Protein AF-0000000080635280 (afdb_homodimer)

Sequence (650 aa):
MNLLARYAECIFWMARYMERAENLARILDVHETFARDTRGMTNWFSIVQLNADEKDFFSRHDRPTAEAVVHYYMFDTQNTNSLVSMLRMARENARVLRPWISTEMWTQINVFHNKLVEMNGKDVALPNLSKVCTWIKEECQTHTGITEGTFYRDQGWYFYQLGKYIERADQTTRLLDIKYHTLLPSPVAVGSTLDMSQWTTVLRSAAGYHAFRRVYPRGMSPTTVAGFMMFNEGFPRSVVMCVRQIDGLLTRLKSRYTLRNGSDAMEKVDELLGALLARPIEEVIQLGLHEYLDGVQAQLCGITTEIGRAFFGQDTVPMTQSQSQMNLLARYAECIFWMARYMERAENLARILDVHETFARDTRGMTNWFSIVQLNADEKDFFSRHDRPTAEAVVHYYMFDTQNTNSLVSMLRMARENARVLRPWISTEMWTQINVFHNKLVEMNGKDVALPNLSKVCTWIKEECQTHTGITEGTFYRDQGWYFYQLGKYIERADQTTRLLDIKYHTLLPSPVAVGSTLDMSQWTTVLRSAAGYHAFRRVYPRGMSPTTVAGFMMFNEGFPRSVVMCVRQIDGLLTRLKSRYTLRNGSDAMEKVDELLGALLARPIEEVIQLGLHEYLDGVQAQLCGITTEIGRAFFGQDTVPMTQSQSQ

Secondary structure (DSSP, 8-state):
-PPPHHHHHHHHHHHHHHHHHHHHHHHHHHHHHHHHHTTT---THHHHHHTT-HHHHHTT-SS--HHHHHHHHHT-TT-TTSHHHHHHHHHHHHHHTTTTS-HHHHHHHHHHHHHHHHS-GGG--HHHHHHHHHHHHHHHHHHHHHHHHHS--SHHHHHHHHHHHHHHHHHHHHHHHHHHHHHSS-TTTTTSHHHHHHHHHHHHHTT-HHHHHHH-TT---HHHHHHHHHH-SS-TTSHHHHHHHHHHHHHHHHHHHT-SS-HHHHHHHHHHHHHHHHS-HHHHHHH-HHHHHHHHHHHHHHHHHHHIIIII---SS---S----/-PPPHHHHHHHHHHHHHHHHHHHHHHHHHHHHHHHHHTTT---THHHHHHTT-HHHHHTT-SS--HHHHHHHHHT-TT-TTSHHHHHHHHHHHHHHTTTTS-HHHHHHHHHHHHHHHHS-GGG--HHHHHHHHHHHHHHHHHHHHHHHHHS--SHHHHHHHHHHHHHHHHHHHHHHHHHHHHHSS-TTTTTSHHHHHHHHHHHHHTT-HHHHHHH-TT---HHHHHHHHHH-SS-TTSHHHHHHHHHHHHHHHHHHHT-SS-HHHHHHHHHHHHHHHHS-HHHHHHH-HHHHHHHHHHHHHHHHHHHIIIII---SS---S----

Solvent-accessible surface area (backbone atoms only — not comparable to full-atom values): 33596 Å² total; per-residue (Å²): 131,82,74,52,29,67,56,42,46,31,39,19,47,28,28,25,30,46,50,48,41,28,44,51,27,36,40,53,30,47,48,52,57,47,23,63,71,59,76,66,71,54,64,52,49,48,59,38,55,48,57,68,35,53,69,68,48,54,73,78,37,94,59,61,41,66,67,51,46,49,43,43,40,45,64,30,70,85,34,71,79,5,39,50,29,26,41,49,52,25,38,53,31,41,61,76,33,55,90,71,48,37,68,66,52,46,51,50,45,48,52,52,40,52,54,56,67,66,50,49,78,81,69,55,40,77,89,39,37,51,61,53,23,49,51,49,32,44,51,39,18,21,50,45,17,42,44,68,55,38,40,49,53,52,72,58,42,47,33,25,49,42,21,30,31,52,42,42,25,47,49,42,45,33,54,54,46,48,48,44,69,70,52,61,64,52,76,82,51,60,83,34,72,67,44,51,51,52,53,48,49,48,28,50,35,58,56,33,43,64,62,45,42,70,76,37,74,92,58,87,48,73,64,56,51,50,33,41,46,42,57,28,76,30,39,55,49,6,32,46,34,19,50,52,48,44,49,52,44,53,51,50,50,29,66,75,64,65,47,87,54,41,61,68,23,51,50,47,45,51,51,51,51,50,60,64,71,67,56,58,52,71,58,44,51,74,75,32,49,61,62,51,42,51,49,52,46,49,48,53,50,49,30,52,50,32,46,33,44,48,51,38,68,45,58,91,62,77,75,66,73,81,65,80,114,132,82,75,51,29,66,57,40,44,32,39,19,47,28,28,25,30,45,48,49,42,29,43,51,25,36,40,53,31,47,49,52,57,47,21,64,73,58,77,63,72,54,64,50,48,49,59,38,55,47,58,69,34,54,71,68,48,55,71,79,37,94,61,61,41,66,68,51,46,48,43,44,42,44,64,31,70,86,34,71,79,4,41,52,28,26,40,49,52,26,40,52,30,43,61,75,33,54,92,70,47,34,67,64,52,47,50,49,45,48,52,51,40,52,53,56,66,66,50,48,79,80,68,55,40,79,89,38,36,51,61,53,23,49,51,48,30,43,52,38,17,21,49,44,18,42,44,68,55,38,38,49,53,52,72,59,42,47,32,26,51,43,21,29,33,52,42,42,24,48,49,43,45,33,54,56,46,48,47,45,69,69,50,62,65,52,74,81,49,60,84,34,72,68,45,53,50,52,54,48,48,49,27,50,34,57,56,35,43,64,60,47,42,71,77,38,74,93,58,86,47,73,63,57,51,51,32,44,46,41,57,27,75,32,38,55,50,7,32,46,35,18,51,52,49,44,48,52,43,52,52,50,49,30,66,76,61,64,46,86,53,41,61,67,24,51,48,47,45,52,51,51,53,50,59,64,70,68,55,58,53,71,56,43,50,74,76,33,48,61,62,50,41,50,50,52,44,49,48,52,51,49,30,53,52,33,45,33,45,48,52,37,68,44,56,92,61,79,74,69,70,83,62,78,115

Foldseek 3Di:
DAPALQLLVLLLLLLLLLLLLLLLLQLLLLLLVLCVVVVRPRPLVLSCVLLVNVVVLVVVDVDSDNLSSLCLQDPPCVRCNHNLNSLVSSLVSCVVCVVQFDPVLNVLSVVLNVVSNVCDSVNCDSVCSNVVSVVSNVSSVVSVVSCVPGGDPDLSNLSSLLSNLLSLLLSLLSLLLSVCVVPVPPPVCFPPPVNQSSLCSSCSSSVRNVVLCVVPVPDDGNLSSLQCQAPNCPRCSRNLVSLVSNLVSLVCSCVVVVQPACVQLNVLSVVLNCVSPPDGSVVCVVVPSNVVSVVSNVSSVVSVVRCCVRRNVPDPPDPPPPPSD/DADALQLLVLLLLLLQLLLLLLLLLQLLLLLLVLCVVVVRPRPLVLSCVLLVNVVVLVVVDVDSDNLSSLCLQDPPCVDCNHNLNSLVSSLVSCVVCVVQFDPVLNVLSVVLNVVSNVCDSVNCDSVCSNVVSVVSNVSSVVSVVSCVPGGDPDLSNLSSLLSNLLSLLLSLLSLLLSVCVVPVPPPVCFPPPVNQSSLCSSCSSSVRNVVLCVVPVPDDGNLSSLQCQAPNCPRCSRNLVSLVSNLVSLVCSCVVVVQPACVQLNVLSVVLNCVSVPDGSVVCVVVPSNVVSVVSNVSSVVSVVRCCVRRNVPDPPDPPPPPSD

Organism: NCBI:txid1064539

pLDDT: mean 87.77, std 15.54, range [29.45, 98.81]

Structure (mmCIF, N/CA/C/O backbone):
data_AF-0000000080635280-model_v1
#
loop_
_entity.id
_entity.type
_entity.pdbx_description
1 polymer 'DUF403 domain-containing protein'
#
loop_
_atom_site.group_PDB
_atom_site.id
_atom_site.type_symbol
_atom_site.label_atom_id
_atom_site.label_alt_id
_atom_site.label_comp_id
_atom_site.label_asym_id
_atom_site.label_entity_id
_atom_site.label_seq_id
_atom_site.pdbx_PDB_ins_code
_atom_site.Cartn_x
_atom_site.Cartn_y
_atom_site.Cartn_z
_atom_site.occupancy
_atom_site.B_iso_or_equiv
_atom_site.auth_seq_id
_atom_site.auth_comp_id
_atom_site.auth_asym_id
_atom_site.auth_atom_id
_atom_site.pdbx_PDB_model_num
ATOM 1 N N . MET A 1 1 ? -16.406 -0.937 18.969 1 50.84 1 MET A N 1
ATOM 2 C CA . MET A 1 1 ? -17.578 -1.563 18.359 1 50.84 1 MET A CA 1
ATOM 3 C C . MET A 1 1 ? -17.172 -2.699 17.438 1 50.84 1 MET A C 1
ATOM 5 O O . MET A 1 1 ? -16.172 -2.59 16.719 1 50.84 1 MET A O 1
ATOM 9 N N . ASN A 1 2 ? -17.75 -3.844 17.703 1 63.34 2 ASN A N 1
ATOM 10 C CA . ASN A 1 2 ? -17.422 -5.055 16.953 1 63.34 2 ASN A CA 1
ATOM 11 C C . ASN A 1 2 ? -17.953 -4.98 15.523 1 63.34 2 ASN A C 1
ATOM 13 O O . ASN A 1 2 ? -19.047 -4.473 15.281 1 63.34 2 ASN A O 1
ATOM 17 N N . LEU A 1 3 ? -17.031 -5.098 14.602 1 72.75 3 LEU A N 1
ATOM 18 C CA . LEU A 1 3 ? -17.422 -5.125 13.195 1 72.75 3 LEU A CA 1
ATOM 19 C C . LEU A 1 3 ? -18.438 -6.219 12.93 1 72.75 3 LEU A C 1
ATOM 21 O O . LEU A 1 3 ? -18.25 -7.371 13.328 1 72.75 3 LEU A O 1
ATOM 25 N N . LEU A 1 4 ? -19.562 -5.77 12.406 1 76.12 4 LEU A N 1
ATOM 26 C CA . LEU A 1 4 ? -20.578 -6.75 12.023 1 76.12 4 LEU A CA 1
ATOM 27 C C . LEU A 1 4 ? -19.984 -7.809 11.102 1 76.12 4 LEU A C 1
ATOM 29 O O . LEU A 1 4 ? -19.141 -7.496 10.25 1 76.12 4 LEU A O 1
ATOM 33 N N . ALA A 1 5 ? -20.453 -8.953 11.266 1 87.81 5 ALA A N 1
ATOM 34 C CA . ALA A 1 5 ? -19.969 -10.117 10.531 1 87.81 5 ALA A CA 1
ATOM 35 C C . ALA A 1 5 ? -20.047 -9.891 9.031 1 87.81 5 ALA A C 1
ATOM 37 O O . ALA A 1 5 ? -19.109 -10.195 8.297 1 87.81 5 ALA A O 1
ATOM 38 N N . ARG A 1 6 ? -21.125 -9.297 8.641 1 91.56 6 ARG A N 1
ATOM 39 C CA . ARG A 1 6 ? -21.344 -9.07 7.215 1 91.56 6 ARG A CA 1
ATOM 40 C C . ARG A 1 6 ? -20.297 -8.109 6.656 1 91.56 6 ARG A C 1
ATOM 42 O O . ARG A 1 6 ? -19.812 -8.297 5.539 1 91.56 6 ARG A O 1
ATOM 49 N N . TYR A 1 7 ? -19.938 -7.07 7.387 1 94.5 7 TYR A N 1
ATOM 50 C CA . TYR A 1 7 ? -18.938 -6.105 6.938 1 94.5 7 TYR A CA 1
ATOM 51 C C . TYR A 1 7 ? -17.547 -6.742 6.883 1 94.5 7 TYR A C 1
ATOM 53 O O . TYR A 1 7 ? -16.781 -6.496 5.949 1 94.5 7 TYR A O 1
ATOM 61 N N . ALA A 1 8 ? -17.281 -7.57 7.887 1 95.19 8 ALA A N 1
ATOM 62 C CA . ALA A 1 8 ? -16 -8.281 7.898 1 95.19 8 ALA A CA 1
ATOM 63 C C . ALA A 1 8 ? -15.859 -9.164 6.656 1 95.19 8 ALA A C 1
ATOM 65 O O . ALA A 1 8 ? -14.805 -9.172 6.02 1 95.19 8 ALA A O 1
ATOM 66 N N . GLU A 1 9 ? -16.906 -9.852 6.309 1 96.75 9 GLU A N 1
ATOM 67 C CA . GLU A 1 9 ? -16.906 -10.719 5.141 1 96.75 9 GLU A CA 1
ATOM 68 C C . GLU A 1 9 ? -16.734 -9.922 3.854 1 96.75 9 GLU A C 1
ATOM 70 O O . GLU A 1 9 ? -15.969 -10.305 2.969 1 96.75 9 GLU A O 1
ATOM 75 N N . CYS A 1 10 ? -17.453 -8.805 3.766 1 97.94 10 CYS A N 1
ATOM 76 C CA . CYS A 1 10 ? -17.375 -7.949 2.588 1 97.94 10 CYS A CA 1
ATOM 77 C C . CYS A 1 10 ? -15.953 -7.398 2.42 1 97.94 10 CYS A C 1
ATOM 79 O O . CYS A 1 10 ? -15.43 -7.359 1.306 1 97.94 10 CYS A O 1
ATOM 81 N N . ILE A 1 11 ? -15.336 -6.988 3.523 1 98.44 11 ILE A N 1
ATOM 82 C CA . ILE A 1 11 ? -13.984 -6.445 3.479 1 98.44 11 ILE A CA 1
ATOM 83 C C . ILE A 1 11 ? -13.008 -7.527 3.035 1 98.44 11 ILE A C 1
ATOM 85 O O . ILE A 1 11 ? -12.164 -7.297 2.164 1 98.44 11 ILE A O 1
ATOM 89 N N . PHE A 1 12 ? -13.172 -8.719 3.588 1 98.31 12 PHE A N 1
ATOM 90 C CA . PHE A 1 12 ? -12.32 -9.867 3.303 1 98.31 12 PHE A CA 1
ATOM 91 C C . PHE A 1 12 ? -12.359 -10.211 1.818 1 98.31 12 PHE A C 1
ATOM 93 O O . PHE A 1 12 ? -11.312 -10.344 1.178 1 98.31 12 PHE A O 1
ATOM 100 N N . TRP A 1 13 ? -13.492 -10.203 1.24 1 98.31 13 TRP A N 1
ATOM 101 C CA . TRP A 1 13 ? -13.656 -10.617 -0.149 1 98.31 13 TRP A CA 1
ATOM 102 C C . TRP A 1 13 ? -13.305 -9.477 -1.101 1 98.31 13 TRP A C 1
ATOM 104 O O . TRP A 1 13 ? -12.789 -9.719 -2.197 1 98.31 13 TRP A O 1
ATOM 114 N N . MET A 1 14 ? -13.547 -8.289 -0.706 1 98.62 14 MET A N 1
ATOM 115 C CA . MET A 1 14 ? -13.094 -7.16 -1.518 1 98.62 14 MET A CA 1
ATOM 116 C C . MET A 1 14 ? -11.586 -7.211 -1.727 1 98.62 14 MET A C 1
ATOM 118 O O . MET A 1 14 ? -11.102 -7.043 -2.85 1 98.62 14 MET A O 1
ATOM 122 N N . ALA A 1 15 ? -10.898 -7.5 -0.62 1 98.75 15 ALA A N 1
ATOM 123 C CA . ALA A 1 15 ? -9.445 -7.605 -0.696 1 98.75 15 ALA A CA 1
ATOM 124 C C . ALA A 1 15 ? -9.031 -8.766 -1.598 1 98.75 15 ALA A C 1
ATOM 126 O O . ALA A 1 15 ? -8.109 -8.625 -2.408 1 98.75 15 ALA A O 1
ATOM 127 N N . ARG A 1 16 ? -9.711 -9.875 -1.518 1 98.44 16 ARG A N 1
ATOM 128 C CA . ARG A 1 16 ? -9.391 -11.047 -2.326 1 98.44 16 ARG A CA 1
ATOM 129 C C . ARG A 1 16 ? -9.625 -10.773 -3.809 1 98.44 16 ARG A C 1
ATOM 131 O O . ARG A 1 16 ? -8.797 -11.125 -4.648 1 98.44 16 ARG A O 1
ATOM 138 N N . TYR A 1 17 ? -10.719 -10.133 -4.098 1 98.5 17 TYR A N 1
ATOM 139 C CA . TYR A 1 17 ? -11.039 -9.844 -5.492 1 98.5 17 TYR A CA 1
ATOM 140 C C . TYR A 1 17 ? -10.016 -8.891 -6.102 1 98.5 17 TYR A C 1
ATOM 142 O O . TYR A 1 17 ? -9.578 -9.086 -7.238 1 98.5 17 TYR A O 1
ATOM 150 N N . MET A 1 18 ? -9.625 -7.895 -5.375 1 98.69 18 MET A N 1
ATOM 151 C CA . MET A 1 18 ? -8.656 -6.926 -5.883 1 98.69 18 MET A CA 1
ATOM 152 C C . MET A 1 18 ? -7.297 -7.582 -6.098 1 98.69 18 MET A C 1
ATOM 154 O O . MET A 1 18 ? -6.629 -7.324 -7.098 1 98.69 18 MET A O 1
ATOM 158 N N . GLU A 1 19 ? -6.891 -8.422 -5.148 1 98.38 19 GLU A N 1
ATOM 159 C CA . GLU A 1 19 ? -5.633 -9.148 -5.281 1 98.38 19 GLU A CA 1
ATOM 160 C C . GLU A 1 19 ? -5.668 -10.094 -6.48 1 98.38 19 GLU A C 1
ATOM 162 O O . GLU A 1 19 ? -4.699 -10.18 -7.242 1 98.38 19 GLU A O 1
ATOM 167 N N . ARG A 1 20 ? -6.77 -10.773 -6.648 1 97.25 20 ARG A N 1
ATOM 168 C CA . ARG A 1 20 ? -6.949 -11.711 -7.758 1 97.25 20 ARG A CA 1
ATOM 169 C C . ARG A 1 20 ? -6.934 -10.977 -9.094 1 97.25 20 ARG A C 1
ATOM 171 O O . ARG A 1 20 ? -6.359 -11.469 -10.07 1 97.25 20 ARG A O 1
ATOM 178 N N . ALA A 1 21 ? -7.57 -9.867 -9.148 1 98.12 21 ALA A N 1
ATOM 179 C CA . ALA A 1 21 ? -7.621 -9.078 -10.375 1 98.12 21 ALA A CA 1
ATOM 180 C C . ALA A 1 21 ? -6.223 -8.648 -10.812 1 98.12 21 ALA A C 1
ATOM 182 O O . ALA A 1 21 ? -5.875 -8.758 -11.992 1 98.12 21 ALA A O 1
ATOM 183 N N . GLU A 1 22 ? -5.445 -8.141 -9.875 1 98.06 22 GLU A N 1
ATOM 184 C CA . GLU A 1 22 ? -4.082 -7.73 -10.195 1 98.06 22 GLU A CA 1
ATOM 185 C C . GLU A 1 22 ? -3.27 -8.898 -10.742 1 98.06 22 GLU A C 1
ATOM 187 O O . GLU A 1 22 ? -2.564 -8.758 -11.742 1 98.06 22 GLU A O 1
ATOM 192 N N . ASN A 1 23 ? -3.396 -10.016 -10.086 1 96.31 23 ASN A N 1
ATOM 193 C CA . ASN A 1 23 ? -2.633 -11.195 -10.469 1 96.31 23 ASN A CA 1
ATOM 194 C C . ASN A 1 23 ? -3.047 -11.703 -11.852 1 96.31 23 ASN A C 1
ATOM 196 O O . ASN A 1 23 ? -2.197 -12.07 -12.664 1 96.31 23 ASN A O 1
ATOM 200 N N . LEU A 1 24 ? -4.336 -11.727 -12.078 1 95.81 24 LEU A N 1
ATOM 201 C CA . LEU A 1 24 ? -4.828 -12.188 -13.367 1 95.81 24 LEU A CA 1
ATOM 202 C C . LEU A 1 24 ? -4.348 -11.281 -14.492 1 95.81 24 LEU A C 1
ATOM 204 O O . LEU A 1 24 ? -3.926 -11.766 -15.547 1 95.81 24 LEU A O 1
ATOM 208 N N . ALA A 1 25 ? -4.414 -9.984 -14.273 1 96.56 25 ALA A N 1
ATOM 209 C CA . ALA A 1 25 ? -3.916 -9.039 -15.273 1 96.56 25 ALA A CA 1
ATOM 210 C C . ALA A 1 25 ? -2.434 -9.273 -15.547 1 96.56 25 ALA A C 1
ATOM 212 O O . ALA A 1 25 ? -1.996 -9.219 -16.703 1 96.56 25 ALA A O 1
ATOM 213 N N . ARG A 1 26 ? -1.69 -9.508 -14.531 1 95.44 26 ARG A N 1
ATOM 214 C CA . ARG A 1 26 ? -0.261 -9.766 -14.68 1 95.44 26 ARG A CA 1
ATOM 215 C C . ARG A 1 26 ? -0.013 -11.031 -15.5 1 95.44 26 ARG A C 1
ATOM 217 O O . ARG A 1 26 ? 0.848 -11.039 -16.375 1 95.44 26 ARG A O 1
ATOM 224 N N . ILE A 1 27 ? -0.716 -12.078 -15.188 1 92.38 27 ILE A N 1
ATOM 225 C CA . ILE A 1 27 ? -0.556 -13.359 -15.867 1 92.38 27 ILE A CA 1
ATOM 226 C C . ILE A 1 27 ? -0.881 -13.195 -17.359 1 92.38 27 ILE A C 1
ATOM 228 O O . ILE A 1 27 ? -0.134 -13.664 -18.219 1 92.38 27 ILE A O 1
ATOM 232 N N . LEU A 1 28 ? -1.946 -12.508 -17.688 1 93 28 LEU A N 1
ATOM 233 C CA . LEU A 1 28 ? -2.338 -12.273 -19.062 1 93 28 LEU A CA 1
ATOM 234 C C . LEU A 1 28 ? -1.279 -11.453 -19.797 1 93 28 LEU A C 1
ATOM 236 O O . LEU A 1 28 ? -0.932 -11.758 -20.938 1 93 28 LEU A O 1
ATOM 240 N N . ASP A 1 29 ? -0.772 -10.461 -19.141 1 92.31 29 ASP A N 1
ATOM 241 C CA . ASP A 1 29 ? 0.239 -9.586 -19.719 1 92.31 29 ASP A CA 1
ATOM 242 C C . ASP A 1 29 ? 1.515 -10.359 -20.047 1 92.31 29 ASP A C 1
ATOM 244 O O . ASP A 1 29 ? 2.031 -10.266 -21.172 1 92.31 29 ASP A O 1
ATOM 248 N N . VAL A 1 30 ? 2.004 -11.086 -19.094 1 88.44 30 VAL A N 1
ATOM 249 C CA . VAL A 1 30 ? 3.246 -11.836 -19.25 1 88.44 30 VAL A CA 1
ATOM 250 C C . VAL A 1 30 ? 3.072 -12.906 -20.328 1 88.44 30 VAL A C 1
ATOM 252 O O . VAL A 1 30 ? 3.971 -13.125 -21.141 1 88.44 30 VAL A O 1
ATOM 255 N N . HIS A 1 31 ? 1.922 -13.539 -20.328 1 84.06 31 HIS A N 1
ATOM 256 C CA . HIS A 1 31 ? 1.658 -14.578 -21.312 1 84.06 31 HIS A CA 1
ATOM 257 C C . HIS A 1 31 ? 1.635 -14 -22.719 1 84.06 31 HIS A C 1
ATOM 259 O O . HIS A 1 31 ? 2.145 -14.609 -23.656 1 84.06 31 HIS A O 1
ATOM 265 N N . GLU A 1 32 ? 1.067 -12.875 -22.875 1 83.19 32 GLU A N 1
ATOM 266 C CA . GLU A 1 32 ? 1.027 -12.211 -24.172 1 83.19 32 GLU A CA 1
ATOM 267 C C . GLU A 1 32 ? 2.43 -11.828 -24.641 1 83.19 32 GLU A C 1
ATOM 269 O O . GLU A 1 32 ? 2.764 -11.992 -25.812 1 83.19 32 GLU A O 1
ATOM 274 N N . THR A 1 33 ? 3.168 -11.336 -23.766 1 78.5 33 THR A N 1
ATOM 275 C CA . THR A 1 33 ? 4.523 -10.898 -24.094 1 78.5 33 THR A CA 1
ATOM 276 C C . THR A 1 33 ? 5.387 -12.094 -24.5 1 78.5 33 THR A C 1
ATOM 278 O O . THR A 1 33 ? 6.137 -12.016 -25.469 1 78.5 33 THR A O 1
ATOM 281 N N . PHE A 1 34 ? 5.191 -13.188 -23.828 1 75.38 34 PHE A N 1
ATOM 282 C CA . PHE A 1 34 ? 5.965 -14.391 -24.109 1 75.38 34 PHE A CA 1
ATOM 283 C C . PHE A 1 34 ? 5.477 -15.055 -25.391 1 75.38 34 PHE A C 1
ATOM 285 O O . PHE A 1 34 ? 6.273 -15.602 -26.172 1 75.38 34 PHE A O 1
ATOM 292 N N . ALA A 1 35 ? 4.254 -15.125 -25.609 1 68.06 35 ALA A N 1
ATOM 293 C CA . ALA A 1 35 ? 3.691 -15.711 -26.828 1 68.06 35 ALA A CA 1
ATOM 294 C C . ALA A 1 35 ? 4.219 -14.992 -28.062 1 68.06 35 ALA A C 1
ATOM 296 O O . ALA A 1 35 ? 4.48 -15.625 -29.094 1 68.06 35 ALA A O 1
ATOM 297 N N . ARG A 1 36 ? 4.414 -13.828 -27.969 1 67 36 ARG A N 1
ATOM 298 C CA . ARG A 1 36 ? 4.941 -13.039 -29.078 1 67 36 ARG A CA 1
ATOM 299 C C . ARG A 1 36 ? 6.41 -13.359 -29.328 1 67 36 ARG A C 1
ATOM 301 O O . ARG A 1 36 ? 6.852 -13.406 -30.484 1 67 36 ARG A O 1
ATOM 308 N N . ASP A 1 37 ? 7.027 -13.57 -28.281 1 62.28 37 ASP A N 1
ATOM 309 C CA . ASP A 1 37 ? 8.469 -13.805 -28.375 1 62.28 37 ASP A CA 1
ATOM 310 C C . ASP A 1 37 ? 8.766 -15.203 -28.906 1 62.28 37 ASP A C 1
ATOM 312 O O . ASP A 1 37 ? 9.766 -15.414 -29.578 1 62.28 37 ASP A O 1
ATOM 316 N N . THR A 1 38 ? 7.895 -16.25 -28.484 1 57.72 38 THR A N 1
ATOM 317 C CA . THR A 1 38 ? 8.172 -17.641 -28.859 1 57.72 38 THR A CA 1
ATOM 318 C C . THR A 1 38 ? 7.359 -18.031 -30.094 1 57.72 38 THR A C 1
ATOM 320 O O . THR A 1 38 ? 7.246 -19.219 -30.406 1 57.72 38 THR A O 1
ATOM 323 N N . ARG A 1 39 ? 7.039 -17.188 -31.031 1 52.34 39 ARG A N 1
ATOM 324 C CA . ARG A 1 39 ? 6.359 -17.344 -32.312 1 52.34 39 ARG A CA 1
ATOM 325 C C . ARG A 1 39 ? 5.164 -18.281 -32.188 1 52.34 39 ARG A C 1
ATOM 327 O O . ARG A 1 39 ? 4.953 -19.141 -33.062 1 52.34 39 ARG A O 1
ATOM 334 N N . GLY A 1 40 ? 4.352 -18.078 -31.172 1 51.38 40 GLY A N 1
ATOM 335 C CA . GLY A 1 40 ? 3.043 -18.703 -31.266 1 51.38 40 GLY A CA 1
ATOM 336 C C . GLY A 1 40 ? 2.928 -19.969 -30.438 1 51.38 40 GLY A C 1
ATOM 337 O O . GLY A 1 40 ? 1.864 -20.594 -30.391 1 51.38 40 GLY A O 1
ATOM 338 N N . MET A 1 41 ? 4.004 -20.406 -29.719 1 53.16 41 MET A N 1
ATOM 339 C CA . MET A 1 41 ? 3.967 -21.688 -29.031 1 53.16 41 MET A CA 1
ATOM 340 C C . MET A 1 41 ? 3.459 -21.531 -27.594 1 53.16 41 MET A C 1
ATOM 342 O O . MET A 1 41 ? 3.43 -22.484 -26.828 1 53.16 41 MET A O 1
ATOM 346 N N . THR A 1 42 ? 2.902 -20.297 -27.328 1 61.69 42 THR A N 1
ATOM 347 C CA . THR A 1 42 ? 2.498 -20.109 -25.938 1 61.69 42 THR A CA 1
ATOM 348 C C . THR A 1 42 ? 1.149 -20.781 -25.672 1 61.69 42 THR A C 1
ATOM 350 O O . THR A 1 42 ? 0.229 -20.672 -26.484 1 61.69 42 THR A O 1
ATOM 353 N N . ASN A 1 43 ? 1.071 -21.609 -24.703 1 76 43 ASN A N 1
ATOM 354 C CA . ASN A 1 43 ? -0.095 -22.375 -24.281 1 76 43 ASN A CA 1
ATOM 355 C C . ASN A 1 43 ? -1.047 -21.531 -23.438 1 76 43 ASN A C 1
ATOM 357 O O . ASN A 1 43 ? -0.956 -21.531 -22.203 1 76 43 ASN A O 1
ATOM 361 N N . TRP A 1 44 ? -1.957 -20.781 -24.141 1 85.06 44 TRP A N 1
ATOM 362 C CA . TRP A 1 44 ? -2.973 -19.969 -23.469 1 85.06 44 TRP A CA 1
ATOM 363 C C . TRP A 1 44 ? -3.881 -20.844 -22.609 1 85.06 44 TRP A C 1
ATOM 365 O O . TRP A 1 44 ? -4.477 -20.375 -21.641 1 85.06 44 TRP A O 1
ATOM 375 N N . PHE A 1 45 ? -3.891 -22.109 -22.938 1 84.31 45 PHE A N 1
ATOM 376 C CA . PHE A 1 45 ? -4.715 -23.047 -22.188 1 84.31 45 PHE A CA 1
ATOM 377 C C . PHE A 1 45 ? -4.219 -23.188 -20.766 1 84.31 45 PHE A C 1
ATOM 379 O O . PHE A 1 45 ? -5.004 -23.453 -19.844 1 84.31 45 PHE A O 1
ATOM 386 N N . SER A 1 46 ? -2.984 -22.906 -20.469 1 82 46 SER A N 1
ATOM 387 C CA . SER A 1 46 ? -2.398 -23.016 -19.141 1 82 46 SER A CA 1
ATOM 388 C C . SER A 1 46 ? -3.045 -22.031 -18.172 1 82 46 SER A C 1
ATOM 390 O O . SER A 1 46 ? -3.133 -22.297 -16.969 1 82 46 SER A O 1
ATOM 392 N N . ILE A 1 47 ? -3.539 -20.906 -18.703 1 86 47 ILE A N 1
ATOM 393 C CA . ILE A 1 47 ? -4.191 -19.906 -17.859 1 86 47 ILE A CA 1
ATOM 394 C C . ILE A 1 47 ? -5.543 -20.438 -17.391 1 86 47 ILE A C 1
ATOM 396 O O . ILE A 1 47 ? -5.93 -20.25 -16.234 1 86 47 ILE A O 1
ATOM 400 N N . VAL A 1 48 ? -6.184 -21.156 -18.281 1 88 48 VAL A N 1
ATOM 401 C CA . VAL A 1 48 ? -7.461 -21.781 -17.938 1 88 48 VAL A CA 1
ATOM 402 C C . VAL A 1 48 ? -7.246 -22.844 -16.875 1 88 48 VAL A C 1
ATOM 404 O O . VAL A 1 48 ? -8.023 -22.938 -15.922 1 88 48 VAL A O 1
ATOM 407 N N . GLN A 1 49 ? -6.23 -23.562 -17.047 1 80.56 49 GLN A N 1
ATOM 408 C CA . GLN A 1 49 ? -5.883 -24.625 -16.094 1 80.56 49 GLN A CA 1
ATOM 409 C C . GLN A 1 49 ? -5.508 -24.031 -14.742 1 80.56 49 GLN A C 1
ATOM 411 O O . GLN A 1 49 ? -5.879 -24.578 -13.703 1 80.56 49 GLN A O 1
ATOM 416 N N . LEU A 1 50 ? -4.777 -22.922 -14.742 1 77.69 50 LEU A N 1
ATOM 417 C CA . LEU A 1 50 ? -4.348 -22.219 -13.539 1 77.69 50 LEU A CA 1
ATOM 418 C C . LEU A 1 50 ? -5.543 -21.875 -12.656 1 77.69 50 LEU A C 1
ATOM 420 O O . LEU A 1 50 ? -5.453 -21.938 -11.43 1 77.69 50 LEU A O 1
ATOM 424 N N . ASN A 1 51 ? -6.602 -21.594 -13.32 1 81.44 51 ASN A N 1
ATOM 425 C CA . ASN A 1 51 ? -7.781 -21.125 -12.602 1 81.44 51 ASN A CA 1
ATOM 426 C C . ASN A 1 51 ? -8.812 -22.234 -12.43 1 81.44 51 ASN A C 1
ATOM 428 O O . ASN A 1 51 ? -9.906 -22 -11.922 1 81.44 51 ASN A O 1
ATOM 432 N N . ALA A 1 52 ? -8.484 -23.453 -12.859 1 81.5 52 ALA A N 1
ATOM 433 C CA . ALA A 1 52 ? -9.375 -24.609 -12.789 1 81.5 52 ALA A CA 1
ATOM 434 C C . ALA A 1 52 ? -10.719 -24.312 -13.445 1 81.5 52 ALA A C 1
ATOM 436 O O . ALA A 1 52 ? -11.766 -24.656 -12.898 1 81.5 52 ALA A O 1
ATOM 437 N N . ASP A 1 53 ? -10.641 -23.688 -14.594 1 89.5 53 ASP A N 1
ATOM 438 C CA . ASP A 1 53 ? -11.859 -23.234 -15.258 1 89.5 53 ASP A CA 1
ATOM 439 C C . ASP A 1 53 ? -12.133 -24.062 -16.516 1 89.5 53 ASP A C 1
ATOM 441 O O . ASP A 1 53 ? -12.898 -23.641 -17.391 1 89.5 53 ASP A O 1
ATOM 445 N N . GLU A 1 54 ? -11.531 -25.203 -16.656 1 90.12 54 GLU A N 1
ATOM 446 C CA . GLU A 1 54 ? -11.602 -25.969 -17.906 1 90.12 54 GLU A CA 1
ATOM 447 C C . GLU A 1 54 ? -13.047 -26.297 -18.281 1 90.12 54 GLU A C 1
ATOM 449 O O . GLU A 1 54 ? -13.477 -26.031 -19.406 1 90.12 54 GLU A O 1
ATOM 454 N N . LYS A 1 55 ? -13.742 -26.781 -17.312 1 92.81 55 LYS A N 1
ATOM 455 C CA . LYS A 1 55 ? -15.109 -27.188 -17.594 1 92.81 55 LYS A CA 1
ATOM 456 C C . LYS A 1 55 ? -15.969 -26 -18.031 1 92.81 55 LYS A C 1
ATOM 458 O O . LYS A 1 55 ? -16.656 -26.078 -19.047 1 92.81 55 LYS A O 1
ATOM 463 N N . ASP A 1 56 ? -15.867 -24.969 -17.281 1 94.25 56 ASP A N 1
ATOM 464 C CA . ASP A 1 56 ? -16.672 -23.781 -17.609 1 94.25 56 ASP A CA 1
ATOM 465 C C . ASP A 1 56 ? -16.203 -23.141 -18.906 1 94.25 56 ASP A C 1
ATOM 467 O O . ASP A 1 56 ? -17.031 -22.75 -19.75 1 94.25 56 ASP A O 1
ATOM 471 N N . PHE A 1 57 ? -14.984 -23.078 -19.172 1 95.06 57 PHE A N 1
ATOM 472 C CA . PHE A 1 57 ? -14.422 -22.484 -20.375 1 95.06 57 PHE A CA 1
ATOM 473 C C . PHE A 1 57 ? -14.883 -23.234 -21.625 1 95.06 57 PHE A C 1
ATOM 475 O O . PHE A 1 57 ? -15.359 -22.625 -22.578 1 95.06 57 PHE A O 1
ATOM 482 N N . PHE A 1 58 ? -14.82 -24.547 -21.594 1 94.81 58 PHE A N 1
ATOM 483 C CA . PHE A 1 58 ? -15.102 -25.359 -22.766 1 94.81 58 PHE A CA 1
ATOM 484 C C . PHE A 1 58 ? -16.609 -25.516 -22.969 1 94.81 58 PHE A C 1
ATOM 486 O O . PHE A 1 58 ? -17.047 -26 -24.016 1 94.81 58 PHE A O 1
ATOM 493 N N . SER A 1 59 ? -17.344 -25.156 -22 1 95 59 SER A N 1
ATOM 494 C CA . SER A 1 59 ? -18.781 -25.109 -22.203 1 95 59 SER A CA 1
ATOM 495 C C . SER A 1 59 ? -19.188 -23.969 -23.141 1 95 59 SER A C 1
ATOM 497 O O . SER A 1 59 ? -20.266 -24 -23.719 1 95 59 SER A O 1
ATOM 499 N N . ARG A 1 60 ? -18.297 -23.047 -23.359 1 92.56 60 ARG A N 1
ATOM 500 C CA . ARG A 1 60 ? -18.641 -21.859 -24.156 1 92.56 60 ARG A CA 1
ATOM 501 C C . ARG A 1 60 ? -17.656 -21.672 -25.312 1 92.56 60 ARG A C 1
ATOM 503 O O . ARG A 1 60 ? -17.953 -20.938 -26.266 1 92.56 60 ARG A O 1
ATOM 510 N N . HIS A 1 61 ? -16.453 -22.297 -25.156 1 93 61 HIS A N 1
ATOM 511 C CA . HIS A 1 61 ? -15.422 -22.141 -26.172 1 93 61 HIS A CA 1
ATOM 512 C C . HIS A 1 61 ? -14.891 -23.5 -26.625 1 93 61 HIS A C 1
ATOM 514 O O . HIS A 1 61 ? -14.664 -24.391 -25.812 1 93 61 HIS A O 1
ATOM 520 N N . ASP A 1 62 ? -14.648 -23.594 -27.938 1 91.69 62 ASP A N 1
ATOM 521 C CA . ASP A 1 62 ? -14.18 -24.859 -28.484 1 91.69 62 ASP A CA 1
ATOM 522 C C . ASP A 1 62 ? -12.672 -25.016 -28.312 1 91.69 62 ASP A C 1
ATOM 524 O O . ASP A 1 62 ? -12.188 -26.125 -28.047 1 91.69 62 ASP A O 1
ATOM 528 N N . ARG A 1 63 ? -11.945 -23.906 -28.547 1 92.06 63 ARG A N 1
ATOM 529 C CA . ARG A 1 63 ? -10.492 -23.938 -28.469 1 92.06 63 ARG A CA 1
ATOM 530 C C . ARG A 1 63 ? -9.961 -22.781 -27.625 1 92.06 63 ARG A C 1
ATOM 532 O O . ARG A 1 63 ? -10.516 -21.672 -27.641 1 92.06 63 ARG A O 1
ATOM 539 N N . PRO A 1 64 ? -8.93 -23.047 -26.859 1 91.31 64 PRO A N 1
ATOM 540 C CA . PRO A 1 64 ? -8.344 -22 -26.031 1 91.31 64 PRO A CA 1
ATOM 541 C C . PRO A 1 64 ? -7.398 -21.094 -26.812 1 91.31 64 PRO A C 1
ATOM 543 O O . PRO A 1 64 ? -6.211 -21 -26.484 1 91.31 64 PRO A O 1
ATOM 546 N N . THR A 1 65 ? -7.953 -20.391 -27.812 1 89.38 65 THR A N 1
ATOM 547 C CA . THR A 1 65 ? -7.176 -19.391 -28.547 1 89.38 65 THR A CA 1
ATOM 548 C C . THR A 1 65 ? -6.867 -18.188 -27.656 1 89.38 65 THR A C 1
ATOM 550 O O . THR A 1 65 ? -7.508 -18 -26.609 1 89.38 65 THR A O 1
ATOM 553 N N . ALA A 1 66 ? -5.898 -17.484 -28.047 1 88.19 66 ALA A N 1
ATOM 554 C CA . ALA A 1 66 ? -5.551 -16.281 -27.312 1 88.19 66 ALA A CA 1
ATOM 555 C C . ALA A 1 66 ? -6.766 -15.367 -27.141 1 88.19 66 ALA A C 1
ATOM 557 O O . ALA A 1 66 ? -7.043 -14.883 -26.047 1 88.19 66 ALA A O 1
ATOM 558 N N . GLU A 1 67 ? -7.465 -15.172 -28.172 1 89.19 67 GLU A N 1
ATOM 559 C CA . GLU A 1 67 ? -8.625 -14.289 -28.172 1 89.19 67 GLU A CA 1
ATOM 560 C C . GLU A 1 67 ? -9.711 -14.82 -27.234 1 89.19 67 GLU A C 1
ATOM 562 O O . GLU A 1 67 ? -10.32 -14.055 -26.484 1 89.19 67 GLU A O 1
ATOM 567 N N . ALA A 1 68 ? -9.945 -16.109 -27.328 1 91.88 68 ALA A N 1
ATOM 568 C CA . ALA A 1 68 ? -10.984 -16.719 -26.5 1 91.88 68 ALA A CA 1
ATOM 569 C C . ALA A 1 68 ? -10.641 -16.625 -25.016 1 91.88 68 ALA A C 1
ATOM 571 O O . ALA A 1 68 ? -11.492 -16.297 -24.188 1 91.88 68 ALA A O 1
ATOM 572 N N . VAL A 1 69 ? -9.43 -16.906 -24.688 1 93 69 VAL A N 1
ATOM 573 C CA . VAL A 1 69 ? -8.977 -16.906 -23.297 1 93 69 VAL A CA 1
ATOM 574 C C . VAL A 1 69 ? -9 -15.477 -22.75 1 93 69 VAL A C 1
ATOM 576 O O . VAL A 1 69 ? -9.469 -15.242 -21.625 1 93 69 VAL A O 1
ATOM 579 N N . VAL A 1 70 ? -8.516 -14.555 -23.547 1 92.12 70 VAL A N 1
ATOM 580 C CA . VAL A 1 70 ? -8.492 -13.156 -23.125 1 92.12 70 VAL A CA 1
ATOM 581 C C . VAL A 1 70 ? -9.922 -12.656 -22.891 1 92.12 70 VAL A C 1
ATOM 583 O O . VAL A 1 70 ? -10.211 -12.031 -21.875 1 92.12 70 VAL A O 1
ATOM 586 N N . HIS A 1 71 ? -10.742 -12.922 -23.812 1 91.88 71 HIS A N 1
ATOM 587 C CA . HIS A 1 71 ? -12.133 -12.508 -23.672 1 91.88 71 HIS A CA 1
ATOM 588 C C . HIS A 1 71 ? -12.773 -13.148 -22.438 1 91.88 71 HIS A C 1
ATOM 590 O O . HIS A 1 71 ? -13.484 -12.484 -21.688 1 91.88 71 HIS A O 1
ATOM 596 N N . TYR A 1 72 ? -12.547 -14.406 -22.234 1 94.5 72 TYR A N 1
ATOM 597 C CA . TYR A 1 72 ? -13.094 -15.188 -21.141 1 94.5 72 TYR A CA 1
ATOM 598 C C . TYR A 1 72 ? -12.68 -14.602 -19.797 1 94.5 72 TYR A C 1
ATOM 600 O O . TYR A 1 72 ? -13.5 -14.5 -18.875 1 94.5 72 TYR A O 1
ATOM 608 N N . TYR A 1 73 ? -11.484 -14.133 -19.672 1 95.12 73 TYR A N 1
ATOM 609 C CA . TYR A 1 73 ? -10.961 -13.719 -18.375 1 95.12 73 TYR A CA 1
ATOM 610 C C . TYR A 1 73 ? -11.078 -12.211 -18.203 1 95.12 73 TYR A C 1
ATOM 612 O O . TYR A 1 73 ? -10.977 -11.695 -17.094 1 95.12 73 TYR A O 1
ATOM 620 N N . MET A 1 74 ? -11.328 -11.484 -19.25 1 94 74 MET A N 1
ATOM 621 C CA . MET A 1 74 ? -11.406 -10.031 -19.125 1 94 74 MET A CA 1
ATOM 622 C C . MET A 1 74 ? -12.852 -9.562 -19.094 1 94 74 MET A C 1
ATOM 624 O O . MET A 1 74 ? -13.219 -8.727 -18.266 1 94 74 MET A O 1
ATOM 628 N N . PHE A 1 75 ? -13.695 -10.172 -19.953 1 92.88 75 PHE A N 1
ATOM 629 C CA . PHE A 1 75 ? -14.938 -9.461 -20.219 1 92.88 75 PHE A CA 1
ATOM 630 C C . PHE A 1 75 ? -16.141 -10.383 -20.031 1 92.88 75 PHE A C 1
ATOM 632 O O . PHE A 1 75 ? -17.281 -9.93 -20.047 1 92.88 75 PHE A O 1
ATOM 639 N N . ASP A 1 76 ? -15.953 -11.688 -19.906 1 93.75 76 ASP A N 1
ATOM 640 C CA . ASP A 1 76 ? -17.078 -12.609 -19.781 1 93.75 76 ASP A CA 1
ATOM 641 C C . ASP A 1 76 ? -17.766 -12.453 -18.422 1 93.75 76 ASP A C 1
ATOM 643 O O . ASP A 1 76 ? -17.25 -12.93 -17.406 1 93.75 76 ASP A O 1
ATOM 647 N N . THR A 1 77 ? -18.906 -11.93 -18.359 1 93.31 77 THR A N 1
ATOM 648 C CA . THR A 1 77 ? -19.625 -11.633 -17.125 1 93.31 77 THR A CA 1
ATOM 649 C C . THR A 1 77 ? -20.188 -12.906 -16.516 1 93.31 77 THR A C 1
ATOM 651 O O . THR A 1 77 ? -20.594 -12.906 -15.352 1 93.31 77 THR A O 1
ATOM 654 N N . GLN A 1 78 ? -20.234 -13.969 -17.234 1 94.19 78 GLN A N 1
ATOM 655 C CA . GLN A 1 78 ? -20.719 -15.234 -16.719 1 94.19 78 GLN A CA 1
ATOM 656 C C . GLN A 1 78 ? -19.625 -15.977 -15.953 1 94.19 78 GLN A C 1
ATOM 658 O O . GLN A 1 78 ? -19.906 -16.906 -15.195 1 94.19 78 GLN A O 1
ATOM 663 N N . ASN A 1 79 ? -18.391 -15.648 -16.344 1 94.75 79 ASN A N 1
ATOM 664 C CA . ASN A 1 79 ? -17.25 -16.188 -15.594 1 94.75 79 ASN A CA 1
ATOM 665 C C . ASN A 1 79 ? -16.984 -15.367 -14.328 1 94.75 79 ASN A C 1
ATOM 667 O O . ASN A 1 79 ? -16.531 -14.234 -14.406 1 94.75 79 ASN A O 1
ATOM 671 N N . THR A 1 80 ? -17.125 -15.938 -13.156 1 93.81 80 THR A N 1
ATOM 672 C CA . THR A 1 80 ? -16.969 -15.234 -11.891 1 93.81 80 THR A CA 1
ATOM 673 C C . THR A 1 80 ? -15.5 -14.867 -11.656 1 93.81 80 THR A C 1
ATOM 675 O O . THR A 1 80 ? -15.203 -14.016 -10.812 1 93.81 80 THR A O 1
ATOM 678 N N . ASN A 1 81 ? -14.68 -15.492 -12.445 1 94.25 81 ASN A N 1
ATOM 679 C CA . ASN A 1 81 ? -13.25 -15.234 -12.289 1 94.25 81 ASN A CA 1
ATOM 680 C C . ASN A 1 81 ? -12.742 -14.25 -13.344 1 94.25 81 ASN A C 1
ATOM 682 O O . ASN A 1 81 ? -11.531 -14.039 -13.461 1 94.25 81 ASN A O 1
ATOM 686 N N . SER A 1 82 ? -13.656 -13.758 -14.18 1 95.88 82 SER A N 1
ATOM 687 C CA . SER A 1 82 ? -13.234 -12.719 -15.117 1 95.88 82 SER A CA 1
ATOM 688 C C . SER A 1 82 ? -12.961 -11.406 -14.391 1 95.88 82 SER A C 1
ATOM 690 O O . SER A 1 82 ? -13.484 -11.172 -13.297 1 95.88 82 SER A O 1
ATOM 692 N N . LEU A 1 83 ? -12.188 -10.562 -14.984 1 97.19 83 LEU A N 1
ATOM 693 C CA . LEU A 1 83 ? -11.836 -9.273 -14.398 1 97.19 83 LEU A CA 1
ATOM 694 C C . LEU A 1 83 ? -13.07 -8.406 -14.211 1 97.19 83 LEU A C 1
ATOM 696 O O . LEU A 1 83 ? -13.234 -7.762 -13.172 1 97.19 83 LEU A O 1
ATOM 700 N N . VAL A 1 84 ? -13.938 -8.367 -15.156 1 96.25 84 VAL A N 1
ATOM 701 C CA . VAL A 1 84 ? -15.141 -7.551 -15.055 1 96.25 84 VAL A CA 1
ATOM 702 C C . VAL A 1 84 ? -16 -8.055 -13.898 1 96.25 84 VAL A C 1
ATOM 704 O O . VAL A 1 84 ? -16.562 -7.258 -13.141 1 96.25 84 VAL A O 1
ATOM 707 N N . SER A 1 85 ? -16.109 -9.344 -13.727 1 97.06 85 SER A N 1
ATOM 708 C CA . SER A 1 85 ? -16.922 -9.922 -12.656 1 97.06 85 SER A CA 1
ATOM 709 C C . SER A 1 85 ? -16.281 -9.68 -11.289 1 97.06 85 SER A C 1
ATOM 711 O O . SER A 1 85 ? -16.969 -9.312 -10.336 1 97.06 85 SER A O 1
ATOM 713 N N . MET A 1 86 ? -14.992 -9.875 -11.211 1 97.44 86 MET A N 1
ATOM 714 C CA . MET A 1 86 ? -14.281 -9.656 -9.953 1 97.44 86 MET A CA 1
ATOM 715 C C . MET A 1 86 ? -14.406 -8.203 -9.5 1 97.44 86 MET A C 1
ATOM 717 O O . MET A 1 86 ? -14.656 -7.938 -8.32 1 97.44 86 MET A O 1
ATOM 721 N N . LEU A 1 87 ? -14.25 -7.293 -10.453 1 98.06 87 LEU A N 1
ATOM 722 C CA . LEU A 1 87 ? -14.328 -5.879 -10.102 1 98.06 87 LEU A CA 1
ATOM 723 C C . LEU A 1 87 ? -15.758 -5.484 -9.75 1 98.06 87 LEU A C 1
ATOM 725 O O . LEU A 1 87 ? -15.977 -4.613 -8.906 1 98.06 87 LEU A O 1
ATOM 729 N N . ARG A 1 88 ? -16.672 -6.105 -10.414 1 97.88 88 ARG A N 1
ATOM 730 C CA . ARG A 1 88 ? -18.062 -5.883 -10.055 1 97.88 88 ARG A CA 1
ATOM 731 C C . ARG A 1 88 ? -18.328 -6.32 -8.617 1 97.88 88 ARG A C 1
ATOM 733 O O . ARG A 1 88 ? -18.969 -5.59 -7.852 1 97.88 88 ARG A O 1
ATOM 740 N N . MET A 1 89 ? -17.891 -7.461 -8.273 1 98.5 89 MET A N 1
ATOM 741 C CA . MET A 1 89 ? -18.094 -7.98 -6.926 1 98.5 89 MET A CA 1
ATOM 742 C C . MET A 1 89 ? -17.359 -7.129 -5.895 1 98.5 89 MET A C 1
ATOM 744 O O . MET A 1 89 ? -17.891 -6.859 -4.816 1 98.5 89 MET A O 1
ATOM 748 N N . ALA A 1 90 ? -16.141 -6.723 -6.223 1 98.62 90 ALA A N 1
ATOM 749 C CA . ALA A 1 90 ? -15.406 -5.824 -5.34 1 98.62 90 ALA A CA 1
ATOM 750 C C . ALA A 1 90 ? -16.172 -4.52 -5.121 1 98.62 90 ALA A C 1
ATOM 752 O O . ALA A 1 90 ? -16.25 -4.027 -3.996 1 98.62 90 ALA A O 1
ATOM 753 N N . ARG A 1 91 ? -16.688 -3.98 -6.188 1 98.56 91 ARG A N 1
ATOM 754 C CA . ARG A 1 91 ? -17.453 -2.742 -6.113 1 98.56 91 ARG A CA 1
ATOM 755 C C . ARG A 1 91 ? -18.703 -2.922 -5.262 1 98.56 91 ARG A C 1
ATOM 757 O O . ARG A 1 91 ? -19.062 -2.039 -4.477 1 98.56 91 ARG A O 1
ATOM 764 N N . GLU A 1 92 ? -19.391 -4.039 -5.41 1 98.38 92 GLU A N 1
ATOM 765 C CA . GLU A 1 92 ? -20.578 -4.309 -4.609 1 98.38 92 GLU A CA 1
ATOM 766 C C . GLU A 1 92 ? -20.25 -4.41 -3.125 1 98.38 92 GLU A C 1
ATOM 768 O O . GLU A 1 92 ? -20.984 -3.896 -2.279 1 98.38 92 GLU A O 1
ATOM 773 N N . ASN A 1 93 ? -19.203 -5.07 -2.83 1 98.31 93 ASN A N 1
ATOM 774 C CA . ASN A 1 93 ? -18.734 -5.105 -1.448 1 98.31 93 ASN A CA 1
ATOM 775 C C . ASN A 1 93 ? -18.406 -3.707 -0.934 1 98.31 93 ASN A C 1
ATOM 777 O O . ASN A 1 93 ? -18.781 -3.346 0.183 1 98.31 93 ASN A O 1
ATOM 781 N N . ALA A 1 94 ? -17.688 -2.908 -1.784 1 98.44 94 ALA A N 1
ATOM 782 C CA . ALA A 1 94 ? -17.328 -1.544 -1.4 1 98.44 94 ALA A CA 1
ATOM 783 C C . ALA A 1 94 ? -18.578 -0.704 -1.143 1 98.44 94 ALA A C 1
ATOM 785 O O . ALA A 1 94 ? -18.594 0.136 -0.241 1 98.44 94 ALA A O 1
ATOM 786 N N . ARG A 1 95 ? -19.578 -0.918 -1.933 1 97.75 95 ARG A N 1
ATOM 787 C CA . ARG A 1 95 ? -20.828 -0.192 -1.761 1 97.75 95 ARG A CA 1
ATOM 788 C C . ARG A 1 95 ? -21.453 -0.475 -0.393 1 97.75 95 ARG A C 1
ATOM 790 O O . ARG A 1 95 ? -21.891 0.446 0.299 1 97.75 95 ARG A O 1
ATOM 797 N N . VAL A 1 96 ? -21.469 -1.71 -0.036 1 97.12 96 VAL A N 1
ATOM 798 C CA . VAL A 1 96 ? -21.984 -2.121 1.267 1 97.12 96 VAL A CA 1
ATOM 799 C C . VAL A 1 96 ? -21.109 -1.518 2.375 1 97.12 96 VAL A C 1
ATOM 801 O O . VAL A 1 96 ? -21.625 -1.159 3.439 1 97.12 96 VAL A O 1
ATOM 804 N N . LEU A 1 97 ? -19.844 -1.267 2.117 1 97.31 97 LEU A N 1
ATOM 805 C CA . LEU A 1 97 ? -18.859 -0.871 3.113 1 97.31 97 LEU A CA 1
ATOM 806 C C . LEU A 1 97 ? -18.688 0.646 3.146 1 97.31 97 LEU A C 1
ATOM 808 O O . LEU A 1 97 ? -17.812 1.165 3.828 1 97.31 97 LEU A O 1
ATOM 812 N N . ARG A 1 98 ? -19.484 1.42 2.5 1 95.38 98 ARG A N 1
ATOM 813 C CA . ARG A 1 98 ? -19.375 2.871 2.389 1 95.38 98 ARG A CA 1
ATOM 814 C C . ARG A 1 98 ? -19.203 3.512 3.762 1 95.38 98 ARG A C 1
ATOM 816 O O . ARG A 1 98 ? -18.391 4.426 3.928 1 95.38 98 ARG A O 1
ATOM 823 N N . PRO A 1 99 ? -19.812 3.051 4.781 1 92 99 PRO A N 1
ATOM 824 C CA . PRO A 1 99 ? -19.625 3.67 6.094 1 92 99 PRO A CA 1
ATOM 825 C C . PRO A 1 99 ? -18.266 3.326 6.723 1 92 99 PRO A C 1
ATOM 827 O O . PRO A 1 99 ? -17.828 4 7.66 1 92 99 PRO A O 1
ATOM 830 N N . TRP A 1 100 ? -17.578 2.312 6.168 1 92.56 100 TRP A N 1
ATOM 831 C CA . TRP A 1 100 ? -16.422 1.777 6.867 1 92.56 100 TRP A CA 1
ATOM 832 C C . TRP A 1 100 ? -15.133 2.084 6.098 1 92.56 100 TRP A C 1
ATOM 834 O O . TRP A 1 100 ? -14.055 2.145 6.688 1 92.56 100 TRP A O 1
ATOM 844 N N . ILE A 1 101 ? -15.242 2.213 4.793 1 95.81 101 ILE A N 1
ATOM 845 C CA . ILE A 1 101 ? -14.047 2.465 4 1 95.81 101 ILE A CA 1
ATOM 846 C C . ILE A 1 101 ? -13.945 3.951 3.67 1 95.81 101 ILE A C 1
ATOM 848 O O . ILE A 1 101 ? -14.938 4.68 3.762 1 95.81 101 ILE A O 1
ATOM 852 N N . SER A 1 102 ? -12.773 4.449 3.369 1 96.19 102 SER A N 1
ATOM 853 C CA . SER A 1 102 ? -12.586 5.859 3.045 1 96.19 102 SER A CA 1
ATOM 854 C C . SER A 1 102 ? -13.305 6.227 1.749 1 96.19 102 SER A C 1
ATOM 856 O O . SER A 1 102 ? -13.555 5.363 0.908 1 96.19 102 SER A O 1
ATOM 858 N N . THR A 1 103 ? -13.555 7.461 1.586 1 94.94 103 THR A N 1
ATOM 859 C CA . THR A 1 103 ? -14.172 7.973 0.368 1 94.94 103 THR A CA 1
ATOM 860 C C . THR A 1 103 ? -13.289 7.699 -0.844 1 94.94 103 THR A C 1
ATOM 862 O O . THR A 1 103 ? -13.781 7.395 -1.929 1 94.94 103 THR A O 1
ATOM 865 N N . GLU A 1 104 ? -12.016 7.82 -0.666 1 96.44 104 GLU A N 1
ATOM 866 C CA . GLU A 1 104 ? -11.086 7.594 -1.767 1 96.44 104 GLU A CA 1
ATOM 867 C C . GLU A 1 104 ? -11.109 6.137 -2.219 1 96.44 104 GLU A C 1
ATOM 869 O O . GLU A 1 104 ? -11.016 5.848 -3.414 1 96.44 104 GLU A O 1
ATOM 874 N N . MET A 1 105 ? -11.211 5.188 -1.301 1 97.88 105 MET A N 1
ATOM 875 C CA . MET A 1 105 ? -11.297 3.771 -1.65 1 97.88 105 MET A CA 1
ATOM 876 C C . MET A 1 105 ? -12.531 3.5 -2.504 1 97.88 105 MET A C 1
ATOM 878 O O . MET A 1 105 ? -12.438 2.869 -3.559 1 97.88 105 MET A O 1
ATOM 882 N N . TRP A 1 106 ? -13.648 4.043 -2.064 1 97.75 106 TRP A N 1
ATOM 883 C CA . TRP A 1 106 ? -14.898 3.855 -2.793 1 97.75 106 TRP A CA 1
ATOM 884 C C . TRP A 1 106 ? -14.82 4.48 -4.184 1 97.75 106 TRP A C 1
ATOM 886 O O . TRP A 1 106 ? -15.125 3.826 -5.18 1 97.75 106 TRP A O 1
ATOM 896 N N . THR A 1 107 ? -14.367 5.715 -4.215 1 97.25 107 THR A N 1
ATOM 897 C CA . THR A 1 107 ? -14.312 6.457 -5.473 1 97.25 107 THR A CA 1
ATOM 898 C C . THR A 1 107 ? -13.414 5.75 -6.48 1 97.25 107 THR A C 1
ATOM 900 O O . THR A 1 107 ? -13.781 5.59 -7.645 1 97.25 107 THR A O 1
ATOM 903 N N . GLN A 1 108 ? -12.312 5.332 -6.039 1 98.19 108 GLN A N 1
ATOM 904 C CA . GLN A 1 108 ? -11.344 4.707 -6.938 1 98.19 108 GLN A CA 1
ATOM 905 C C . GLN A 1 108 ? -11.883 3.396 -7.504 1 98.19 108 GLN A C 1
ATOM 907 O O . GLN A 1 108 ? -11.789 3.146 -8.711 1 98.19 108 GLN A O 1
ATOM 912 N N . ILE A 1 109 ? -12.477 2.516 -6.68 1 98.38 109 ILE A N 1
ATOM 913 C CA . ILE A 1 109 ? -13.023 1.244 -7.145 1 98.38 109 ILE A CA 1
ATOM 914 C C . ILE A 1 109 ? -14.164 1.497 -8.125 1 98.38 109 ILE A C 1
ATOM 916 O O . ILE A 1 109 ? -14.281 0.808 -9.141 1 98.38 109 ILE A O 1
ATOM 920 N N . ASN A 1 110 ? -14.953 2.506 -7.785 1 97.75 110 ASN A N 1
ATOM 921 C CA . ASN A 1 110 ? -16.094 2.842 -8.633 1 97.75 110 ASN A CA 1
ATOM 922 C C . ASN A 1 110 ? -15.633 3.312 -10.016 1 97.75 110 ASN A C 1
ATOM 924 O O . ASN A 1 110 ? -16.156 2.857 -11.031 1 97.75 110 ASN A O 1
ATOM 928 N N . VAL A 1 111 ? -14.695 4.191 -10.047 1 97.56 111 VAL A N 1
ATOM 929 C CA . VAL A 1 111 ? -14.164 4.715 -11.305 1 97.56 111 VAL A CA 1
ATOM 930 C C . VAL A 1 111 ? -13.477 3.594 -12.078 1 97.56 111 VAL A C 1
ATOM 932 O O . VAL A 1 111 ? -13.641 3.475 -13.297 1 97.56 111 VAL A O 1
ATOM 935 N N . PHE A 1 112 ? -12.703 2.742 -11.383 1 97.81 112 PHE A N 1
ATOM 936 C CA . PHE A 1 112 ? -11.992 1.612 -11.969 1 97.81 112 PHE A CA 1
ATOM 937 C C . PHE A 1 112 ? -12.961 0.662 -12.656 1 97.81 112 PHE A C 1
ATOM 939 O O . PHE A 1 112 ? -12.789 0.337 -13.836 1 97.81 112 PHE A O 1
ATOM 946 N N . HIS A 1 113 ? -13.992 0.281 -11.953 1 97.38 113 HIS A N 1
ATOM 947 C CA . HIS A 1 113 ? -15.008 -0.615 -12.484 1 97.38 113 HIS A CA 1
ATOM 948 C C . HIS A 1 113 ? -15.672 -0.018 -13.727 1 97.38 113 HIS A C 1
ATOM 950 O O . HIS A 1 113 ? -15.789 -0.686 -14.75 1 97.38 113 HIS A O 1
ATOM 956 N N . ASN A 1 114 ? -16.078 1.248 -13.656 1 96.56 114 ASN A N 1
ATOM 957 C CA . ASN A 1 114 ? -16.781 1.902 -14.75 1 96.56 114 ASN A CA 1
ATOM 958 C C . ASN A 1 114 ? -15.922 1.98 -16 1 96.56 114 ASN A C 1
ATOM 960 O O . ASN A 1 114 ? -16.406 1.742 -17.109 1 96.56 114 ASN A O 1
ATOM 964 N N . LYS A 1 115 ? -14.688 2.297 -15.812 1 95.69 115 LYS A N 1
ATOM 965 C CA . LYS A 1 115 ? -13.781 2.379 -16.953 1 95.69 115 LYS A CA 1
ATOM 966 C C . LYS A 1 115 ? -13.594 1.014 -17.609 1 95.69 115 LYS A C 1
ATOM 968 O O . LYS A 1 115 ? -13.531 0.914 -18.844 1 95.69 115 LYS A O 1
ATOM 973 N N . LEU A 1 116 ? -13.484 -0.033 -16.812 1 94.56 116 LEU A N 1
ATOM 974 C CA . LEU A 1 116 ? -13.32 -1.372 -17.359 1 94.56 116 LEU A CA 1
ATOM 975 C C . LEU A 1 116 ? -14.555 -1.781 -18.172 1 94.56 116 LEU A C 1
ATOM 977 O O . LEU A 1 116 ? -14.43 -2.33 -19.266 1 94.56 116 LEU A O 1
ATOM 981 N N . VAL A 1 117 ? -15.711 -1.468 -17.641 1 92.94 117 VAL A N 1
ATOM 982 C CA . VAL A 1 117 ? -16.969 -1.826 -18.297 1 92.94 117 VAL A CA 1
ATOM 983 C C . VAL A 1 117 ? -17.094 -1.053 -19.609 1 92.94 117 VAL A C 1
ATOM 985 O O . VAL A 1 117 ? -17.641 -1.573 -20.594 1 92.94 117 VAL A O 1
ATOM 988 N N . GLU A 1 118 ? -16.625 0.149 -19.578 1 91.88 118 GLU A N 1
ATOM 989 C CA . GLU A 1 118 ? -16.688 0.979 -20.781 1 91.88 118 GLU A CA 1
ATOM 990 C C . GLU A 1 118 ? -15.766 0.456 -21.875 1 91.88 118 GLU A C 1
ATOM 992 O O . GLU A 1 118 ? -15.977 0.73 -23.047 1 91.88 118 GLU A O 1
ATOM 997 N N . MET A 1 119 ? -14.789 -0.2 -21.344 1 84.31 119 MET A N 1
ATOM 998 C CA . MET A 1 119 ? -13.867 -0.764 -22.328 1 84.31 119 MET A CA 1
ATOM 999 C C . MET A 1 119 ? -14.523 -1.909 -23.094 1 84.31 119 MET A C 1
ATOM 1001 O O . MET A 1 119 ? -15.281 -2.689 -22.516 1 84.31 119 MET A O 1
ATOM 1005 N N . ASN A 1 120 ? -14.875 -1.747 -24.297 1 66.75 120 ASN A N 1
ATOM 1006 C CA . ASN A 1 120 ? -15.5 -2.775 -25.125 1 66.75 120 ASN A CA 1
ATOM 1007 C C . ASN A 1 120 ? -14.469 -3.785 -25.625 1 66.75 120 ASN A C 1
ATOM 1009 O O . ASN A 1 120 ? -13.273 -3.49 -25.672 1 66.75 120 ASN A O 1
ATOM 1013 N N . GLY A 1 121 ? -14.977 -5.105 -25.672 1 62.22 121 GLY A N 1
ATOM 1014 C CA . GLY A 1 121 ? -14.156 -6.188 -26.203 1 62.22 121 GLY A CA 1
ATOM 1015 C C . GLY A 1 121 ? -13.367 -5.797 -27.438 1 62.22 121 GLY A C 1
ATOM 1016 O O . GLY A 1 121 ? -12.242 -6.266 -27.641 1 62.22 121 GLY A O 1
ATOM 1017 N N . LYS A 1 122 ? -13.891 -4.871 -28.172 1 60.88 122 LYS A N 1
ATOM 1018 C CA . LYS A 1 122 ? -13.227 -4.492 -29.422 1 60.88 122 LYS A CA 1
ATOM 1019 C C . LYS A 1 122 ? -11.953 -3.699 -29.141 1 60.88 122 LYS A C 1
ATOM 1021 O O . LYS A 1 122 ? -11.023 -3.709 -29.953 1 60.88 122 LYS A O 1
ATOM 1026 N N . ASP A 1 123 ? -11.812 -3.141 -28.016 1 59.53 123 ASP A N 1
ATOM 1027 C CA . ASP A 1 123 ? -10.703 -2.285 -27.625 1 59.53 123 ASP A CA 1
ATOM 1028 C C . ASP A 1 123 ? -9.5 -3.115 -27.188 1 59.53 123 ASP A C 1
ATOM 1030 O O . ASP A 1 123 ? -8.383 -2.605 -27.094 1 59.53 123 ASP A O 1
ATOM 1034 N N . VAL A 1 124 ? -9.797 -4.363 -26.875 1 64.31 124 VAL A N 1
ATOM 1035 C CA . VAL A 1 124 ? -8.719 -5.176 -26.328 1 64.31 124 VAL A CA 1
ATOM 1036 C C . VAL A 1 124 ? -8.266 -6.203 -27.359 1 64.31 124 VAL A C 1
ATOM 1038 O O . VAL A 1 124 ? -8.398 -7.41 -27.156 1 64.31 124 VAL A O 1
ATOM 1041 N N . ALA A 1 125 ? -7.949 -5.578 -28.484 1 70.25 125 ALA A N 1
ATOM 1042 C CA . ALA A 1 125 ? -7.223 -6.414 -29.438 1 70.25 125 ALA A CA 1
ATOM 1043 C C . ALA A 1 125 ? -5.859 -6.824 -28.875 1 70.25 125 ALA A C 1
ATOM 1045 O O . ALA A 1 125 ? -5.277 -6.109 -28.062 1 70.25 125 ALA A O 1
ATOM 1046 N N . LEU A 1 126 ? -5.445 -8.016 -29.172 1 73.19 126 LEU A N 1
ATOM 1047 C CA . LEU A 1 126 ? -4.23 -8.641 -28.656 1 73.19 126 LEU A CA 1
ATOM 1048 C C . LEU A 1 126 ? -3.064 -7.656 -28.672 1 73.19 126 LEU A C 1
ATOM 1050 O O . LEU A 1 126 ? -2.289 -7.586 -27.719 1 73.19 126 LEU A O 1
ATOM 1054 N N . PRO A 1 127 ? -3.15 -6.742 -29.672 1 72.69 127 PRO A N 1
ATOM 1055 C CA . PRO A 1 127 ? -2.016 -5.816 -29.672 1 72.69 127 PRO A CA 1
ATOM 1056 C C . PRO A 1 127 ? -2.072 -4.809 -28.531 1 72.69 127 PRO A C 1
ATOM 1058 O O . PRO A 1 127 ? -1.045 -4.242 -28.141 1 72.69 127 PRO A O 1
ATOM 1061 N N . ASN A 1 128 ? -3.221 -4.66 -27.969 1 87 128 ASN A N 1
ATOM 1062 C CA . ASN A 1 128 ? -3.361 -3.672 -26.891 1 87 128 ASN A CA 1
ATOM 1063 C C . ASN A 1 128 ? -3.506 -4.332 -25.531 1 87 128 ASN A C 1
ATOM 1065 O O . ASN A 1 128 ? -3.705 -3.652 -24.531 1 87 128 ASN A O 1
ATOM 1069 N N . LEU A 1 129 ? -3.416 -5.598 -25.469 1 91.19 129 LEU A N 1
ATOM 1070 C CA . LEU A 1 129 ? -3.666 -6.352 -24.25 1 91.19 129 LEU A CA 1
ATOM 1071 C C . LEU A 1 129 ? -2.689 -5.945 -23.141 1 91.19 129 LEU A C 1
ATOM 1073 O O . LEU A 1 129 ? -3.092 -5.746 -22 1 91.19 129 LEU A O 1
ATOM 1077 N N . SER A 1 130 ? -1.479 -5.785 -23.547 1 91.94 130 SER A N 1
ATOM 1078 C CA . SER A 1 130 ? -0.455 -5.422 -22.578 1 91.94 130 SER A CA 1
ATOM 1079 C C . SER A 1 130 ? -0.753 -4.07 -21.938 1 91.94 130 SER A C 1
ATOM 1081 O O . SER A 1 130 ? -0.603 -3.9 -20.734 1 91.94 130 SER A O 1
ATOM 1083 N N . LYS A 1 131 ? -1.196 -3.164 -22.75 1 93 131 LYS A N 1
ATOM 1084 C CA . LYS A 1 131 ? -1.529 -1.832 -22.25 1 93 131 LYS A CA 1
ATOM 1085 C C . LYS A 1 131 ? -2.705 -1.884 -21.281 1 93 131 LYS A C 1
ATOM 1087 O O . LYS A 1 131 ? -2.682 -1.235 -20.234 1 93 131 LYS A O 1
ATOM 1092 N N . VAL A 1 132 ? -3.672 -2.625 -21.609 1 94.44 132 VAL A N 1
ATOM 1093 C CA . VAL A 1 132 ? -4.863 -2.754 -20.766 1 94.44 132 VAL A CA 1
ATOM 1094 C C . VAL A 1 132 ? -4.512 -3.473 -19.469 1 94.44 132 VAL A C 1
ATOM 1096 O O . VAL A 1 132 ? -4.941 -3.062 -18.391 1 94.44 132 VAL A O 1
ATOM 1099 N N . CYS A 1 133 ? -3.746 -4.5 -19.578 1 95.88 133 CYS A N 1
ATOM 1100 C CA . CYS A 1 133 ? -3.334 -5.238 -18.391 1 95.88 133 CYS A CA 1
ATOM 1101 C C . CYS A 1 133 ? -2.498 -4.363 -17.469 1 95.88 133 CYS A C 1
ATOM 1103 O O . CYS A 1 133 ? -2.646 -4.426 -16.25 1 95.88 133 CYS A O 1
ATOM 1105 N N . THR A 1 134 ? -1.657 -3.561 -18.031 1 95.12 134 THR A N 1
ATOM 1106 C CA . THR A 1 134 ? -0.86 -2.625 -17.234 1 95.12 134 THR A CA 1
ATOM 1107 C C . THR A 1 134 ? -1.757 -1.634 -16.5 1 95.12 134 THR A C 1
ATOM 1109 O O . THR A 1 134 ? -1.557 -1.37 -15.312 1 95.12 134 THR A O 1
ATOM 1112 N N . TRP A 1 135 ? -2.689 -1.149 -17.203 1 96.06 135 TRP A N 1
ATOM 1113 C CA . TRP A 1 135 ? -3.637 -0.224 -16.594 1 96.06 135 TRP A CA 1
ATOM 1114 C C . TRP A 1 135 ? -4.383 -0.889 -15.445 1 96.06 135 TRP A C 1
ATOM 1116 O O . TRP A 1 135 ? -4.527 -0.303 -14.375 1 96.06 135 TRP A O 1
ATOM 1126 N N . ILE A 1 136 ? -4.844 -2.09 -15.602 1 97.56 136 ILE A N 1
ATOM 1127 C CA . ILE A 1 136 ? -5.574 -2.807 -14.562 1 97.56 136 ILE A CA 1
ATOM 1128 C C . ILE A 1 136 ? -4.668 -3.033 -13.352 1 97.56 136 ILE A C 1
ATOM 1130 O O . ILE A 1 136 ? -5.078 -2.805 -12.211 1 97.56 136 ILE A O 1
ATOM 1134 N N . LYS A 1 137 ? -3.449 -3.479 -13.594 1 97.62 137 LYS A N 1
ATOM 1135 C CA . LYS A 1 137 ? -2.488 -3.68 -12.516 1 97.62 137 LYS A CA 1
ATOM 1136 C C . LYS A 1 137 ? -2.27 -2.393 -11.727 1 97.62 137 LYS A C 1
ATOM 1138 O O . LYS A 1 137 ? -2.299 -2.402 -10.492 1 97.62 137 LYS A O 1
ATOM 1143 N N . GLU A 1 138 ? -2.107 -1.328 -12.414 1 97.62 138 GLU A N 1
ATOM 1144 C CA . GLU A 1 138 ? -1.844 -0.044 -11.766 1 97.62 138 GLU A CA 1
ATOM 1145 C C . GLU A 1 138 ? -3.055 0.433 -10.977 1 97.62 138 GLU A C 1
ATOM 1147 O O . GLU A 1 138 ? -2.906 1.032 -9.906 1 97.62 138 GLU A O 1
ATOM 1152 N N . GLU A 1 139 ? -4.246 0.198 -11.516 1 98.44 139 GLU A N 1
ATOM 1153 C CA . GLU A 1 139 ? -5.445 0.54 -10.758 1 98.44 139 GLU A CA 1
ATOM 1154 C C . GLU A 1 139 ? -5.543 -0.274 -9.477 1 98.44 139 GLU A C 1
ATOM 1156 O O . GLU A 1 139 ? -5.938 0.249 -8.43 1 98.44 139 GLU A O 1
ATOM 1161 N N . CYS A 1 140 ? -5.211 -1.535 -9.578 1 98.75 140 CYS A N 1
ATOM 1162 C CA . CYS A 1 140 ? -5.199 -2.363 -8.375 1 98.75 140 CYS A CA 1
ATOM 1163 C C . CYS A 1 140 ? -4.152 -1.874 -7.383 1 98.75 140 CYS A C 1
ATOM 1165 O O . CYS A 1 140 ? -4.402 -1.841 -6.176 1 98.75 140 CYS A O 1
ATOM 1167 N N . GLN A 1 141 ? -3.012 -1.505 -7.906 1 98.69 141 GLN A N 1
ATOM 1168 C CA . GLN A 1 141 ? -1.937 -0.986 -7.066 1 98.69 141 GLN A CA 1
ATOM 1169 C C . GLN A 1 141 ? -2.316 0.36 -6.457 1 98.69 141 GLN A C 1
ATOM 1171 O O . GLN A 1 141 ? -1.985 0.639 -5.301 1 98.69 141 GLN A O 1
ATOM 1176 N N . THR A 1 142 ? -2.982 1.192 -7.207 1 98.75 142 THR A N 1
ATOM 1177 C CA . THR A 1 142 ? -3.531 2.434 -6.672 1 98.75 142 THR A CA 1
ATOM 1178 C C . THR A 1 142 ? -4.469 2.15 -5.5 1 98.75 142 THR A C 1
ATOM 1180 O O . THR A 1 142 ? -4.375 2.797 -4.457 1 98.75 142 THR A O 1
ATOM 1183 N N . HIS A 1 143 ? -5.34 1.184 -5.664 1 98.81 143 HIS A N 1
ATOM 1184 C CA . HIS A 1 143 ? -6.234 0.785 -4.582 1 98.81 143 HIS A CA 1
ATOM 1185 C C . HIS A 1 143 ? -5.445 0.394 -3.336 1 98.81 143 HIS A C 1
ATOM 1187 O O . HIS A 1 143 ? -5.805 0.783 -2.223 1 98.81 143 HIS A O 1
ATOM 1193 N N . THR A 1 144 ? -4.434 -0.346 -3.57 1 98.62 144 THR A N 1
ATOM 1194 C CA . THR A 1 144 ? -3.588 -0.763 -2.457 1 98.62 144 THR A CA 1
ATOM 1195 C C . THR A 1 144 ? -2.979 0.449 -1.759 1 98.62 144 THR A C 1
ATOM 1197 O O . THR A 1 144 ? -2.967 0.522 -0.529 1 98.62 144 THR A O 1
ATOM 1200 N N . GLY A 1 145 ? -2.484 1.387 -2.529 1 98.38 145 GLY A N 1
ATOM 1201 C CA . GLY A 1 145 ? -1.911 2.596 -1.962 1 98.38 145 GLY A CA 1
ATOM 1202 C C . GLY A 1 145 ? -2.918 3.432 -1.194 1 98.38 145 GLY A C 1
ATOM 1203 O O . GLY A 1 145 ? -2.617 3.932 -0.108 1 98.38 145 GLY A O 1
ATOM 1204 N N . ILE A 1 146 ? -4.121 3.576 -1.734 1 98.5 146 ILE A N 1
ATOM 1205 C CA . ILE A 1 146 ? -5.191 4.305 -1.061 1 98.5 146 ILE A CA 1
ATOM 1206 C C . ILE A 1 146 ? -5.531 3.617 0.259 1 98.5 146 ILE A C 1
ATOM 1208 O O . ILE A 1 146 ? -5.656 4.273 1.295 1 98.5 146 ILE A O 1
ATOM 1212 N N . THR A 1 147 ? -5.672 2.305 0.162 1 98.5 147 THR A N 1
ATOM 1213 C CA . THR A 1 147 ? -6.016 1.522 1.344 1 98.5 147 THR A CA 1
ATOM 1214 C C . THR A 1 147 ? -4.965 1.706 2.438 1 98.5 147 THR A C 1
ATOM 1216 O O . THR A 1 147 ? -5.309 1.959 3.596 1 98.5 147 THR A O 1
ATOM 1219 N N . GLU A 1 148 ? -3.736 1.654 2.057 1 97.5 148 GLU A N 1
ATOM 1220 C CA . GLU A 1 148 ? -2.637 1.796 3.006 1 97.5 148 GLU A CA 1
ATOM 1221 C C . GLU A 1 148 ? -2.643 3.176 3.656 1 97.5 148 GLU A C 1
ATOM 1223 O O . GLU A 1 148 ? -2.348 3.309 4.848 1 97.5 148 GLU A O 1
ATOM 1228 N N . GLY A 1 149 ? -3.084 4.152 2.988 1 96.69 149 GLY A N 1
ATOM 1229 C CA . GLY A 1 149 ? -2.92 5.516 3.467 1 96.69 149 GLY A CA 1
ATOM 1230 C C . GLY A 1 149 ? -4.18 6.086 4.094 1 96.69 149 GLY A C 1
ATOM 1231 O O . GLY A 1 149 ? -4.133 7.113 4.773 1 96.69 149 GLY A O 1
ATOM 1232 N N . THR A 1 150 ? -5.324 5.398 3.908 1 97.25 150 THR A N 1
ATOM 1233 C CA . THR A 1 150 ? -6.543 6.086 4.32 1 97.25 150 THR A CA 1
ATOM 1234 C C . THR A 1 150 ? -7.449 5.148 5.109 1 97.25 150 THR A C 1
ATOM 1236 O O . THR A 1 150 ? -8.367 5.598 5.805 1 97.25 150 THR A O 1
ATOM 1239 N N . PHE A 1 151 ? -7.305 3.838 4.973 1 97.62 151 PHE A N 1
ATOM 1240 C CA . PHE A 1 151 ? -8.211 2.883 5.605 1 97.62 151 PHE A CA 1
ATOM 1241 C C . PHE A 1 151 ? -7.973 2.826 7.109 1 97.62 151 PHE A C 1
ATOM 1243 O O . PHE A 1 151 ? -6.867 2.516 7.559 1 97.62 151 PHE A O 1
ATOM 1250 N N . TYR A 1 152 ? -8.945 3.137 7.891 1 97 152 TYR A N 1
ATOM 1251 C CA . TYR A 1 152 ? -8.875 3.201 9.352 1 97 152 TYR A CA 1
ATOM 1252 C C . TYR A 1 152 ? -8.453 1.858 9.93 1 97 152 TYR A C 1
ATOM 1254 O O . TYR A 1 152 ? -8.922 0.807 9.492 1 97 152 TYR A O 1
ATOM 1262 N N . ARG A 1 153 ? -7.57 1.857 10.922 1 96.44 153 ARG A N 1
ATOM 1263 C CA . ARG A 1 153 ? -6.945 0.646 11.445 1 96.44 153 ARG A CA 1
ATOM 1264 C C . ARG A 1 153 ? -7.77 0.051 12.586 1 96.44 153 ARG A C 1
ATOM 1266 O O . ARG A 1 153 ? -7.277 -0.085 13.703 1 96.44 153 ARG A O 1
ATOM 1273 N N . ASP A 1 154 ? -8.891 -0.405 12.297 1 94.81 154 ASP A N 1
ATOM 1274 C CA . ASP A 1 154 ? -9.711 -1.195 13.211 1 94.81 154 ASP A CA 1
ATOM 1275 C C . ASP A 1 154 ? -9.789 -2.65 12.758 1 94.81 154 ASP A C 1
ATOM 1277 O O . ASP A 1 154 ? -8.898 -3.141 12.062 1 94.81 154 ASP A O 1
ATOM 1281 N N . GLN A 1 155 ? -10.797 -3.443 13.164 1 94.5 155 GLN A N 1
ATOM 1282 C CA . GLN A 1 155 ? -10.93 -4.852 12.812 1 94.5 155 GLN A CA 1
ATOM 1283 C C . GLN A 1 155 ? -10.938 -5.039 11.297 1 94.5 155 GLN A C 1
ATOM 1285 O O . GLN A 1 155 ? -10.406 -6.027 10.781 1 94.5 155 GLN A O 1
ATOM 1290 N N . GLY A 1 156 ? -11.562 -4.07 10.641 1 96.19 156 GLY A N 1
ATOM 1291 C CA . GLY A 1 156 ? -11.656 -4.164 9.195 1 96.19 156 GLY A CA 1
ATOM 1292 C C . GLY A 1 156 ? -10.312 -4.27 8.508 1 96.19 156 GLY A C 1
ATOM 1293 O O . GLY A 1 156 ? -10.164 -4.992 7.52 1 96.19 156 GLY A O 1
ATOM 1294 N N . TRP A 1 157 ? -9.328 -3.58 9.031 1 97.06 157 TRP A N 1
ATOM 1295 C CA . TRP A 1 157 ? -7.977 -3.613 8.492 1 97.06 157 TRP A CA 1
ATOM 1296 C C . TRP A 1 157 ? -7.422 -5.035 8.492 1 97.06 157 TRP A C 1
ATOM 1298 O O . TRP A 1 157 ? -6.82 -5.473 7.508 1 97.06 157 TRP A O 1
ATOM 1308 N N . TYR A 1 158 ? -7.621 -5.754 9.547 1 97.12 158 TYR A N 1
ATOM 1309 C CA . TYR A 1 158 ? -7.105 -7.113 9.672 1 97.12 158 TYR A CA 1
ATOM 1310 C C . TYR A 1 158 ? -7.777 -8.047 8.672 1 97.12 158 TYR A C 1
ATOM 1312 O O . TYR A 1 158 ? -7.113 -8.852 8.023 1 97.12 158 TYR A O 1
ATOM 1320 N N . PHE A 1 159 ? -9.07 -7.902 8.523 1 97.5 159 PHE A N 1
ATOM 1321 C CA . PHE A 1 159 ? -9.789 -8.758 7.59 1 97.5 159 PHE A CA 1
ATOM 1322 C C . PHE A 1 159 ? -9.359 -8.461 6.156 1 97.5 159 PHE A C 1
ATOM 1324 O O . PHE A 1 159 ? -9.281 -9.375 5.328 1 97.5 159 PHE A O 1
ATOM 1331 N N . TYR A 1 160 ? -9.109 -7.211 5.863 1 98.62 160 TYR A N 1
ATOM 1332 C CA . TYR A 1 160 ? -8.609 -6.859 4.539 1 98.62 160 TYR A CA 1
ATOM 1333 C C . TYR A 1 160 ? -7.273 -7.543 4.262 1 98.62 160 TYR A C 1
ATOM 1335 O O . TYR A 1 160 ? -7.098 -8.172 3.217 1 98.62 160 TYR A O 1
ATOM 1343 N N . GLN A 1 161 ? -6.414 -7.414 5.199 1 98.69 161 GLN A N 1
ATOM 1344 C CA . GLN A 1 161 ? -5.078 -7.98 5.027 1 98.69 161 GLN A CA 1
ATOM 1345 C C . GLN A 1 161 ? -5.137 -9.5 4.941 1 98.69 161 GLN A C 1
ATOM 1347 O O . GLN A 1 161 ? -4.422 -10.109 4.141 1 98.69 161 GLN A O 1
ATOM 1352 N N . LEU A 1 162 ? -5.98 -10.102 5.75 1 98.56 162 LEU A N 1
ATOM 1353 C CA . LEU A 1 162 ? -6.145 -11.555 5.703 1 98.56 162 LEU A CA 1
ATOM 1354 C C . LEU A 1 162 ? -6.602 -12 4.32 1 98.56 162 LEU A C 1
ATOM 1356 O O . LEU A 1 162 ? -6.035 -12.945 3.752 1 98.56 162 LEU A O 1
ATOM 1360 N N . GLY A 1 163 ? -7.609 -11.32 3.787 1 98.62 163 GLY A N 1
ATOM 1361 C CA . GLY A 1 163 ? -8.062 -11.648 2.445 1 98.62 163 GLY A CA 1
ATOM 1362 C C . GLY A 1 163 ? -6.973 -11.531 1.4 1 98.62 163 GLY A C 1
ATOM 1363 O O . GLY A 1 163 ? -6.801 -12.43 0.573 1 98.62 163 GLY A O 1
ATOM 1364 N N . LYS A 1 164 ? -6.23 -10.484 1.479 1 98.69 164 LYS A N 1
ATOM 1365 C CA . LYS A 1 164 ? -5.16 -10.211 0.525 1 98.69 164 LYS A CA 1
ATOM 1366 C C . LYS A 1 164 ? -4.09 -11.297 0.569 1 98.69 164 LYS A C 1
ATOM 1368 O O . LYS A 1 164 ? -3.754 -11.891 -0.461 1 98.69 164 LYS A O 1
ATOM 1373 N N . TYR A 1 165 ? -3.607 -11.633 1.751 1 98.81 165 TYR A N 1
ATOM 1374 C CA . TYR A 1 165 ? -2.48 -12.555 1.864 1 98.81 165 TYR A CA 1
ATOM 1375 C C . TYR A 1 165 ? -2.91 -13.984 1.563 1 98.81 165 TYR A C 1
ATOM 1377 O O . TYR A 1 165 ? -2.133 -14.773 1.016 1 98.81 165 TYR A O 1
ATOM 1385 N N . ILE A 1 166 ? -4.117 -14.352 1.901 1 98.75 166 ILE A N 1
ATOM 1386 C CA . ILE A 1 166 ? -4.613 -15.68 1.572 1 98.75 166 ILE A CA 1
ATOM 1387 C C . ILE A 1 166 ? -4.711 -15.836 0.056 1 98.75 166 ILE A C 1
ATOM 1389 O O . ILE A 1 166 ? -4.266 -16.844 -0.501 1 98.75 166 ILE A O 1
ATOM 1393 N N . GLU A 1 167 ? -5.273 -14.797 -0.55 1 98.31 167 GLU A N 1
ATOM 1394 C CA . GLU A 1 167 ? -5.391 -14.828 -2.004 1 98.31 167 GLU A CA 1
ATOM 1395 C C . GLU A 1 167 ? -4.02 -14.883 -2.67 1 98.31 167 GLU A C 1
ATOM 1397 O O . GLU A 1 167 ? -3.811 -15.641 -3.617 1 98.31 167 GLU A O 1
ATOM 1402 N N . ARG A 1 168 ? -3.1 -14.141 -2.186 1 98.38 168 ARG A N 1
ATOM 1403 C CA . ARG A 1 168 ? -1.755 -14.07 -2.75 1 98.38 168 ARG A CA 1
ATOM 1404 C C . ARG A 1 168 ? -1.042 -15.414 -2.633 1 98.38 168 ARG A C 1
ATOM 1406 O O . ARG A 1 168 ? -0.427 -15.883 -3.594 1 98.38 168 ARG A O 1
ATOM 1413 N N . ALA A 1 169 ? -1.136 -16.047 -1.459 1 98.44 169 ALA A N 1
ATOM 1414 C CA . ALA A 1 169 ? -0.54 -17.359 -1.263 1 98.44 169 ALA A CA 1
ATOM 1415 C C . ALA A 1 169 ? -1.153 -18.391 -2.209 1 98.44 169 ALA A C 1
ATOM 1417 O O . ALA A 1 169 ? -0.436 -19.172 -2.84 1 98.44 169 ALA A O 1
ATOM 1418 N N . ASP A 1 170 ? -2.459 -18.375 -2.283 1 96.75 170 ASP A N 1
ATOM 1419 C CA . ASP A 1 170 ? -3.18 -19.312 -3.146 1 96.75 170 ASP A CA 1
ATOM 1420 C C . ASP A 1 170 ? -2.76 -19.141 -4.605 1 96.75 170 ASP A C 1
ATOM 1422 O O . ASP A 1 170 ? -2.484 -20.125 -5.293 1 96.75 170 ASP A O 1
ATOM 1426 N N . GLN A 1 171 ? -2.672 -17.938 -5.055 1 94.81 171 GLN A N 1
ATOM 1427 C CA . GLN A 1 171 ? -2.307 -17.656 -6.438 1 94.81 171 GLN A CA 1
ATOM 1428 C C . GLN A 1 171 ? -0.878 -18.109 -6.73 1 94.81 171 GLN A C 1
ATOM 1430 O O . GLN A 1 171 ? -0.591 -18.609 -7.816 1 94.81 171 GLN A O 1
ATOM 1435 N N . THR A 1 172 ? 0.005 -17.891 -5.809 1 96.06 172 THR A N 1
ATOM 1436 C CA . THR A 1 172 ? 1.389 -18.312 -5.992 1 96.06 172 THR A CA 1
ATOM 1437 C C . THR A 1 172 ? 1.477 -19.828 -6.148 1 96.06 172 THR A C 1
ATOM 1439 O O . THR A 1 172 ? 2.203 -20.328 -7.012 1 96.06 172 THR A O 1
ATOM 1442 N N . THR A 1 173 ? 0.693 -20.609 -5.348 1 95 173 THR A N 1
ATOM 1443 C CA . THR A 1 173 ? 0.69 -22.062 -5.453 1 95 173 THR A CA 1
ATOM 1444 C C . THR A 1 173 ? 0.159 -22.516 -6.812 1 95 173 THR A C 1
ATOM 1446 O O . THR A 1 173 ? 0.703 -23.422 -7.43 1 95 173 THR A O 1
ATOM 1449 N N . ARG A 1 174 ? -0.834 -21.844 -7.293 1 90.75 174 ARG A N 1
ATOM 1450 C CA . ARG A 1 174 ? -1.449 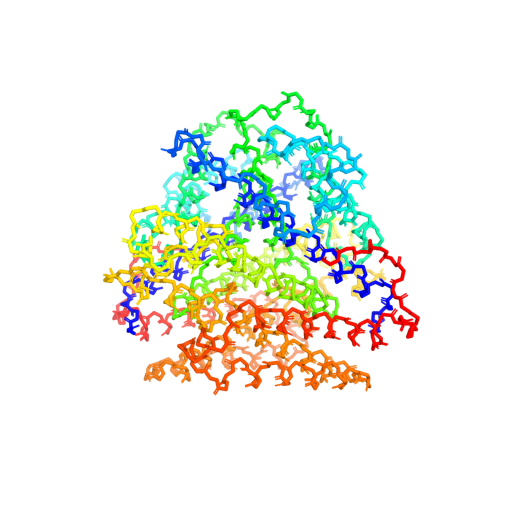-22.188 -8.562 1 90.75 174 ARG A CA 1
ATOM 1451 C C . ARG A 1 174 ? -0.523 -21.859 -9.734 1 90.75 174 ARG A C 1
ATOM 1453 O O . ARG A 1 174 ? -0.444 -22.625 -10.703 1 90.75 174 ARG A O 1
ATOM 1460 N N . LEU A 1 175 ? 0.131 -20.766 -9.625 1 89.75 175 LEU A N 1
ATOM 1461 C CA . LEU A 1 175 ? 1.077 -20.359 -10.664 1 89.75 175 LEU A CA 1
ATOM 1462 C C . LEU A 1 175 ? 2.217 -21.359 -10.773 1 89.75 175 LEU A C 1
ATOM 1464 O O . LEU A 1 175 ? 2.629 -21.719 -11.883 1 89.75 175 LEU A O 1
ATOM 1468 N N . LEU A 1 176 ? 2.701 -21.797 -9.688 1 89.12 176 LEU A N 1
ATOM 1469 C CA . LEU A 1 176 ? 3.795 -22.75 -9.656 1 89.12 176 LEU A CA 1
ATOM 1470 C C . LEU A 1 176 ? 3.338 -24.109 -10.18 1 89.12 176 LEU A C 1
ATOM 1472 O O . LEU A 1 176 ? 4.098 -24.812 -10.867 1 89.12 176 LEU A O 1
ATOM 1476 N N . ASP A 1 177 ? 2.154 -24.516 -9.914 1 83.81 177 ASP A N 1
ATOM 1477 C CA . ASP A 1 177 ? 1.603 -25.812 -10.266 1 83.81 177 ASP A CA 1
ATOM 1478 C C . ASP A 1 177 ? 1.425 -25.938 -11.781 1 83.81 177 ASP A C 1
ATOM 1480 O O . ASP A 1 177 ? 1.608 -27.016 -12.344 1 83.81 177 ASP A O 1
ATOM 1484 N N . ILE A 1 178 ? 1.018 -24.953 -12.484 1 73.19 178 ILE A N 1
ATOM 1485 C CA . ILE A 1 178 ? 0.756 -25.016 -13.922 1 73.19 178 ILE A CA 1
ATOM 1486 C C . ILE A 1 178 ? 2.031 -25.406 -14.664 1 73.19 178 ILE A C 1
ATOM 1488 O O . ILE A 1 178 ? 1.996 -26.219 -15.586 1 73.19 178 ILE A O 1
ATOM 1492 N N . LYS A 1 179 ? 3.092 -24.906 -14.32 1 67.31 179 LYS A N 1
ATOM 1493 C CA . LYS A 1 179 ? 4.305 -25.125 -15.102 1 67.31 179 LYS A CA 1
ATOM 1494 C C . LYS A 1 179 ? 4.969 -26.453 -14.734 1 67.31 179 LYS A C 1
ATOM 1496 O O . LYS A 1 179 ? 5.621 -27.078 -15.57 1 67.31 179 LYS A O 1
ATOM 1501 N N . TYR A 1 180 ? 4.762 -26.812 -13.586 1 61.16 180 TYR A N 1
ATOM 1502 C CA . TYR A 1 180 ? 5.355 -28.094 -13.211 1 61.16 180 TYR A CA 1
ATOM 1503 C C . TYR A 1 180 ? 4.781 -29.234 -14.055 1 61.16 180 TYR A C 1
ATOM 1505 O O . TYR A 1 180 ? 5.512 -30.125 -14.492 1 61.16 180 TYR A O 1
ATOM 1513 N N . HIS A 1 181 ? 3.627 -29.203 -14.242 1 57.22 181 HIS A N 1
ATOM 1514 C CA . HIS A 1 181 ? 2.979 -30.25 -15.023 1 57.22 181 HIS A CA 1
ATOM 1515 C C . HIS A 1 181 ? 3.346 -30.141 -16.5 1 57.22 181 HIS A C 1
ATOM 1517 O O . HIS A 1 181 ? 3.377 -31.156 -17.203 1 57.22 181 HIS A O 1
ATOM 1523 N N . THR A 1 182 ? 3.551 -28.906 -16.891 1 55.56 182 THR A N 1
ATOM 1524 C CA . THR A 1 182 ? 3.908 -28.75 -18.297 1 55.56 182 THR A CA 1
ATOM 1525 C C . THR A 1 182 ? 5.402 -28.984 -18.516 1 55.56 182 THR A C 1
ATOM 1527 O O . THR A 1 182 ? 5.816 -29.469 -19.562 1 55.56 182 THR A O 1
ATOM 1530 N N . LEU A 1 183 ? 6.176 -28.641 -17.562 1 52.19 183 LEU A N 1
ATOM 1531 C CA . LEU A 1 183 ? 7.617 -28.625 -17.781 1 52.19 183 LEU A CA 1
ATOM 1532 C C . LEU A 1 183 ? 8.273 -29.875 -17.203 1 52.19 183 LEU A C 1
ATOM 1534 O O . LEU A 1 183 ? 9.273 -30.359 -17.734 1 52.19 183 LEU A O 1
ATOM 1538 N N . LEU A 1 184 ? 7.941 -30.266 -16 1 51.19 184 LEU A N 1
ATOM 1539 C CA . LEU A 1 184 ? 8.75 -31.312 -15.375 1 51.19 184 LEU A CA 1
ATOM 1540 C C . LEU A 1 184 ? 8.477 -32.656 -16.016 1 51.19 184 LEU A C 1
ATOM 1542 O O . LEU A 1 184 ? 9.086 -33.656 -15.641 1 51.19 184 LEU A O 1
ATOM 1546 N N . PRO A 1 185 ? 7.449 -32.781 -16.828 1 46.44 185 PRO A N 1
ATOM 1547 C CA . PRO A 1 185 ? 7.355 -34.219 -17.188 1 46.44 185 PRO A CA 1
ATOM 1548 C C . PRO A 1 185 ? 8.625 -34.75 -17.844 1 46.44 185 PRO A C 1
ATOM 1550 O O . PRO A 1 185 ? 8.984 -35.906 -17.656 1 46.44 185 PRO A O 1
ATOM 1553 N N . SER A 1 186 ? 9.07 -34.281 -19.016 1 45.09 186 SER A N 1
ATOM 1554 C CA . SER A 1 186 ? 10.109 -35 -19.75 1 45.09 186 SER A CA 1
ATOM 1555 C C . SER A 1 186 ? 11.5 -34.594 -19.297 1 45.09 186 SER A C 1
ATOM 1557 O O . SER A 1 186 ? 11.859 -33.406 -19.375 1 45.09 186 SER A O 1
ATOM 1559 N N . PRO A 1 187 ? 12.18 -35.438 -18.5 1 45.91 187 PRO A N 1
ATOM 1560 C CA . PRO A 1 187 ? 13.57 -35.25 -18.078 1 45.91 187 PRO A CA 1
ATOM 1561 C C . PRO A 1 187 ? 14.43 -34.656 -19.203 1 45.91 187 PRO A C 1
ATOM 1563 O O . PRO A 1 187 ? 15.477 -34.062 -18.922 1 45.91 187 PRO A O 1
ATOM 1566 N N . VAL A 1 188 ? 14.109 -35 -20.359 1 47.47 188 VAL A N 1
ATOM 1567 C CA . VAL A 1 188 ? 14.992 -34.688 -21.484 1 47.47 188 VAL A CA 1
ATOM 1568 C C . VAL A 1 188 ? 14.992 -33.156 -21.703 1 47.47 188 VAL A C 1
ATOM 1570 O O . VAL A 1 188 ? 16.016 -32.594 -22.078 1 47.47 188 VAL A O 1
ATOM 1573 N N . ALA A 1 189 ? 13.914 -32.469 -21.406 1 51.28 189 ALA A N 1
ATOM 1574 C CA . ALA A 1 189 ? 13.789 -31.094 -21.828 1 51.28 189 ALA A CA 1
ATOM 1575 C C . ALA A 1 189 ? 14.133 -30.141 -20.688 1 51.28 189 ALA A C 1
ATOM 1577 O O . ALA A 1 189 ? 14.172 -28.922 -20.875 1 51.28 189 ALA A O 1
ATOM 1578 N N . VAL A 1 190 ? 14.477 -30.703 -19.594 1 52.94 190 VAL A N 1
ATOM 1579 C CA . VAL A 1 190 ? 14.938 -29.984 -18.406 1 52.94 190 VAL A CA 1
ATOM 1580 C C . VAL A 1 190 ? 16.312 -29.375 -18.672 1 52.94 190 VAL A C 1
ATOM 1582 O O . VAL A 1 190 ? 17.234 -30.062 -19.094 1 52.94 190 VAL A O 1
ATOM 1585 N N . GLY A 1 191 ? 16.328 -28.094 -18.578 1 54.22 191 GLY A N 1
ATOM 1586 C CA . GLY A 1 191 ? 17.578 -27.391 -18.844 1 54.22 191 GLY A CA 1
ATOM 1587 C C . GLY A 1 191 ? 17.609 -26.75 -20.219 1 54.22 191 GLY A C 1
ATOM 1588 O O . GLY A 1 191 ? 18.562 -26.031 -20.547 1 54.22 191 GLY A O 1
ATOM 1589 N N . SER A 1 192 ? 16.531 -27.078 -20.969 1 62 192 SER A N 1
ATOM 1590 C CA . SER A 1 192 ? 16.5 -26.469 -22.297 1 62 192 SER A CA 1
ATOM 1591 C C . SER A 1 192 ? 16.125 -25 -22.234 1 62 192 SER A C 1
ATOM 1593 O O . SER A 1 192 ? 15.68 -24.516 -21.188 1 62 192 SER A O 1
ATOM 1595 N N . THR A 1 193 ? 16.453 -24.266 -23.219 1 61.69 193 THR A N 1
ATOM 1596 C CA . THR A 1 193 ? 16.094 -22.859 -23.375 1 61.69 193 THR A CA 1
ATOM 1597 C C . THR A 1 193 ? 14.602 -22.656 -23.156 1 61.69 193 THR A C 1
ATOM 1599 O O . THR A 1 193 ? 14.18 -21.656 -22.578 1 61.69 193 THR A O 1
ATOM 1602 N N . LEU A 1 194 ? 13.891 -23.594 -23.625 1 59.91 194 LEU A N 1
ATOM 1603 C CA . LEU A 1 194 ? 12.438 -23.531 -23.484 1 59.91 194 LEU A CA 1
ATOM 1604 C C . LEU A 1 194 ? 12.023 -23.656 -22.016 1 59.91 194 LEU A C 1
ATOM 1606 O O . LEU A 1 194 ? 11.117 -22.953 -21.578 1 59.91 194 LEU A O 1
ATOM 1610 N N . ASP A 1 195 ? 12.758 -24.484 -21.328 1 67.06 195 ASP A N 1
ATOM 1611 C CA . ASP A 1 195 ? 12.477 -24.688 -19.922 1 67.06 195 ASP A CA 1
ATOM 1612 C C . ASP A 1 195 ? 12.766 -23.422 -19.109 1 67.06 195 ASP A C 1
ATOM 1614 O O . ASP A 1 195 ? 11.93 -22.984 -18.312 1 67.06 195 ASP A O 1
ATOM 1618 N N . MET A 1 196 ? 13.766 -22.719 -19.516 1 73.31 196 MET A N 1
ATOM 1619 C CA . MET A 1 196 ? 14.156 -21.5 -18.812 1 73.31 196 MET A CA 1
ATOM 1620 C C . MET A 1 196 ? 13.164 -20.375 -19.078 1 73.31 196 MET A C 1
ATOM 1622 O O . MET A 1 196 ? 12.852 -19.594 -18.188 1 73.31 196 MET A O 1
ATOM 1626 N N . SER A 1 197 ? 12.695 -20.422 -20.203 1 77.5 197 SER A N 1
ATOM 1627 C CA . SER A 1 197 ? 11.734 -19.375 -20.578 1 77.5 197 SER A CA 1
ATOM 1628 C C . SER A 1 197 ? 10.422 -19.531 -19.828 1 77.5 197 SER A C 1
ATOM 1630 O O . SER A 1 197 ? 9.805 -18.531 -19.438 1 77.5 197 SER A O 1
ATOM 1632 N N . GLN A 1 198 ? 10.055 -20.703 -19.578 1 79.12 198 GLN A N 1
ATOM 1633 C CA . GLN A 1 198 ? 8.797 -20.969 -18.875 1 79.12 198 GLN A CA 1
ATOM 1634 C C . GLN A 1 198 ? 8.891 -20.562 -17.406 1 79.12 198 GLN A C 1
ATOM 1636 O O . GLN A 1 198 ? 7.969 -19.953 -16.859 1 79.12 198 GLN A O 1
ATOM 1641 N N . TRP A 1 199 ? 10.023 -20.828 -16.812 1 85.19 199 TRP A N 1
ATOM 1642 C CA . TRP A 1 199 ? 10.203 -20.453 -15.414 1 85.19 199 TRP A CA 1
ATOM 1643 C C . TRP A 1 199 ? 10.352 -18.953 -15.258 1 85.19 199 TRP A C 1
ATOM 1645 O O . TRP A 1 199 ? 9.906 -18.375 -14.258 1 85.19 199 TRP A O 1
ATOM 1655 N N . THR A 1 200 ? 10.906 -18.359 -16.281 1 86.88 200 THR A N 1
ATOM 1656 C CA . THR A 1 200 ? 10.961 -16.891 -16.297 1 86.88 200 THR A CA 1
ATOM 1657 C C . THR A 1 200 ? 9.555 -16.297 -16.328 1 86.88 200 THR A C 1
ATOM 1659 O O . THR A 1 200 ? 9.266 -15.336 -15.609 1 86.88 200 THR A O 1
ATOM 1662 N N . THR A 1 201 ? 8.695 -16.922 -17.078 1 86.31 201 THR A N 1
ATOM 1663 C CA . THR A 1 201 ? 7.309 -16.484 -17.188 1 86.31 201 THR A CA 1
ATOM 1664 C C . THR A 1 201 ? 6.59 -16.625 -15.844 1 86.31 201 THR A C 1
ATOM 1666 O O . THR A 1 201 ? 5.824 -15.742 -15.445 1 86.31 201 THR A O 1
ATOM 1669 N N . VAL A 1 202 ? 6.875 -17.688 -15.125 1 89.62 202 VAL A N 1
ATOM 1670 C CA . VAL A 1 202 ? 6.273 -17.922 -13.82 1 89.62 202 VAL A CA 1
ATOM 1671 C C . VAL A 1 202 ? 6.723 -16.828 -12.844 1 89.62 202 VAL A C 1
ATOM 1673 O O . VAL A 1 202 ? 5.895 -16.219 -12.164 1 89.62 202 VAL A O 1
ATOM 1676 N N . LEU A 1 203 ? 7.973 -16.578 -12.852 1 93.19 203 LEU A N 1
ATOM 1677 C CA . LEU A 1 203 ? 8.531 -15.578 -11.945 1 93.19 203 LEU A CA 1
ATOM 1678 C C . LEU A 1 203 ? 8.023 -14.18 -12.289 1 93.19 203 LEU A C 1
ATOM 1680 O O . LEU A 1 203 ? 7.688 -13.398 -11.398 1 93.19 203 LEU A O 1
ATOM 1684 N N . ARG A 1 204 ? 7.918 -13.891 -13.547 1 92.06 204 ARG A N 1
ATOM 1685 C CA . ARG A 1 204 ? 7.426 -12.586 -13.977 1 92.06 204 ARG A CA 1
ATOM 1686 C C . ARG A 1 204 ? 5.945 -12.422 -13.648 1 92.06 204 ARG A C 1
ATOM 1688 O O . ARG A 1 204 ? 5.504 -11.336 -13.273 1 92.06 204 ARG A O 1
ATOM 1695 N N . SER A 1 205 ? 5.195 -13.5 -13.789 1 92.19 205 SER A N 1
ATOM 1696 C CA . SER A 1 205 ? 3.768 -13.469 -13.484 1 92.19 205 SER A CA 1
ATOM 1697 C C . SER A 1 205 ? 3.527 -13.211 -12 1 92.19 205 SER A C 1
ATOM 1699 O O . SER A 1 205 ? 2.465 -12.719 -11.617 1 92.19 205 SER A O 1
ATOM 1701 N N . ALA A 1 206 ? 4.516 -13.461 -11.18 1 93.88 206 ALA A N 1
ATOM 1702 C CA . ALA A 1 206 ? 4.406 -13.227 -9.742 1 93.88 206 ALA A CA 1
ATOM 1703 C C . ALA A 1 206 ? 5.18 -11.977 -9.336 1 93.88 206 ALA A C 1
ATOM 1705 O O . ALA A 1 206 ? 5.379 -11.727 -8.141 1 93.88 206 ALA A O 1
ATOM 1706 N N . ALA A 1 207 ? 5.688 -11.258 -10.273 1 93.94 207 ALA A N 1
ATOM 1707 C CA . ALA A 1 207 ? 6.52 -10.086 -10.008 1 93.94 207 ALA A CA 1
ATOM 1708 C C . ALA A 1 207 ? 7.758 -10.461 -9.203 1 93.94 207 ALA A C 1
ATOM 1710 O O . ALA A 1 207 ? 8.195 -9.703 -8.336 1 93.94 207 ALA A O 1
ATOM 1711 N N . GLY A 1 208 ? 8.328 -11.617 -9.461 1 96.06 208 GLY A N 1
ATOM 1712 C CA . GLY A 1 208 ? 9.383 -12.117 -8.594 1 96.06 208 GLY A CA 1
ATOM 1713 C C . GLY A 1 208 ? 10.703 -12.312 -9.32 1 96.06 208 GLY A C 1
ATOM 1714 O O . GLY A 1 208 ? 11.703 -12.695 -8.711 1 96.06 208 GLY A O 1
ATOM 1715 N N . TYR A 1 209 ? 10.719 -12.008 -10.656 1 94.25 209 TYR A N 1
ATOM 1716 C CA . TYR A 1 209 ? 11.898 -12.328 -11.453 1 94.25 209 TYR A CA 1
ATOM 1717 C C . TYR A 1 209 ? 13.125 -11.578 -10.938 1 94.25 209 TYR A C 1
ATOM 1719 O O . TYR A 1 209 ? 14.172 -12.18 -10.695 1 94.25 209 TYR A O 1
ATOM 1727 N N . HIS A 1 210 ? 12.977 -10.336 -10.758 1 94.81 210 HIS A N 1
ATOM 1728 C CA . HIS A 1 210 ? 14.102 -9.523 -10.32 1 94.81 210 HIS A CA 1
ATOM 1729 C C . HIS A 1 210 ? 14.602 -9.961 -8.945 1 94.81 210 HIS A C 1
ATOM 1731 O O . HIS A 1 210 ? 15.805 -10.109 -8.734 1 94.81 210 HIS A O 1
ATOM 1737 N N . ALA A 1 211 ? 13.75 -10.164 -8.031 1 95.88 211 ALA A N 1
ATOM 1738 C CA . ALA A 1 211 ? 14.117 -10.617 -6.691 1 95.88 211 ALA A CA 1
ATOM 1739 C C . ALA A 1 211 ? 14.781 -11.992 -6.746 1 95.88 211 ALA A C 1
ATOM 1741 O O . ALA A 1 211 ? 15.758 -12.242 -6.039 1 95.88 211 ALA A O 1
ATOM 1742 N N . PHE A 1 212 ? 14.258 -12.859 -7.574 1 96.69 212 PHE A N 1
ATOM 1743 C CA . PHE A 1 212 ? 14.836 -14.188 -7.734 1 96.69 212 PHE A CA 1
ATOM 1744 C C . PHE A 1 212 ? 16.281 -14.102 -8.203 1 96.69 212 PHE A C 1
ATOM 1746 O O . PHE A 1 212 ? 17.156 -14.773 -7.664 1 96.69 212 PHE A O 1
ATOM 1753 N N . ARG A 1 213 ? 16.453 -13.273 -9.172 1 94.81 213 ARG A N 1
ATOM 1754 C CA . ARG A 1 213 ? 17.797 -13.133 -9.75 1 94.81 213 ARG A CA 1
ATOM 1755 C C . ARG A 1 213 ? 18.766 -12.555 -8.742 1 94.81 213 ARG A C 1
ATOM 1757 O O . ARG A 1 213 ? 19.969 -12.867 -8.773 1 94.81 213 ARG A O 1
ATOM 1764 N N . ARG A 1 214 ? 18.312 -11.766 -7.879 1 92.25 214 ARG A N 1
ATOM 1765 C CA . ARG A 1 214 ? 19.156 -11.219 -6.824 1 92.25 214 ARG A CA 1
ATOM 1766 C C . ARG A 1 214 ? 19.594 -12.312 -5.852 1 92.25 214 ARG A C 1
ATOM 1768 O O . ARG A 1 214 ? 20.734 -12.32 -5.395 1 92.25 214 ARG A O 1
ATOM 1775 N N . VAL A 1 215 ? 18.672 -13.188 -5.559 1 94.25 215 VAL A N 1
ATOM 1776 C CA . VAL A 1 215 ? 18.922 -14.258 -4.598 1 94.25 215 VAL A CA 1
ATOM 1777 C C . VAL A 1 215 ? 19.734 -15.367 -5.266 1 94.25 215 VAL A C 1
ATOM 1779 O O . VAL A 1 215 ? 20.625 -15.961 -4.645 1 94.25 215 VAL A O 1
ATOM 1782 N N . TYR A 1 216 ? 19.422 -15.617 -6.555 1 93.81 216 TYR A N 1
ATOM 1783 C CA . TYR A 1 216 ? 20.094 -16.656 -7.328 1 93.81 216 TYR A CA 1
ATOM 1784 C C . TYR A 1 216 ? 20.703 -16.078 -8.602 1 93.81 216 TYR A C 1
ATOM 1786 O O . TYR A 1 216 ? 20.188 -16.281 -9.695 1 93.81 216 TYR A O 1
ATOM 1794 N N . PRO A 1 217 ? 21.906 -15.547 -8.477 1 90.19 217 PRO A N 1
ATOM 1795 C CA . PRO A 1 217 ? 22.516 -14.891 -9.641 1 90.19 217 PRO A CA 1
ATOM 1796 C C . PRO A 1 217 ? 23.078 -15.883 -10.656 1 90.19 217 PRO A C 1
ATOM 1798 O O . PRO A 1 217 ? 23.234 -15.547 -11.836 1 90.19 217 PRO A O 1
ATOM 1801 N N . ARG A 1 218 ? 23.516 -17.109 -10.328 1 86.31 218 ARG A N 1
ATOM 1802 C CA . ARG A 1 218 ? 24.281 -18.031 -11.172 1 86.31 218 ARG A CA 1
ATOM 1803 C C . ARG A 1 218 ? 23.359 -18.922 -11.992 1 86.31 218 ARG A C 1
ATOM 1805 O O . ARG A 1 218 ? 23.812 -19.656 -12.867 1 86.31 218 ARG A O 1
ATOM 1812 N N . GLY A 1 219 ? 22.047 -18.734 -11.852 1 83.88 219 GLY A N 1
ATOM 1813 C CA . GLY A 1 219 ? 21.219 -19.578 -12.695 1 83.88 219 GLY A CA 1
ATOM 1814 C C . GLY A 1 219 ? 19.828 -19.781 -12.148 1 83.88 219 GLY A C 1
ATOM 1815 O O . GLY A 1 219 ? 19.484 -19.25 -11.086 1 83.88 219 GLY A O 1
ATOM 1816 N N . MET A 1 220 ? 19.062 -20.484 -13.031 1 88.88 220 MET A N 1
ATOM 1817 C CA . MET A 1 220 ? 17.656 -20.781 -12.734 1 88.88 220 MET A CA 1
ATOM 1818 C C . MET A 1 220 ? 17.344 -22.25 -12.961 1 88.88 220 MET A C 1
ATOM 1820 O O . MET A 1 220 ? 17.75 -22.828 -13.977 1 88.88 220 MET A O 1
ATOM 1824 N N . SER A 1 221 ? 16.875 -22.922 -11.961 1 87.19 221 SER A N 1
ATOM 1825 C CA . SER A 1 221 ? 16.375 -24.297 -12.047 1 87.19 221 SER A CA 1
ATOM 1826 C C . SER A 1 221 ? 14.953 -24.406 -11.492 1 87.19 221 SER A C 1
ATOM 1828 O O . SER A 1 221 ? 14.523 -23.547 -10.711 1 87.19 221 SER A O 1
ATOM 1830 N N . PRO A 1 222 ? 14.25 -25.406 -11.883 1 85.75 222 PRO A N 1
ATOM 1831 C CA . PRO A 1 222 ? 12.922 -25.625 -11.305 1 85.75 222 PRO A CA 1
ATOM 1832 C C . PRO A 1 222 ? 12.945 -25.703 -9.781 1 85.75 222 PRO A C 1
ATOM 1834 O O . PRO A 1 222 ? 12.047 -25.172 -9.117 1 85.75 222 PRO A O 1
ATOM 1837 N N . THR A 1 223 ? 13.992 -26.297 -9.305 1 90.12 223 THR A N 1
ATOM 1838 C CA . THR A 1 223 ? 14.117 -26.469 -7.863 1 90.12 223 THR A CA 1
ATOM 1839 C C . THR A 1 223 ? 14.289 -25.125 -7.164 1 90.12 223 THR A C 1
ATOM 1841 O O . THR A 1 223 ? 13.617 -24.844 -6.168 1 90.12 223 THR A O 1
ATOM 1844 N N . THR A 1 224 ? 15.109 -24.297 -7.707 1 93.44 224 THR A N 1
ATOM 1845 C CA . THR A 1 224 ? 15.375 -23.016 -7.066 1 93.44 224 THR A CA 1
ATOM 1846 C C . THR A 1 224 ? 14.172 -22.094 -7.211 1 93.44 224 THR A C 1
ATOM 1848 O O . THR A 1 224 ? 13.867 -21.312 -6.301 1 93.44 224 THR A O 1
ATOM 1851 N N . VAL A 1 225 ? 13.453 -22.141 -8.328 1 93.81 225 VAL A N 1
ATOM 1852 C CA . VAL A 1 225 ? 12.273 -21.312 -8.539 1 93.81 225 VAL A CA 1
ATOM 1853 C C . VAL A 1 225 ? 11.172 -21.734 -7.559 1 93.81 225 VAL A C 1
ATOM 1855 O O . VAL A 1 225 ? 10.586 -20.891 -6.883 1 93.81 225 VAL A O 1
ATOM 1858 N N . ALA A 1 226 ? 10.977 -23.062 -7.5 1 93.88 226 ALA A N 1
ATOM 1859 C CA . ALA A 1 226 ? 9.961 -23.578 -6.586 1 93.88 226 ALA A CA 1
ATOM 1860 C C . ALA A 1 226 ? 10.281 -23.203 -5.141 1 93.88 226 ALA A C 1
ATOM 1862 O O . ALA A 1 226 ? 9.406 -22.75 -4.398 1 93.88 226 ALA A O 1
ATOM 1863 N N . GLY A 1 227 ? 11.5 -23.375 -4.754 1 95.75 227 GLY A N 1
ATOM 1864 C CA . GLY A 1 227 ? 11.922 -23.031 -3.41 1 95.75 227 GLY A CA 1
ATOM 1865 C C . GLY A 1 227 ? 11.766 -21.547 -3.107 1 95.75 227 GLY A C 1
ATOM 1866 O O . GLY A 1 227 ? 11.344 -21.172 -2.01 1 95.75 227 GLY A O 1
ATOM 1867 N N . PHE A 1 228 ? 12.133 -20.703 -4.09 1 97 228 PHE A N 1
ATOM 1868 C CA . PHE A 1 228 ? 12.023 -19.25 -3.938 1 97 228 PHE A CA 1
ATOM 1869 C C . PHE A 1 228 ? 10.57 -18.828 -3.74 1 97 228 PHE A C 1
ATOM 1871 O O . PHE A 1 228 ? 10.25 -18.078 -2.82 1 97 228 PHE A O 1
ATOM 1878 N N . MET A 1 229 ? 9.688 -19.375 -4.52 1 96.94 229 MET A N 1
ATOM 1879 C CA . MET A 1 229 ? 8.281 -18.984 -4.512 1 96.94 229 MET A CA 1
ATOM 1880 C C . MET A 1 229 ? 7.566 -19.562 -3.291 1 96.94 229 MET A C 1
ATOM 1882 O O . MET A 1 229 ? 6.641 -18.938 -2.766 1 96.94 229 MET A O 1
ATOM 1886 N N . MET A 1 230 ? 8.047 -20.672 -2.811 1 97.19 230 MET A N 1
ATOM 1887 C CA . MET A 1 230 ? 7.363 -21.328 -1.704 1 97.19 230 MET A CA 1
ATOM 1888 C C . MET A 1 230 ? 7.914 -20.859 -0.363 1 97.19 230 MET A C 1
ATOM 1890 O O . MET A 1 230 ? 7.148 -20.562 0.558 1 97.19 230 MET A O 1
ATOM 1894 N N . PHE A 1 231 ? 9.242 -20.703 -0.312 1 97.69 231 PHE A N 1
ATOM 1895 C CA . PHE A 1 231 ? 9.82 -20.719 1.025 1 97.69 231 PHE A CA 1
ATOM 1896 C C . PHE A 1 231 ? 10.633 -19.453 1.281 1 97.69 231 PHE A C 1
ATOM 1898 O O . PHE A 1 231 ? 11.07 -19.203 2.406 1 97.69 231 PHE A O 1
ATOM 1905 N N . ASN A 1 232 ? 10.891 -18.641 0.259 1 97.06 232 ASN A N 1
ATOM 1906 C CA . ASN A 1 232 ? 11.719 -17.469 0.473 1 97.06 232 ASN A CA 1
ATOM 1907 C C . ASN A 1 232 ? 11.078 -16.516 1.478 1 97.06 232 ASN A C 1
ATOM 1909 O O . ASN A 1 232 ? 9.883 -16.219 1.39 1 97.06 232 ASN A O 1
ATOM 1913 N N . GLU A 1 233 ? 11.781 -15.961 2.352 1 94.75 233 GLU A N 1
ATOM 1914 C CA . GLU A 1 233 ? 11.242 -15.156 3.447 1 94.75 233 GLU A CA 1
ATOM 1915 C C . GLU A 1 233 ? 11.297 -13.672 3.117 1 94.75 233 GLU A C 1
ATOM 1917 O O . GLU A 1 233 ? 10.82 -12.844 3.895 1 94.75 233 GLU A O 1
ATOM 1922 N N . GLY A 1 234 ? 11.836 -13.367 2.014 1 96.06 234 GLY A N 1
ATOM 1923 C CA . GLY A 1 234 ? 11.945 -11.969 1.63 1 96.06 234 GLY A CA 1
ATOM 1924 C C . GLY A 1 234 ? 11.062 -11.602 0.448 1 96.06 234 GLY A C 1
ATOM 1925 O O . GLY A 1 234 ? 10.789 -10.43 0.208 1 96.06 234 GLY A O 1
ATOM 1926 N N . PHE A 1 235 ? 10.695 -12.617 -0.29 1 97.94 235 PHE A N 1
ATOM 1927 C CA . PHE A 1 235 ? 9.836 -12.375 -1.446 1 97.94 235 PHE A CA 1
ATOM 1928 C C . PHE A 1 235 ? 8.391 -12.164 -1.017 1 97.94 235 PHE A C 1
ATOM 1930 O O . PHE A 1 235 ? 7.762 -13.07 -0.468 1 97.94 235 PHE A O 1
ATOM 1937 N N . PRO A 1 236 ? 7.812 -10.977 -1.315 1 97.5 236 PRO A N 1
ATOM 1938 C CA . PRO A 1 236 ? 6.516 -10.617 -0.741 1 97.5 236 PRO A CA 1
ATOM 1939 C C . PRO A 1 236 ? 5.402 -11.578 -1.152 1 97.5 236 PRO A C 1
ATOM 1941 O O . PRO A 1 236 ? 4.367 -11.648 -0.483 1 97.5 236 PRO A O 1
ATOM 1944 N N . ARG A 1 237 ? 5.57 -12.32 -2.199 1 97.94 237 ARG A N 1
ATOM 1945 C CA . ARG A 1 237 ? 4.492 -13.156 -2.719 1 97.94 237 ARG A CA 1
ATOM 1946 C C . ARG A 1 237 ? 4.797 -14.633 -2.498 1 97.94 237 ARG A C 1
ATOM 1948 O O . ARG A 1 237 ? 4.062 -15.5 -2.979 1 97.94 237 ARG A O 1
ATOM 1955 N N . SER A 1 238 ? 5.93 -14.969 -1.808 1 98.25 238 SER A N 1
ATOM 1956 C CA . SER A 1 238 ? 6.168 -16.359 -1.462 1 98.25 238 SER A CA 1
ATOM 1957 C C . SER A 1 238 ? 5.094 -16.891 -0.517 1 98.25 238 SER A C 1
ATOM 1959 O O . SER A 1 238 ? 4.52 -16.125 0.264 1 98.25 238 SER A O 1
ATOM 1961 N N . VAL A 1 239 ? 4.875 -18.141 -0.571 1 98.44 239 VAL A N 1
ATOM 1962 C CA . VAL A 1 239 ? 3.814 -18.734 0.229 1 98.44 239 VAL A CA 1
ATOM 1963 C C . VAL A 1 239 ? 4.137 -18.594 1.714 1 98.44 239 VAL A C 1
ATOM 1965 O O . VAL A 1 239 ? 3.279 -18.172 2.5 1 98.44 239 VAL A O 1
ATOM 1968 N N . VAL A 1 240 ? 5.344 -18.844 2.088 1 98.25 240 VAL A N 1
ATOM 1969 C CA . VAL A 1 240 ? 5.719 -18.766 3.496 1 98.25 240 VAL A CA 1
ATOM 1970 C C . VAL A 1 240 ? 5.562 -17.344 4.004 1 98.25 240 VAL A C 1
ATOM 1972 O O . VAL A 1 240 ? 5.082 -17.125 5.117 1 98.25 240 VAL A O 1
ATOM 1975 N N . MET A 1 241 ? 5.961 -16.344 3.225 1 97.75 241 MET A N 1
ATOM 1976 C CA . MET A 1 241 ? 5.812 -14.953 3.625 1 97.75 241 MET A CA 1
ATOM 1977 C C . MET A 1 241 ? 4.348 -14.609 3.871 1 97.75 241 MET A C 1
ATOM 1979 O O . MET A 1 241 ? 4.02 -13.945 4.859 1 97.75 241 MET A O 1
ATOM 1983 N N . CYS A 1 242 ? 3.498 -15.023 3 1 98.62 242 CYS A N 1
ATOM 1984 C CA . CYS A 1 242 ? 2.072 -14.742 3.121 1 98.62 242 CYS A CA 1
ATOM 1985 C C . CYS A 1 242 ? 1.48 -15.438 4.34 1 98.62 242 CYS A C 1
ATOM 1987 O O . CYS A 1 242 ? 0.723 -14.836 5.102 1 98.62 242 CYS A O 1
ATOM 1989 N N . VAL A 1 243 ? 1.875 -16.672 4.566 1 98.62 243 VAL A N 1
ATOM 1990 C CA . VAL A 1 243 ? 1.315 -17.453 5.672 1 98.62 243 VAL A CA 1
ATOM 1991 C C . VAL A 1 243 ? 1.792 -16.859 7 1 98.62 243 VAL A C 1
ATOM 1993 O O . VAL A 1 243 ? 1.036 -16.828 7.977 1 98.62 243 VAL A O 1
ATOM 1996 N N . ARG A 1 244 ? 2.963 -16.406 7.051 1 98 244 ARG A N 1
ATOM 1997 C CA . ARG A 1 244 ? 3.461 -15.742 8.25 1 98 244 ARG A CA 1
ATOM 1998 C C . ARG A 1 244 ? 2.674 -14.469 8.547 1 98 244 ARG A C 1
ATOM 2000 O O . ARG A 1 244 ? 2.393 -14.164 9.703 1 98 244 ARG A O 1
ATOM 2007 N N . GLN A 1 245 ? 2.41 -13.75 7.516 1 98.12 245 GLN A N 1
ATOM 2008 C CA . GLN A 1 245 ? 1.577 -12.562 7.699 1 98.12 245 GLN A CA 1
ATOM 2009 C C . GLN A 1 245 ? 0.198 -12.938 8.234 1 98.12 245 GLN A C 1
ATOM 2011 O O . GLN A 1 245 ? -0.321 -12.281 9.141 1 98.12 245 GLN A O 1
ATOM 2016 N N . ILE A 1 246 ? -0.384 -13.977 7.66 1 98.56 246 ILE A N 1
ATOM 2017 C CA . ILE A 1 246 ? -1.696 -14.445 8.094 1 98.56 246 ILE A CA 1
ATOM 2018 C C . ILE A 1 246 ? -1.655 -14.797 9.578 1 98.56 246 ILE A C 1
ATOM 2020 O O . ILE A 1 246 ? -2.537 -14.391 10.344 1 98.56 246 ILE A O 1
ATOM 2024 N N . ASP A 1 247 ? -0.626 -15.469 9.984 1 98.12 247 ASP A N 1
ATOM 2025 C CA . ASP A 1 247 ? -0.441 -15.852 11.383 1 98.12 247 ASP A CA 1
ATOM 2026 C C . ASP A 1 247 ? -0.391 -14.625 12.289 1 98.12 247 ASP A C 1
ATOM 2028 O O . ASP A 1 247 ? -1.097 -14.562 13.297 1 98.12 247 ASP A O 1
ATOM 2032 N N . GLY A 1 248 ? 0.427 -13.68 11.898 1 97.06 248 GLY A N 1
ATOM 2033 C CA . GLY A 1 248 ? 0.541 -12.461 12.688 1 97.06 248 GLY A CA 1
ATOM 2034 C C . GLY A 1 248 ? -0.753 -11.672 12.758 1 97.06 248 GLY A C 1
ATOM 2035 O O . GLY A 1 248 ? -1.101 -11.133 13.812 1 97.06 248 GLY A O 1
ATOM 2036 N N . LEU A 1 249 ? -1.437 -11.578 11.695 1 97.69 249 LEU A N 1
ATOM 2037 C CA . LEU A 1 249 ? -2.686 -10.836 11.617 1 97.69 249 LEU A CA 1
ATOM 2038 C C . LEU A 1 249 ? -3.754 -11.461 12.508 1 97.69 249 LEU A C 1
ATOM 2040 O O . LEU A 1 249 ? -4.453 -10.75 13.234 1 97.69 249 LEU A O 1
ATOM 2044 N N . LEU A 1 250 ? -3.91 -12.797 12.453 1 96.62 250 LEU A N 1
ATOM 2045 C CA . LEU A 1 250 ? -4.898 -13.484 13.273 1 96.62 250 LEU A CA 1
ATOM 2046 C C . LEU A 1 250 ? -4.578 -13.336 14.758 1 96.62 250 LEU A C 1
ATOM 2048 O O . LEU A 1 250 ? -5.477 -13.125 15.57 1 96.62 250 LEU A O 1
ATOM 2052 N N . THR A 1 251 ? -3.312 -13.398 15.086 1 95.56 251 THR A N 1
ATOM 2053 C CA . THR A 1 251 ? -2.875 -13.258 16.469 1 95.56 251 THR A CA 1
ATOM 2054 C C . THR A 1 251 ? -3.221 -11.875 17.016 1 95.56 251 THR A C 1
ATOM 2056 O O . THR A 1 251 ? -3.777 -11.75 18.109 1 95.56 251 THR A O 1
ATOM 2059 N N . ARG A 1 252 ? -2.922 -10.891 16.234 1 94.56 252 ARG A N 1
ATOM 2060 C CA . ARG A 1 252 ? -3.193 -9.516 16.656 1 94.56 252 ARG A CA 1
ATOM 2061 C C . ARG A 1 252 ? -4.691 -9.242 16.688 1 94.56 252 ARG A C 1
ATOM 2063 O O . ARG A 1 252 ? -5.18 -8.562 17.594 1 94.56 252 ARG A O 1
ATOM 2070 N N . LEU A 1 253 ? -5.41 -9.75 15.703 1 93.81 253 LEU A N 1
ATOM 2071 C CA . LEU A 1 253 ? -6.863 -9.594 15.664 1 93.81 253 LEU A CA 1
ATOM 2072 C C . LEU A 1 253 ? -7.508 -10.18 16.922 1 93.81 253 LEU A C 1
ATOM 2074 O O . LEU A 1 253 ? -8.344 -9.531 17.547 1 93.81 253 LEU A O 1
ATOM 2078 N N . LYS A 1 254 ? -7.133 -11.32 17.297 1 91.12 254 LYS A N 1
ATOM 2079 C CA . LYS A 1 254 ? -7.703 -11.992 18.469 1 91.12 254 LYS A CA 1
ATOM 2080 C C . LYS A 1 254 ? -7.309 -11.281 19.75 1 91.12 254 LYS A C 1
ATOM 2082 O O . LYS A 1 254 ? -8.148 -11.086 20.641 1 91.12 254 LYS A O 1
ATOM 2087 N N . SER A 1 255 ? -6.047 -10.953 19.891 1 89.94 255 SER A N 1
ATOM 2088 C CA . SER A 1 255 ? -5.551 -10.336 21.109 1 89.94 255 SER A CA 1
ATOM 2089 C C . SER A 1 255 ? -6.145 -8.945 21.312 1 89.94 255 SER A C 1
ATOM 2091 O O . SER A 1 255 ? -6.586 -8.609 22.422 1 89.94 255 SER A O 1
ATOM 2093 N N . ARG A 1 256 ? -6.199 -8.164 20.312 1 88.69 256 ARG A N 1
ATOM 2094 C CA . ARG A 1 256 ? -6.625 -6.777 20.406 1 88.69 256 ARG A CA 1
ATOM 2095 C C . ARG A 1 256 ? -8.133 -6.676 20.625 1 88.69 256 ARG A C 1
ATOM 2097 O O . ARG A 1 256 ? -8.609 -5.781 21.328 1 88.69 256 ARG A O 1
ATOM 2104 N N . TYR A 1 257 ? -8.828 -7.582 20.016 1 86.69 257 TYR A N 1
ATOM 2105 C CA . TYR A 1 257 ? -10.281 -7.426 20.062 1 86.69 257 TYR A CA 1
ATOM 2106 C C . TYR A 1 257 ? -10.922 -8.547 20.859 1 86.69 257 TYR A C 1
ATOM 2108 O O . TYR A 1 257 ? -12.148 -8.711 20.828 1 86.69 257 TYR A O 1
ATOM 2116 N N . THR A 1 258 ? -10.148 -9.328 21.547 1 78.06 258 THR A N 1
ATOM 2117 C CA . THR A 1 258 ? -10.562 -10.367 22.484 1 78.06 258 THR A CA 1
ATOM 2118 C C . THR A 1 258 ? -11.641 -11.258 21.859 1 78.06 258 THR A C 1
ATOM 2120 O O . THR A 1 258 ? -12.68 -11.5 22.469 1 78.06 258 THR A O 1
ATOM 2123 N N . LEU A 1 259 ? -11.273 -11.586 20.641 1 79.38 259 LEU A N 1
ATOM 2124 C CA . LEU A 1 259 ? -12.25 -12.43 19.969 1 79.38 259 LEU A CA 1
ATOM 2125 C C . LEU A 1 259 ? -12.195 -13.859 20.484 1 79.38 259 LEU A C 1
ATOM 2127 O O . LEU A 1 259 ? -11.109 -14.406 20.703 1 79.38 259 LEU A O 1
ATOM 2131 N N . ARG A 1 260 ? -13.336 -14.367 20.75 1 78 260 ARG A N 1
ATOM 2132 C CA . ARG A 1 260 ? -13.43 -15.695 21.344 1 78 260 ARG A CA 1
ATOM 2133 C C . ARG A 1 260 ? -13.211 -16.781 20.297 1 78 260 ARG A C 1
ATOM 2135 O O . ARG A 1 260 ? -12.703 -17.859 20.609 1 78 260 ARG A O 1
ATOM 2142 N N . ASN A 1 261 ? -13.617 -16.453 19.156 1 82.06 261 ASN A N 1
ATOM 2143 C CA . ASN A 1 261 ? -13.5 -17.422 18.078 1 82.06 261 ASN A CA 1
ATOM 2144 C C . ASN A 1 261 ? -12.211 -17.219 17.297 1 82.06 261 ASN A C 1
ATOM 2146 O O . ASN A 1 261 ? -11.398 -16.359 17.625 1 82.06 261 ASN A O 1
ATOM 2150 N N . GLY A 1 262 ? -11.844 -18.203 16.531 1 88.19 262 GLY A N 1
ATOM 2151 C CA . GLY A 1 262 ? -10.703 -18.062 15.633 1 88.19 262 GLY A CA 1
ATOM 2152 C C . GLY A 1 262 ? -9.57 -19 15.945 1 88.19 262 GLY A C 1
ATOM 2153 O O . GLY A 1 262 ? -8.602 -19.094 15.188 1 88.19 262 GLY A O 1
ATOM 2154 N N . SER A 1 263 ? -9.672 -19.656 17.047 1 92.38 263 SER A N 1
ATOM 2155 C CA . SER A 1 263 ? -8.617 -20.578 17.438 1 92.38 263 SER A CA 1
ATOM 2156 C C . SER A 1 263 ? -8.422 -21.672 16.391 1 92.38 263 SER A C 1
ATOM 2158 O O . SER A 1 263 ? -7.293 -22.094 16.125 1 92.38 263 SER A O 1
ATOM 2160 N N . ASP A 1 264 ? -9.5 -22.141 15.852 1 94.62 264 ASP A N 1
ATOM 2161 C CA . ASP A 1 264 ? -9.406 -23.172 14.82 1 94.62 264 ASP A CA 1
ATOM 2162 C C . ASP A 1 264 ? -8.648 -22.656 13.602 1 94.62 264 ASP A C 1
ATOM 2164 O O . ASP A 1 264 ? -7.832 -23.375 13.016 1 94.62 264 ASP A O 1
ATOM 2168 N N . ALA A 1 265 ? -8.969 -21.422 13.203 1 95.94 265 ALA A N 1
ATOM 2169 C CA . ALA A 1 265 ? -8.242 -20.812 12.094 1 95.94 265 ALA A CA 1
ATOM 2170 C C . ALA A 1 265 ? -6.754 -20.703 12.414 1 95.94 265 ALA A C 1
ATOM 2172 O O . ALA A 1 265 ? -5.906 -21.016 11.578 1 95.94 265 ALA A O 1
ATOM 2173 N N . MET A 1 266 ? -6.441 -20.312 13.625 1 97 266 MET A N 1
ATOM 2174 C CA . MET A 1 266 ? -5.055 -20.156 14.055 1 97 266 MET A CA 1
ATOM 2175 C C . MET A 1 266 ? -4.332 -21.5 14.062 1 97 266 MET A C 1
ATOM 2177 O O . MET A 1 266 ? -3.16 -21.594 13.695 1 97 266 MET A O 1
ATOM 2181 N N . GLU A 1 267 ? -5.008 -22.484 14.469 1 97.31 267 GLU A N 1
ATOM 2182 C CA . GLU A 1 267 ? -4.43 -23.828 14.484 1 97.31 267 GLU A CA 1
ATOM 2183 C C . GLU A 1 267 ? -4.113 -24.297 13.07 1 97.31 267 GLU A C 1
ATOM 2185 O O . GLU A 1 267 ? -3.059 -24.891 12.828 1 97.31 267 GLU A O 1
ATOM 2190 N N . LYS A 1 268 ? -5.008 -24.047 12.164 1 98 268 LYS A N 1
ATOM 2191 C CA . LYS A 1 268 ? -4.777 -24.422 10.773 1 98 268 LYS A CA 1
ATOM 2192 C C . LYS A 1 268 ? -3.588 -23.672 10.188 1 98 268 LYS A C 1
ATOM 2194 O O . LYS A 1 268 ? -2.844 -24.219 9.367 1 98 268 LYS A O 1
ATOM 2199 N N . VAL A 1 269 ? -3.477 -22.422 10.531 1 98.56 269 VAL A N 1
ATOM 2200 C CA . VAL A 1 269 ? -2.344 -21.625 10.055 1 98.56 269 VAL A CA 1
ATOM 2201 C C . VAL A 1 269 ? -1.045 -22.203 10.625 1 98.56 269 VAL A C 1
ATOM 2203 O O . VAL A 1 269 ? -0.046 -22.312 9.906 1 98.56 269 VAL A O 1
ATOM 2206 N N . ASP A 1 270 ? -1.068 -22.562 11.883 1 97.81 270 ASP A N 1
ATOM 2207 C CA . ASP A 1 270 ? 0.099 -23.156 12.523 1 97.81 270 ASP A CA 1
ATOM 2208 C C . ASP A 1 270 ? 0.496 -24.469 11.844 1 97.81 270 ASP A C 1
ATOM 2210 O O . ASP A 1 270 ? 1.683 -24.719 11.641 1 97.81 270 ASP A O 1
ATOM 2214 N N . GLU A 1 271 ? -0.488 -25.234 11.547 1 97.88 271 GLU A N 1
ATOM 2215 C CA . GLU A 1 271 ? -0.243 -26.484 10.852 1 97.88 271 GLU A CA 1
ATOM 2216 C C . GLU A 1 271 ? 0.377 -26.25 9.477 1 97.88 271 GLU A C 1
ATOM 2218 O O . GLU A 1 271 ? 1.326 -26.938 9.094 1 97.88 271 GLU A O 1
ATOM 2223 N N . LEU A 1 272 ? -0.179 -25.312 8.766 1 98.31 272 LEU A N 1
ATOM 2224 C CA . LEU A 1 272 ? 0.343 -25 7.441 1 98.31 272 LEU A CA 1
ATOM 2225 C C . LEU A 1 272 ? 1.771 -24.469 7.531 1 98.31 272 LEU A C 1
ATOM 2227 O O . LEU A 1 272 ? 2.635 -24.875 6.746 1 98.31 272 LEU A O 1
ATOM 2231 N N . LEU A 1 273 ? 2.025 -23.578 8.445 1 97.5 273 LEU A N 1
ATOM 2232 C CA . LEU A 1 273 ? 3.363 -23.031 8.625 1 97.5 273 LEU A CA 1
ATOM 2233 C C . LEU A 1 273 ? 4.355 -24.125 9 1 97.5 273 LEU A C 1
ATOM 2235 O O . LEU A 1 273 ? 5.48 -24.156 8.5 1 97.5 273 LEU A O 1
ATOM 2239 N N . GLY A 1 274 ? 3.943 -25 9.883 1 96.69 274 GLY A N 1
ATOM 2240 C CA . GLY A 1 274 ? 4.77 -26.141 10.227 1 96.69 274 GLY A CA 1
ATOM 2241 C C . GLY A 1 274 ? 5.129 -27 9.031 1 96.69 274 GLY A C 1
ATOM 2242 O O . GLY A 1 274 ? 6.277 -27.422 8.875 1 96.69 274 GLY A O 1
ATOM 2243 N N . ALA A 1 275 ? 4.16 -27.234 8.18 1 95.44 275 ALA A N 1
ATOM 2244 C CA . ALA A 1 275 ? 4.375 -28.031 6.973 1 95.44 275 ALA A CA 1
ATOM 2245 C C . ALA A 1 275 ? 5.344 -27.328 6.023 1 95.44 275 ALA A C 1
ATOM 2247 O O . ALA A 1 275 ? 6.207 -27.984 5.422 1 95.44 275 ALA A O 1
ATOM 2248 N N . LEU A 1 276 ? 5.238 -26.047 5.898 1 96.69 276 LEU A N 1
ATOM 2249 C CA . LEU A 1 276 ? 6.062 -25.266 4.984 1 96.69 276 LEU A CA 1
ATOM 2250 C C . LEU A 1 276 ? 7.512 -25.219 5.461 1 96.69 276 LEU A C 1
ATOM 2252 O O . LEU A 1 276 ? 8.438 -25.125 4.652 1 96.69 276 LEU A O 1
ATOM 2256 N N . LEU A 1 277 ? 7.711 -25.344 6.754 1 93.62 277 LEU A N 1
ATOM 2257 C CA . LEU A 1 277 ? 9.039 -25.219 7.332 1 93.62 277 LEU A CA 1
ATOM 2258 C C . LEU A 1 277 ? 9.656 -26.578 7.613 1 93.62 277 LEU A C 1
ATOM 2260 O O . LEU A 1 277 ? 10.812 -26.672 8.023 1 93.62 277 LEU A O 1
ATOM 2264 N N . ALA A 1 278 ? 9 -27.625 7.289 1 91.75 278 ALA A N 1
ATOM 2265 C CA . ALA A 1 278 ? 9.367 -28.969 7.73 1 91.75 278 ALA A CA 1
ATOM 2266 C C . ALA A 1 278 ? 10.414 -29.594 6.809 1 91.75 278 ALA A C 1
ATOM 2268 O O . ALA A 1 278 ? 11.211 -30.422 7.238 1 91.75 278 ALA A O 1
ATOM 2269 N N . ARG A 1 279 ? 10.32 -29.297 5.523 1 91.25 279 ARG A N 1
ATOM 2270 C CA . ARG A 1 279 ? 11.195 -29.969 4.566 1 91.25 279 ARG A CA 1
ATOM 2271 C C . ARG A 1 279 ? 11.766 -28.984 3.553 1 91.25 279 ARG A C 1
ATOM 2273 O O . ARG A 1 279 ? 11.109 -28.016 3.186 1 91.25 279 ARG A O 1
ATOM 2280 N N . PRO A 1 280 ? 12.969 -29.328 3.152 1 95 280 PRO A N 1
ATOM 2281 C CA . PRO A 1 280 ? 13.523 -28.516 2.074 1 95 280 PRO A CA 1
ATOM 2282 C C . PRO A 1 280 ? 12.859 -28.781 0.726 1 95 280 PRO A C 1
ATOM 2284 O O . PRO A 1 280 ? 12.195 -29.797 0.554 1 95 280 PRO A O 1
ATOM 2287 N N . ILE A 1 281 ? 13.031 -27.906 -0.175 1 94.44 281 ILE A N 1
ATOM 2288 C CA . ILE A 1 281 ? 12.32 -27.938 -1.452 1 94.44 281 ILE A CA 1
ATOM 2289 C C . ILE A 1 281 ? 12.703 -29.203 -2.219 1 94.44 281 ILE A C 1
ATOM 2291 O O . ILE A 1 281 ? 11.867 -29.781 -2.932 1 94.44 281 ILE A O 1
ATOM 2295 N N . GLU A 1 282 ? 13.961 -29.641 -2.125 1 93.19 282 GLU A N 1
ATOM 2296 C CA . GLU A 1 282 ? 14.414 -30.844 -2.814 1 93.19 282 GLU A CA 1
ATOM 2297 C C . GLU A 1 282 ? 13.586 -32.062 -2.412 1 93.19 282 GLU A C 1
ATOM 2299 O O . GLU A 1 282 ? 13.211 -32.875 -3.262 1 93.19 282 GLU A O 1
ATOM 2304 N N . GLU A 1 283 ? 13.273 -32.094 -1.206 1 95.06 283 GLU A N 1
ATOM 2305 C CA . GLU A 1 283 ? 12.469 -33.219 -0.698 1 95.06 283 GLU A CA 1
ATOM 2306 C C . GLU A 1 283 ? 11.016 -33.094 -1.161 1 95.06 283 GLU A C 1
ATOM 2308 O O . GLU A 1 283 ? 10.375 -34.094 -1.469 1 95.06 283 GLU A O 1
ATOM 2313 N N . VAL A 1 284 ? 10.492 -31.891 -1.196 1 93.56 284 VAL A N 1
ATOM 2314 C CA . VAL A 1 284 ? 9.133 -31.656 -1.661 1 93.56 284 VAL A CA 1
ATOM 2315 C C . VAL A 1 284 ? 8.984 -32.125 -3.109 1 93.56 284 VAL A C 1
ATOM 2317 O O . VAL A 1 284 ? 8.008 -32.781 -3.459 1 93.56 284 VAL A O 1
ATOM 2320 N N . ILE A 1 285 ? 9.984 -31.812 -3.881 1 88.69 285 ILE A N 1
ATOM 2321 C CA . ILE A 1 285 ? 9.953 -32.156 -5.297 1 88.69 285 ILE A CA 1
ATOM 2322 C C . ILE A 1 285 ? 10.039 -33.688 -5.453 1 88.69 285 ILE A C 1
ATOM 2324 O O . ILE A 1 285 ? 9.328 -34.281 -6.277 1 88.69 285 ILE A O 1
ATOM 2328 N N . GLN A 1 286 ? 10.883 -34.281 -4.684 1 88.94 286 GLN A N 1
ATOM 2329 C CA . GLN A 1 286 ? 11.055 -35.719 -4.738 1 88.94 286 GLN A CA 1
ATOM 2330 C C . GLN A 1 286 ? 9.75 -36.438 -4.402 1 88.94 286 GLN A C 1
ATOM 2332 O O . GLN A 1 286 ? 9.438 -37.469 -4.996 1 88.94 286 GLN A O 1
ATOM 2337 N N . LEU A 1 287 ? 8.992 -35.875 -3.51 1 88 287 LEU A N 1
ATOM 2338 C CA . LEU A 1 287 ? 7.75 -36.5 -3.059 1 88 287 LEU A CA 1
ATOM 2339 C C . LEU A 1 287 ? 6.594 -36.125 -3.98 1 88 287 LEU A C 1
ATOM 2341 O O . LEU A 1 287 ? 5.547 -36.781 -3.953 1 88 287 LEU A O 1
ATOM 2345 N N . GLY A 1 288 ? 6.77 -35.125 -4.82 1 88.5 288 GLY A N 1
ATOM 2346 C CA . GLY A 1 288 ? 5.742 -34.656 -5.742 1 88.5 288 GLY A CA 1
ATOM 2347 C C . GLY A 1 288 ? 5.281 -33.25 -5.461 1 88.5 288 GLY A C 1
ATOM 2348 O O . GLY A 1 288 ? 4.449 -33.031 -4.582 1 88.5 288 GLY A O 1
ATOM 2349 N N . LEU A 1 289 ? 5.754 -32.344 -6.211 1 89.12 289 LEU A N 1
ATOM 2350 C CA . LEU A 1 289 ? 5.453 -30.922 -6.02 1 89.12 289 LEU A CA 1
ATOM 2351 C C . LEU A 1 289 ? 3.967 -30.641 -6.219 1 89.12 289 LEU A C 1
ATOM 2353 O O . LEU A 1 289 ? 3.367 -29.875 -5.465 1 89.12 289 LEU A O 1
ATOM 2357 N N . HIS A 1 290 ? 3.369 -31.297 -7.184 1 87.38 290 HIS A N 1
ATOM 2358 C CA . HIS A 1 290 ? 1.951 -31.109 -7.469 1 87.38 290 HIS A CA 1
ATOM 2359 C C . HIS A 1 290 ? 1.092 -31.484 -6.266 1 87.38 290 HIS A C 1
ATOM 2361 O O . HIS A 1 290 ? 0.23 -30.703 -5.848 1 87.38 290 HIS A O 1
ATOM 2367 N N . GLU A 1 291 ? 1.35 -32.625 -5.719 1 90.88 291 GLU A N 1
ATOM 2368 C CA . GLU A 1 291 ? 0.59 -33.094 -4.562 1 90.88 291 GLU A CA 1
ATOM 2369 C C . GLU A 1 291 ? 0.798 -32.188 -3.355 1 90.88 291 GLU A C 1
ATOM 2371 O O . GLU A 1 291 ? -0.14 -31.922 -2.598 1 90.88 291 GLU A O 1
ATOM 2376 N N . TYR A 1 292 ? 2.02 -31.766 -3.271 1 93.81 292 TYR A N 1
ATOM 2377 C CA . TYR A 1 292 ? 2.342 -30.859 -2.176 1 93.81 292 TYR A CA 1
ATOM 2378 C C . TYR A 1 292 ? 1.568 -29.562 -2.305 1 93.81 292 TYR A C 1
ATOM 2380 O O . TYR A 1 292 ? 0.979 -29.078 -1.334 1 93.81 292 TYR A O 1
ATOM 2388 N N . LEU A 1 293 ? 1.538 -29 -3.496 1 93.81 293 LEU A N 1
ATOM 2389 C CA . LEU A 1 293 ? 0.84 -27.734 -3.756 1 93.81 293 LEU A CA 1
ATOM 2390 C C . LEU A 1 293 ? -0.664 -27.906 -3.557 1 93.81 293 LEU A C 1
ATOM 2392 O O . LEU A 1 293 ? -1.322 -27.016 -3.018 1 93.81 293 LEU A O 1
ATOM 2396 N N . ASP A 1 294 ? -1.181 -29 -3.92 1 91.62 294 ASP A N 1
ATOM 2397 C CA . ASP A 1 294 ? -2.59 -29.297 -3.684 1 91.62 294 ASP A CA 1
ATOM 2398 C C . ASP A 1 294 ? -2.91 -29.297 -2.191 1 91.62 294 ASP A C 1
ATOM 2400 O O . ASP A 1 294 ? -3.965 -28.812 -1.779 1 91.62 294 ASP A O 1
ATOM 2404 N N . GLY A 1 295 ? -2.041 -29.891 -1.49 1 95.31 295 GLY A N 1
ATOM 2405 C CA . GLY A 1 295 ? -2.209 -29.891 -0.046 1 95.31 295 GLY A CA 1
ATOM 2406 C C . GLY A 1 295 ? -2.188 -28.5 0.565 1 95.31 295 GLY A C 1
ATOM 2407 O O . GLY A 1 295 ? -3.004 -28.188 1.434 1 95.31 295 GLY A O 1
ATOM 2408 N N . VAL A 1 296 ? -1.236 -27.688 0.108 1 97.12 296 VAL A N 1
ATOM 2409 C CA . VAL A 1 296 ? -1.136 -26.312 0.601 1 97.12 296 VAL A CA 1
ATOM 2410 C C . VAL A 1 296 ? -2.406 -25.547 0.249 1 97.12 296 VAL A C 1
ATOM 2412 O O . VAL A 1 296 ? -2.945 -24.812 1.082 1 97.12 296 VAL A O 1
ATOM 2415 N N . GLN A 1 297 ? -2.893 -25.703 -0.943 1 95.06 297 GLN A N 1
ATOM 2416 C CA . GLN A 1 297 ? -4.121 -25.047 -1.373 1 95.06 297 GLN A CA 1
ATOM 2417 C C . GLN A 1 297 ? -5.305 -25.469 -0.508 1 95.06 297 GLN A C 1
ATOM 2419 O O . GLN A 1 297 ? -6.121 -24.641 -0.109 1 95.06 297 GLN A O 1
ATOM 2424 N N . ALA A 1 298 ? -5.355 -26.703 -0.24 1 96.69 298 ALA A N 1
ATOM 2425 C CA . ALA A 1 298 ? -6.43 -27.219 0.601 1 96.69 298 ALA A CA 1
ATOM 2426 C C . ALA A 1 298 ? -6.371 -26.625 2.004 1 96.69 298 ALA A C 1
ATOM 2428 O O . ALA A 1 298 ? -7.406 -26.312 2.598 1 96.69 298 ALA A O 1
ATOM 2429 N N . GLN A 1 299 ? -5.219 -26.516 2.502 1 97.88 299 GLN A N 1
ATOM 2430 C CA . GLN A 1 299 ? -5.047 -25.922 3.824 1 97.88 299 GLN A CA 1
ATOM 2431 C C . GLN A 1 299 ? -5.445 -24.453 3.82 1 97.88 299 GLN A C 1
ATOM 2433 O O . GLN A 1 299 ? -6.074 -23.969 4.766 1 97.88 299 GLN A O 1
ATOM 2438 N N . LEU A 1 300 ? -5.074 -23.734 2.779 1 98.06 300 LEU A N 1
ATOM 2439 C CA . LEU A 1 300 ? -5.473 -22.344 2.656 1 98.06 300 LEU A CA 1
ATOM 2440 C C . LEU A 1 300 ? -6.992 -22.219 2.584 1 98.06 300 LEU A C 1
ATOM 2442 O O . LEU A 1 300 ? -7.57 -21.312 3.191 1 98.06 300 LEU A O 1
ATOM 2446 N N . CYS A 1 301 ? -7.598 -23.109 1.856 1 96.75 301 CYS A N 1
ATOM 2447 C CA . CYS A 1 301 ? -9.055 -23.156 1.802 1 96.75 301 CYS A CA 1
ATOM 2448 C C . CYS A 1 301 ? -9.641 -23.422 3.182 1 96.75 301 CYS A C 1
ATOM 2450 O O . CYS A 1 301 ? -10.656 -22.828 3.557 1 96.75 301 CYS A O 1
ATOM 2452 N N . GLY A 1 302 ? -9.047 -24.312 3.869 1 97.38 302 GLY A N 1
ATOM 2453 C CA . GLY A 1 302 ? -9.477 -24.609 5.23 1 97.38 302 GLY A CA 1
ATOM 2454 C C . GLY A 1 302 ? -9.383 -23.406 6.152 1 97.38 302 GLY A C 1
ATOM 2455 O O . GLY A 1 302 ? -10.273 -23.172 6.965 1 97.38 302 GLY A O 1
ATOM 2456 N N . ILE A 1 303 ? -8.32 -22.672 6.043 1 97.94 303 ILE A N 1
ATOM 2457 C CA . ILE A 1 303 ? -8.141 -21.453 6.828 1 97.94 303 ILE A CA 1
ATOM 2458 C C . ILE A 1 303 ? -9.266 -20.469 6.516 1 97.94 303 ILE A C 1
ATOM 2460 O O . ILE A 1 303 ? -9.852 -19.875 7.426 1 97.94 303 ILE A O 1
ATOM 2464 N N . THR A 1 304 ? -9.57 -20.297 5.238 1 97.5 304 THR A N 1
ATOM 2465 C CA . THR A 1 304 ? -10.648 -19.422 4.809 1 97.5 304 THR A CA 1
ATOM 2466 C C . THR A 1 304 ? -11.977 -19.844 5.418 1 97.5 304 THR A C 1
ATOM 2468 O O . THR A 1 304 ? -12.742 -19.016 5.902 1 97.5 304 THR A O 1
ATOM 2471 N N . THR A 1 305 ? -12.188 -21.109 5.402 1 96.62 305 THR A N 1
ATOM 2472 C CA . THR A 1 305 ? -13.422 -21.656 5.949 1 96.62 305 THR A CA 1
ATOM 2473 C C . THR A 1 305 ? -13.523 -21.375 7.445 1 96.62 305 THR A C 1
ATOM 2475 O O . THR A 1 305 ? -14.578 -20.953 7.934 1 96.62 305 THR A O 1
ATOM 2478 N N . GLU A 1 306 ? -12.453 -21.609 8.156 1 95.88 306 GLU A N 1
ATOM 2479 C CA . GLU A 1 306 ? -12.453 -21.391 9.602 1 95.88 306 GLU A CA 1
ATOM 2480 C C . GLU A 1 306 ? -12.594 -19.906 9.938 1 95.88 306 GLU A C 1
ATOM 2482 O O . GLU A 1 306 ? -13.227 -19.562 10.938 1 95.88 306 GLU A O 1
ATOM 2487 N N . ILE A 1 307 ? -12.031 -19.031 9.141 1 95.75 307 ILE A N 1
ATOM 2488 C CA . ILE A 1 307 ? -12.211 -17.609 9.32 1 95.75 307 ILE A CA 1
ATOM 2489 C C . ILE A 1 307 ? -13.68 -17.234 9.117 1 95.75 307 ILE A C 1
ATOM 2491 O O . ILE A 1 307 ? -14.25 -16.469 9.891 1 95.75 307 ILE A O 1
ATOM 2495 N N . GLY A 1 308 ? -14.273 -17.781 8.086 1 94.94 308 GLY A N 1
ATOM 2496 C CA . GLY A 1 308 ? -15.688 -17.562 7.832 1 94.94 308 GLY A CA 1
ATOM 2497 C C . GLY A 1 308 ? -16.578 -18 8.977 1 94.94 308 GLY A C 1
ATOM 2498 O O . GLY A 1 308 ? -17.484 -17.281 9.375 1 94.94 308 GLY A O 1
ATOM 2499 N N . ARG A 1 309 ? -16.297 -19.125 9.547 1 92.44 309 ARG A N 1
ATOM 2500 C CA . ARG A 1 309 ? -17.062 -19.672 10.656 1 92.44 309 ARG A CA 1
ATOM 2501 C C . ARG A 1 309 ? -16.891 -18.828 11.914 1 92.44 309 ARG A C 1
ATOM 2503 O O . ARG A 1 309 ? -17.844 -18.562 12.633 1 92.44 309 ARG A O 1
ATOM 2510 N N . ALA A 1 310 ? -15.727 -18.406 12.062 1 91.88 310 ALA A N 1
ATOM 2511 C CA . ALA A 1 310 ? -15.398 -17.703 13.297 1 91.88 310 ALA A CA 1
ATOM 2512 C C . ALA A 1 310 ? -15.93 -16.281 13.273 1 91.88 310 ALA A C 1
ATOM 2514 O O . ALA A 1 310 ? -16.391 -15.758 14.289 1 91.88 310 ALA A O 1
ATOM 2515 N N . PHE A 1 311 ? -15.922 -15.688 12.039 1 91.75 311 PHE A N 1
ATOM 2516 C CA . PHE A 1 311 ? -16.062 -14.242 12.094 1 91.75 311 PHE A CA 1
ATOM 2517 C C . PHE A 1 311 ? -17.188 -13.766 11.18 1 91.75 311 PHE A C 1
ATOM 2519 O O . PHE A 1 311 ? -17.641 -12.633 11.281 1 91.75 311 PHE A O 1
ATOM 2526 N N . PHE A 1 312 ? -17.578 -14.602 10.242 1 91.5 312 PHE A N 1
ATOM 2527 C CA . PHE A 1 312 ? -18.547 -14.125 9.258 1 91.5 312 PHE A CA 1
ATOM 2528 C C . PHE A 1 312 ? -19.922 -14.75 9.492 1 91.5 312 PHE A C 1
ATOM 2530 O O . PHE A 1 312 ? -20.875 -14.453 8.781 1 91.5 312 PHE A O 1
ATOM 2537 N N . GLY A 1 313 ? -20.141 -15.469 10.5 1 80.75 313 GLY A N 1
ATOM 2538 C CA . GLY A 1 313 ? -21.422 -16.094 10.812 1 80.75 313 GLY A CA 1
ATOM 2539 C C . GLY A 1 313 ? -21.781 -17.234 9.867 1 80.75 313 GLY A C 1
ATOM 2540 O O . GLY A 1 313 ? -22.953 -17.562 9.695 1 80.75 313 GLY A O 1
ATOM 2541 N N . GLN A 1 314 ? -20.859 -17.609 9.062 1 69.44 314 GLN A N 1
ATOM 2542 C CA . GLN A 1 314 ? -21.125 -18.656 8.094 1 69.44 314 GLN A CA 1
ATOM 2543 C C . GLN A 1 314 ? -21.281 -20.016 8.781 1 69.44 314 GLN A C 1
ATOM 2545 O O . GLN A 1 314 ? -20.547 -20.328 9.719 1 69.44 314 GLN A O 1
ATOM 2550 N N . ASP A 1 315 ? -22.641 -20.188 9.055 1 58.53 315 ASP A N 1
ATOM 2551 C CA . ASP A 1 315 ? -22.938 -21.516 9.57 1 58.53 315 ASP A CA 1
ATOM 2552 C C . ASP A 1 315 ? -22.281 -22.594 8.711 1 58.53 315 ASP A C 1
ATOM 2554 O O . ASP A 1 315 ? -21.969 -22.359 7.543 1 58.53 315 ASP A O 1
ATOM 2558 N N . THR A 1 316 ? -21.797 -23.734 9.336 1 45.81 316 THR A N 1
ATOM 2559 C CA . THR A 1 316 ? -21.125 -24.859 8.703 1 45.81 316 THR A CA 1
ATOM 2560 C C . THR A 1 316 ? -21.766 -25.188 7.359 1 45.81 316 THR A C 1
ATOM 2562 O O . THR A 1 316 ? -21.547 -26.266 6.812 1 45.81 316 THR A O 1
ATOM 2565 N N . VAL A 1 317 ? -22.891 -24.484 6.941 1 40.5 317 VAL A N 1
ATOM 2566 C CA . VAL A 1 317 ? -23.375 -25.031 5.68 1 40.5 317 VAL A CA 1
ATOM 2567 C C . VAL A 1 317 ? -22.344 -24.781 4.578 1 40.5 317 VAL A C 1
ATOM 2569 O O . VAL A 1 317 ? -21.734 -23.703 4.523 1 40.5 317 VAL A O 1
ATOM 2572 N N . PRO A 1 318 ? -22.094 -25.734 3.773 1 36.34 318 PRO A N 1
ATOM 2573 C CA . PRO A 1 318 ? -21.141 -25.672 2.656 1 36.34 318 PRO A CA 1
ATOM 2574 C C . PRO A 1 318 ? -21.344 -24.422 1.787 1 36.34 318 PRO A C 1
ATOM 2576 O O . PRO A 1 318 ? -22.484 -23.969 1.63 1 36.34 318 PRO A O 1
ATOM 2579 N N . MET A 1 319 ? -20.625 -23.406 1.878 1 35.62 319 MET A N 1
ATOM 2580 C CA . MET A 1 319 ? -20.547 -22.188 1.092 1 35.62 319 MET A CA 1
ATOM 2581 C C . MET A 1 319 ? -21.109 -22.391 -0.308 1 35.62 319 MET A C 1
ATOM 2583 O O . MET A 1 319 ? -20.562 -23.172 -1.095 1 35.62 319 MET A O 1
ATOM 2587 N N . THR A 1 320 ? -22.391 -22.312 -0.445 1 29.94 320 THR A N 1
ATOM 2588 C CA . THR A 1 320 ? -22.953 -22.281 -1.784 1 29.94 320 THR A CA 1
ATOM 2589 C C . THR A 1 320 ? -22.438 -21.078 -2.562 1 29.94 320 THR A C 1
ATOM 2591 O O . THR A 1 320 ? -22.938 -20.766 -3.645 1 29.94 320 THR A O 1
ATOM 2594 N N . GLN A 1 321 ? -22.109 -19.906 -1.92 1 33.09 321 GLN A N 1
ATOM 2595 C CA . GLN A 1 321 ? -21.625 -19.016 -2.979 1 33.09 321 GLN A CA 1
ATOM 2596 C C . GLN A 1 321 ? -20.625 -19.734 -3.883 1 33.09 321 GLN A C 1
ATOM 2598 O O . GLN A 1 321 ? -19.641 -20.281 -3.404 1 33.09 321 GLN A O 1
ATOM 2603 N N . SER A 1 322 ? -21.062 -20.422 -4.91 1 32.78 322 SER A N 1
ATOM 2604 C CA . SER A 1 322 ? -20.281 -21.047 -5.98 1 32.78 322 SER A CA 1
ATOM 2605 C C . SER A 1 322 ? -18.969 -20.297 -6.219 1 32.78 322 SER A C 1
ATOM 2607 O O . SER A 1 322 ? -18.906 -19.438 -7.09 1 32.78 322 SER A O 1
ATOM 2609 N N . GLN A 1 323 ? -18.453 -19.703 -5.289 1 32.59 323 GLN A N 1
ATOM 2610 C CA . GLN A 1 323 ? -17.188 -18.969 -5.383 1 32.59 323 GLN A CA 1
ATOM 2611 C C . GLN A 1 323 ? -16.047 -19.891 -5.812 1 32.59 323 GLN A C 1
ATOM 2613 O O . GLN A 1 323 ? -15.672 -20.797 -5.078 1 32.59 323 GLN A O 1
ATOM 2618 N N . SER A 1 324 ? -16.016 -20.312 -6.945 1 33.97 324 SER A N 1
ATOM 2619 C CA . SER A 1 324 ? -14.906 -21.094 -7.5 1 33.97 324 SER A CA 1
ATOM 2620 C C . SER A 1 324 ? -13.562 -20.578 -6.996 1 33.97 324 SER A C 1
ATOM 2622 O O . SER A 1 324 ? -13.234 -19.406 -7.168 1 33.97 324 SER A O 1
ATOM 2624 N N . GLN A 1 325 ? -13.133 -21.031 -5.828 1 29.45 325 GLN A N 1
ATOM 2625 C CA . GLN A 1 325 ? -11.727 -20.922 -5.469 1 29.45 325 GLN A CA 1
ATOM 2626 C C . GLN A 1 325 ? -10.828 -21.234 -6.66 1 29.45 325 GLN A C 1
ATOM 2628 O O . GLN A 1 325 ? -11.156 -22.094 -7.484 1 29.45 325 GLN A O 1
ATOM 2633 N N . MET B 1 1 ? 23.453 -10.039 3.285 1 50.88 1 MET B N 1
ATOM 2634 C CA . MET B 1 1 ? 24.359 -8.961 2.904 1 50.88 1 MET B CA 1
ATOM 2635 C C . MET B 1 1 ? 23.844 -7.617 3.395 1 50.88 1 MET B C 1
ATOM 2637 O O . MET B 1 1 ? 22.641 -7.359 3.361 1 50.88 1 MET B O 1
ATOM 2641 N N . ASN B 1 2 ? 24.719 -6.949 4.109 1 63.12 2 ASN B N 1
ATOM 2642 C CA . ASN B 1 2 ? 24.375 -5.668 4.711 1 63.12 2 ASN B CA 1
ATOM 2643 C C . ASN B 1 2 ? 24.188 -4.582 3.652 1 63.12 2 ASN B C 1
ATOM 2645 O O . ASN B 1 2 ? 24.938 -4.531 2.674 1 63.12 2 ASN B O 1
ATOM 2649 N N . LEU B 1 3 ? 23.016 -4.02 3.646 1 72.31 3 LEU B N 1
ATOM 2650 C CA . LEU B 1 3 ? 22.734 -2.916 2.734 1 72.31 3 LEU B CA 1
ATOM 2651 C C . LEU B 1 3 ? 23.734 -1.786 2.92 1 72.31 3 LEU B C 1
ATOM 2653 O O . LEU B 1 3 ? 23.969 -1.34 4.043 1 72.31 3 LEU B O 1
ATOM 2657 N N . LEU B 1 4 ? 24.391 -1.479 1.817 1 75.75 4 LEU B N 1
ATOM 2658 C CA . LEU B 1 4 ? 25.312 -0.344 1.865 1 75.75 4 LEU B CA 1
ATOM 2659 C C . LEU B 1 4 ? 24.594 0.909 2.363 1 75.75 4 LEU B C 1
ATOM 2661 O O . LEU B 1 4 ? 23.422 1.129 2.047 1 75.75 4 LEU B O 1
ATOM 2665 N N . ALA B 1 5 ? 25.328 1.65 3.057 1 87.56 5 ALA B N 1
ATOM 2666 C CA . ALA B 1 5 ? 24.812 2.857 3.697 1 87.56 5 ALA B CA 1
ATOM 2667 C C . ALA B 1 5 ? 24.172 3.791 2.674 1 87.56 5 ALA B C 1
ATOM 2669 O O . ALA B 1 5 ? 23.078 4.332 2.906 1 87.56 5 ALA B O 1
ATOM 2670 N N . ARG B 1 6 ? 24.828 3.883 1.564 1 91.25 6 ARG B N 1
ATOM 2671 C CA . ARG B 1 6 ? 24.328 4.785 0.528 1 91.25 6 ARG B CA 1
ATOM 2672 C C . ARG B 1 6 ? 22.969 4.324 0.002 1 91.25 6 ARG B C 1
ATOM 2674 O O . ARG B 1 6 ? 22.094 5.145 -0.258 1 91.25 6 ARG B O 1
ATOM 2681 N N . TYR B 1 7 ? 22.766 3.031 -0.181 1 94.38 7 TYR B N 1
ATOM 2682 C CA . TYR B 1 7 ? 21.5 2.502 -0.671 1 94.38 7 TYR B CA 1
ATOM 2683 C C . TYR B 1 7 ? 20.406 2.689 0.363 1 94.38 7 TYR B C 1
ATOM 2685 O O . TYR B 1 7 ? 19.266 3.031 0.015 1 94.38 7 TYR B O 1
ATOM 2693 N N . ALA B 1 8 ? 20.781 2.482 1.622 1 95.06 8 ALA B N 1
ATOM 2694 C CA . ALA B 1 8 ? 19.812 2.695 2.697 1 95.06 8 ALA B CA 1
ATOM 2695 C C . ALA B 1 8 ? 19.312 4.137 2.707 1 95.06 8 ALA B C 1
ATOM 2697 O O . ALA B 1 8 ? 18.109 4.383 2.826 1 95.06 8 ALA B O 1
ATOM 2698 N N . GLU B 1 9 ? 20.203 5.059 2.545 1 96.62 9 GLU B N 1
ATOM 2699 C CA . GLU B 1 9 ? 19.859 6.477 2.527 1 96.62 9 GLU B CA 1
ATOM 2700 C C . GLU B 1 9 ? 18.984 6.816 1.325 1 96.62 9 GLU B C 1
ATOM 2702 O O . GLU B 1 9 ? 18 7.547 1.454 1 96.62 9 GLU B O 1
ATOM 2707 N N . CYS B 1 10 ? 19.359 6.273 0.168 1 97.88 10 CYS B N 1
ATOM 2708 C CA . CYS B 1 10 ? 18.594 6.516 -1.046 1 97.88 10 CYS B CA 1
ATOM 2709 C C . CYS B 1 10 ? 17.172 5.977 -0.905 1 97.88 10 CYS B C 1
ATOM 2711 O O . CYS B 1 10 ? 16.203 6.637 -1.311 1 97.88 10 CYS B O 1
ATOM 2713 N N . ILE B 1 11 ? 17.031 4.793 -0.32 1 98.44 11 ILE B N 1
ATOM 2714 C CA . ILE B 1 11 ? 15.719 4.184 -0.134 1 98.44 11 ILE B CA 1
ATOM 2715 C C . ILE B 1 11 ? 14.891 5.031 0.825 1 98.44 11 ILE B C 1
ATOM 2717 O O . ILE B 1 11 ? 13.719 5.324 0.555 1 98.44 11 ILE B O 1
ATOM 2721 N N . PHE B 1 12 ? 15.516 5.473 1.895 1 98.25 12 PHE B N 1
ATOM 2722 C CA . PHE B 1 12 ? 14.883 6.277 2.93 1 98.25 12 PHE B CA 1
ATOM 2723 C C . PHE B 1 12 ? 14.328 7.574 2.344 1 98.25 12 PHE B C 1
ATOM 2725 O O . PHE B 1 12 ? 13.156 7.902 2.541 1 98.25 12 PHE B O 1
ATOM 2732 N N . TRP B 1 13 ? 15.055 8.219 1.526 1 98.25 13 TRP B N 1
ATOM 2733 C CA . TRP B 1 13 ? 14.672 9.516 0.98 1 98.25 13 TRP B CA 1
ATOM 2734 C C . TRP B 1 13 ? 13.711 9.352 -0.192 1 98.25 13 TRP B C 1
ATOM 2736 O O . TRP B 1 13 ? 12.828 10.188 -0.4 1 98.25 13 TRP B O 1
ATOM 2746 N N . MET B 1 14 ? 13.859 8.312 -0.93 1 98.56 14 MET B N 1
ATOM 2747 C CA . MET B 1 14 ? 12.875 8.031 -1.975 1 98.56 14 MET B CA 1
ATOM 2748 C C . MET B 1 14 ? 11.477 7.91 -1.386 1 98.56 14 MET B C 1
ATOM 2750 O O . MET B 1 14 ? 10.523 8.5 -1.908 1 98.56 14 MET B O 1
ATOM 2754 N N . ALA B 1 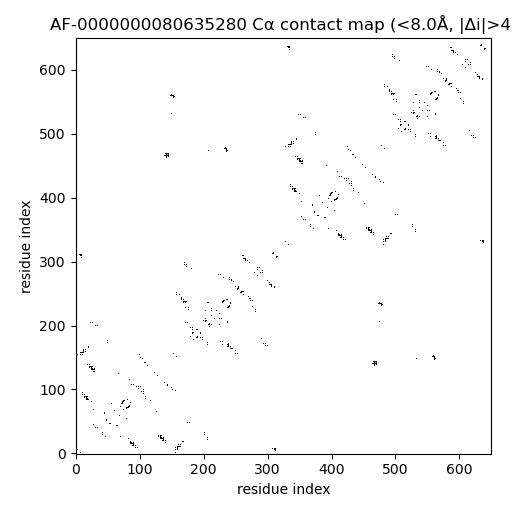15 ? 11.422 7.18 -0.279 1 98.75 15 ALA B N 1
ATOM 2755 C CA . ALA B 1 15 ? 10.141 7.012 0.396 1 98.75 15 ALA B CA 1
ATOM 2756 C C . ALA B 1 15 ? 9.609 8.352 0.911 1 98.75 15 ALA B C 1
ATOM 2758 O O . ALA B 1 15 ? 8.422 8.648 0.776 1 98.75 15 ALA B O 1
ATOM 2759 N N . ARG B 1 16 ? 10.469 9.188 1.443 1 98.44 16 ARG B N 1
ATOM 2760 C CA . ARG B 1 16 ? 10.07 10.484 1.974 1 98.44 16 ARG B CA 1
ATOM 2761 C C . ARG B 1 16 ? 9.562 11.398 0.863 1 98.44 16 ARG B C 1
ATOM 2763 O O . ARG B 1 16 ? 8.539 12.07 1.022 1 98.44 16 ARG B O 1
ATOM 2770 N N . TYR B 1 17 ? 10.266 11.391 -0.237 1 98.5 17 TYR B N 1
ATOM 2771 C CA . TYR B 1 17 ? 9.867 12.25 -1.348 1 98.5 17 TYR B CA 1
ATOM 2772 C C . TYR B 1 17 ? 8.516 11.836 -1.906 1 98.5 17 TYR B C 1
ATOM 2774 O O . TYR B 1 17 ? 7.668 12.68 -2.197 1 98.5 17 TYR B O 1
ATOM 2782 N N . MET B 1 18 ? 8.289 10.57 -2.037 1 98.62 18 MET B N 1
ATOM 2783 C CA . MET B 1 18 ? 7.023 10.086 -2.574 1 98.62 18 MET B CA 1
ATOM 2784 C C . MET B 1 18 ? 5.871 10.406 -1.624 1 98.62 18 MET B C 1
ATOM 2786 O O . MET B 1 18 ? 4.793 10.805 -2.062 1 98.62 18 MET B O 1
ATOM 2790 N N . GLU B 1 19 ? 6.105 10.211 -0.333 1 98.38 19 GLU B N 1
ATOM 2791 C CA . GLU B 1 19 ? 5.098 10.539 0.67 1 98.38 19 GLU B CA 1
ATOM 2792 C C . GLU B 1 19 ? 4.789 12.031 0.667 1 98.38 19 GLU B C 1
ATOM 2794 O O . GLU B 1 19 ? 3.623 12.43 0.737 1 98.38 19 GLU B O 1
ATOM 2799 N N . ARG B 1 20 ? 5.812 12.836 0.571 1 97.19 20 ARG B N 1
ATOM 2800 C CA . ARG B 1 20 ? 5.668 14.289 0.548 1 97.19 20 ARG B CA 1
ATOM 2801 C C . ARG B 1 20 ? 4.914 14.75 -0.695 1 97.19 20 ARG B C 1
ATOM 2803 O O . ARG B 1 20 ? 4.082 15.656 -0.625 1 97.19 20 ARG B O 1
ATOM 2810 N N . ALA B 1 21 ? 5.215 14.164 -1.8 1 98.12 21 ALA B N 1
ATOM 2811 C CA . ALA B 1 21 ? 4.559 14.516 -3.057 1 98.12 21 ALA B CA 1
ATOM 2812 C C . ALA B 1 21 ? 3.057 14.25 -2.982 1 98.12 21 ALA B C 1
ATOM 2814 O O . ALA B 1 21 ? 2.252 15.086 -3.396 1 98.12 21 ALA B O 1
ATOM 2815 N N . GLU B 1 22 ? 2.701 13.078 -2.48 1 98 22 GLU B N 1
ATOM 2816 C CA . GLU B 1 22 ? 1.285 12.75 -2.346 1 98 22 GLU B CA 1
ATOM 2817 C C . GLU B 1 22 ? 0.57 13.766 -1.454 1 98 22 GLU B C 1
ATOM 2819 O O . GLU B 1 22 ? -0.518 14.234 -1.79 1 98 22 GLU B O 1
ATOM 2824 N N . ASN B 1 23 ? 1.188 14.078 -0.366 1 96.31 23 ASN B N 1
ATOM 2825 C CA . ASN B 1 23 ? 0.588 15 0.597 1 96.31 23 ASN B CA 1
ATOM 2826 C C . ASN B 1 23 ? 0.444 16.406 0.019 1 96.31 23 ASN B C 1
ATOM 2828 O O . ASN B 1 23 ? -0.583 17.062 0.211 1 96.31 23 ASN B O 1
ATOM 2832 N N . LEU B 1 24 ? 1.473 16.844 -0.655 1 95.75 24 LEU B N 1
ATOM 2833 C CA . LEU B 1 24 ? 1.428 18.172 -1.252 1 95.75 24 LEU B CA 1
ATOM 2834 C C . LEU B 1 24 ? 0.324 18.266 -2.301 1 95.75 24 LEU B C 1
ATOM 2836 O O . LEU B 1 24 ? -0.414 19.25 -2.35 1 95.75 24 LEU B O 1
ATOM 2840 N N . ALA B 1 25 ? 0.213 17.234 -3.131 1 96.56 25 ALA B N 1
ATOM 2841 C CA . ALA B 1 25 ? -0.856 17.203 -4.125 1 96.56 25 ALA B CA 1
ATOM 2842 C C . ALA B 1 25 ? -2.229 17.266 -3.461 1 96.56 25 ALA B C 1
ATOM 2844 O O . ALA B 1 25 ? -3.129 17.953 -3.938 1 96.56 25 ALA B O 1
ATOM 2845 N N . ARG B 1 26 ? -2.375 16.547 -2.404 1 95.38 26 ARG B N 1
ATOM 2846 C CA . ARG B 1 26 ? -3.635 16.547 -1.668 1 95.38 26 ARG B CA 1
ATOM 2847 C C . ARG B 1 26 ? -3.959 17.922 -1.113 1 95.38 26 ARG B C 1
ATOM 2849 O O . ARG B 1 26 ? -5.098 18.391 -1.207 1 95.38 26 ARG B O 1
ATOM 2856 N N . ILE B 1 27 ? -2.998 18.562 -0.508 1 92.31 27 ILE B N 1
ATOM 2857 C CA . ILE B 1 27 ? -3.182 19.875 0.094 1 92.31 27 ILE B CA 1
ATOM 2858 C C . ILE B 1 27 ? -3.584 20.875 -0.979 1 92.31 27 ILE B C 1
ATOM 2860 O O . ILE B 1 27 ? -4.523 21.656 -0.79 1 92.31 27 ILE B O 1
ATOM 2864 N N . LEU B 1 28 ? -2.939 20.859 -2.117 1 93 28 LEU B N 1
ATOM 2865 C CA . LEU B 1 28 ? -3.258 21.766 -3.217 1 93 28 LEU B CA 1
ATOM 2866 C C . LEU B 1 28 ? -4.672 21.516 -3.732 1 93 28 LEU B C 1
ATOM 2868 O O . LEU B 1 28 ? -5.418 22.469 -3.988 1 93 28 LEU B O 1
ATOM 2872 N N . ASP B 1 29 ? -5.023 20.281 -3.848 1 92.31 29 ASP B N 1
ATOM 2873 C CA . ASP B 1 29 ? -6.344 19.906 -4.344 1 92.31 29 ASP B CA 1
ATOM 2874 C C . ASP B 1 29 ? -7.445 20.391 -3.408 1 92.31 29 ASP B C 1
ATOM 2876 O O . ASP B 1 29 ? -8.406 21.031 -3.855 1 92.31 29 ASP B O 1
ATOM 2880 N N . VAL B 1 30 ? -7.305 20.094 -2.156 1 88.5 30 VAL B N 1
ATOM 2881 C CA . VAL B 1 30 ? -8.305 20.453 -1.156 1 88.5 30 VAL B CA 1
ATOM 2882 C C . VAL B 1 30 ? -8.414 21.984 -1.061 1 88.5 30 VAL B C 1
ATOM 2884 O O . VAL B 1 30 ? -9.516 22.531 -0.954 1 88.5 30 VAL B O 1
ATOM 2887 N N . HIS B 1 31 ? -7.281 22.641 -1.113 1 84 31 HIS B N 1
ATOM 2888 C CA . HIS B 1 31 ? -7.277 24.094 -1.034 1 84 31 HIS B CA 1
ATOM 2889 C C . HIS B 1 31 ? -8 24.703 -2.229 1 84 31 HIS B C 1
ATOM 2891 O O . HIS B 1 31 ? -8.734 25.688 -2.076 1 84 31 HIS B O 1
ATOM 2897 N N . GLU B 1 32 ? -7.797 24.172 -3.361 1 83.19 32 GLU B N 1
ATOM 2898 C CA . GLU B 1 32 ? -8.469 24.656 -4.562 1 83.19 32 GLU B CA 1
ATOM 2899 C C . GLU B 1 32 ? -9.977 24.438 -4.473 1 83.19 32 GLU B C 1
ATOM 2901 O O . GLU B 1 32 ? -10.758 25.312 -4.852 1 83.19 32 GLU B O 1
ATOM 2906 N N . THR B 1 33 ? -10.328 23.344 -4.02 1 78.62 33 THR B N 1
ATOM 2907 C CA . THR B 1 33 ? -11.75 23 -3.908 1 78.62 33 THR B CA 1
ATOM 2908 C C . THR B 1 33 ? -12.445 23.922 -2.902 1 78.62 33 THR B C 1
ATOM 2910 O O . THR B 1 33 ? -13.547 24.406 -3.158 1 78.62 33 THR B O 1
ATOM 2913 N N . PHE B 1 34 ? -11.75 24.219 -1.85 1 75.38 34 PHE B N 1
ATOM 2914 C CA . PHE B 1 34 ? -12.312 25.078 -0.815 1 75.38 34 PHE B CA 1
ATOM 2915 C C . PHE B 1 34 ? -12.32 26.547 -1.265 1 75.38 34 PHE B C 1
ATOM 2917 O O . PHE B 1 34 ? -13.242 27.281 -0.944 1 75.38 34 PHE B O 1
ATOM 2924 N N . ALA B 1 35 ? -11.336 26.984 -1.879 1 68.38 35 ALA B N 1
ATOM 2925 C CA . ALA B 1 35 ? -11.266 28.359 -2.383 1 68.38 35 ALA B CA 1
ATOM 2926 C C . ALA B 1 35 ? -12.422 28.641 -3.338 1 68.38 35 ALA B C 1
ATOM 2928 O O . ALA B 1 35 ? -12.977 29.75 -3.332 1 68.38 35 ALA B O 1
ATOM 2929 N N . ARG B 1 36 ? -12.781 27.734 -4.02 1 67.12 36 ARG B N 1
ATOM 2930 C CA . ARG B 1 36 ? -13.898 27.875 -4.953 1 67.12 36 ARG B CA 1
ATOM 2931 C C . ARG B 1 36 ? -15.227 27.969 -4.211 1 67.12 36 ARG B C 1
ATOM 2933 O O . ARG B 1 36 ? -16.109 28.734 -4.605 1 67.12 36 ARG B O 1
ATOM 2940 N N . ASP B 1 37 ? -15.258 27.25 -3.201 1 62.25 37 ASP B N 1
ATOM 2941 C CA . ASP B 1 37 ? -16.516 27.188 -2.453 1 62.25 37 ASP B CA 1
ATOM 2942 C C . ASP B 1 37 ? -16.719 28.438 -1.621 1 62.25 37 ASP B C 1
ATOM 2944 O O . ASP B 1 37 ? -17.859 28.859 -1.395 1 62.25 37 ASP B O 1
ATOM 2948 N N . THR B 1 38 ? -15.562 29.047 -1.047 1 57.72 38 THR B N 1
ATOM 2949 C CA . THR B 1 38 ? -15.688 30.203 -0.165 1 57.72 38 THR B CA 1
ATOM 2950 C C . THR B 1 38 ? -15.453 31.5 -0.936 1 57.72 38 THR B C 1
ATOM 2952 O O . THR B 1 38 ? -15.242 32.562 -0.335 1 57.72 38 THR B O 1
ATOM 2955 N N . ARG B 1 39 ? -15.742 31.641 -2.189 1 52.69 39 ARG B N 1
ATOM 2956 C CA . ARG B 1 39 ? -15.695 32.781 -3.104 1 52.69 39 ARG B CA 1
ATOM 2957 C C . ARG B 1 39 ? -14.391 33.562 -2.938 1 52.69 39 ARG B C 1
ATOM 2959 O O . ARG B 1 39 ? -14.398 34.781 -2.912 1 52.69 39 ARG B O 1
ATOM 2966 N N . GLY B 1 40 ? -13.289 32.812 -2.844 1 51.84 40 GLY B N 1
ATOM 2967 C CA . GLY B 1 40 ? -12.039 33.531 -3.045 1 51.84 40 GLY B CA 1
ATOM 2968 C C . GLY B 1 40 ? -11.328 33.875 -1.747 1 51.84 40 GLY B C 1
ATOM 2969 O O . GLY B 1 40 ? -10.234 34.438 -1.761 1 51.84 40 GLY B O 1
ATOM 2970 N N . MET B 1 41 ? -11.852 33.5 -0.558 1 53 41 MET B N 1
ATOM 2971 C CA . MET B 1 41 ? -11.25 33.906 0.708 1 53 41 MET B CA 1
ATOM 2972 C C . MET B 1 41 ? -10.219 32.875 1.18 1 53 41 MET B C 1
ATOM 2974 O O . MET B 1 41 ? -9.672 33 2.279 1 53 41 MET B O 1
ATOM 2978 N N . THR B 1 42 ? -9.852 31.969 0.214 1 61.84 42 THR B N 1
ATOM 2979 C CA . THR B 1 42 ? -8.922 30.938 0.684 1 61.84 42 THR B CA 1
ATOM 2980 C C . THR B 1 42 ? -7.496 31.469 0.71 1 61.84 42 THR B C 1
ATOM 2982 O O . THR B 1 42 ? -7.066 32.156 -0.22 1 61.84 42 THR B O 1
ATOM 2985 N N . ASN B 1 43 ? -6.828 31.359 1.799 1 75.94 43 ASN B N 1
ATOM 2986 C CA . ASN B 1 43 ? -5.469 31.828 2.064 1 75.94 43 ASN B CA 1
ATOM 2987 C C . ASN B 1 43 ? -4.43 30.844 1.514 1 75.94 43 ASN B C 1
ATOM 2989 O O . ASN B 1 43 ? -3.982 29.953 2.223 1 75.94 43 ASN B O 1
ATOM 2993 N N . TRP B 1 44 ? -4.098 31.016 0.188 1 85.06 44 TRP B N 1
ATOM 2994 C CA . TRP B 1 44 ? -3.076 30.203 -0.461 1 85.06 44 TRP B CA 1
ATOM 2995 C C . TRP B 1 44 ? -1.728 30.375 0.231 1 85.06 44 TRP B C 1
ATOM 2997 O O . TRP B 1 44 ? -0.876 29.484 0.164 1 85.06 44 TRP B O 1
ATOM 3007 N N . PHE B 1 45 ? -1.604 31.453 0.944 1 84.12 45 PHE B N 1
ATOM 3008 C CA . PHE B 1 45 ? -0.362 31.734 1.656 1 84.12 45 PHE B CA 1
ATOM 3009 C C . PHE B 1 45 ? -0.135 30.703 2.76 1 84.12 45 PHE B C 1
ATOM 3011 O O . PHE B 1 45 ? 1.008 30.406 3.105 1 84.12 45 PHE B O 1
ATOM 3018 N N . SER B 1 46 ? -1.153 30.062 3.264 1 81.62 46 SER B N 1
ATOM 3019 C CA . SER B 1 46 ? -1.054 29.078 4.332 1 81.62 46 SER B CA 1
ATOM 3020 C C . SER B 1 46 ? -0.261 27.859 3.883 1 81.62 46 SER B C 1
ATOM 3022 O O . SER B 1 46 ? 0.397 27.203 4.695 1 81.62 46 SER B O 1
ATOM 3024 N N . ILE B 1 47 ? -0.308 27.578 2.572 1 85.69 47 ILE B N 1
ATOM 3025 C CA . ILE B 1 47 ? 0.436 26.438 2.047 1 85.69 47 ILE B CA 1
ATOM 3026 C C . ILE B 1 47 ? 1.933 26.75 2.086 1 85.69 47 ILE B C 1
ATOM 3028 O O . ILE B 1 47 ? 2.74 25.859 2.404 1 85.69 47 ILE B O 1
ATOM 3032 N N . VAL B 1 48 ? 2.252 27.984 1.818 1 87.88 48 VAL B N 1
ATOM 3033 C CA . VAL B 1 48 ? 3.643 28.422 1.882 1 87.88 48 VAL B CA 1
ATOM 3034 C C . VAL B 1 48 ? 4.145 28.344 3.322 1 87.88 48 VAL B C 1
ATOM 3036 O O . VAL B 1 48 ? 5.266 27.891 3.57 1 87.88 48 VAL B O 1
ATOM 3039 N N . GLN B 1 49 ? 3.324 28.734 4.188 1 80.25 49 GLN B N 1
ATOM 3040 C CA . GLN B 1 49 ? 3.654 28.703 5.609 1 80.25 49 GLN B CA 1
ATOM 3041 C C . GLN B 1 49 ? 3.809 27.266 6.102 1 80.25 49 GLN B C 1
ATOM 3043 O O . GLN B 1 49 ? 4.703 26.969 6.895 1 80.25 49 GLN B O 1
ATOM 3048 N N . LEU B 1 50 ? 2.943 26.375 5.633 1 77.56 50 LEU B N 1
ATOM 3049 C CA . LEU B 1 50 ? 2.959 24.953 5.98 1 77.56 50 LEU B CA 1
ATOM 3050 C C . LEU B 1 50 ? 4.324 24.344 5.691 1 77.56 50 LEU B C 1
ATOM 3052 O O . LEU B 1 50 ? 4.805 23.5 6.449 1 77.56 50 LEU B O 1
ATOM 3056 N N . ASN B 1 51 ? 4.898 24.844 4.664 1 80.94 51 ASN B N 1
ATOM 3057 C CA . ASN B 1 51 ? 6.152 24.25 4.207 1 80.94 51 ASN B CA 1
ATOM 3058 C C . ASN B 1 51 ? 7.355 25.094 4.625 1 80.94 51 ASN B C 1
ATOM 3060 O O . ASN B 1 51 ? 8.492 24.797 4.25 1 80.94 51 ASN B O 1
ATOM 3064 N N . ALA B 1 52 ? 7.133 26.156 5.406 1 81.25 52 ALA B N 1
ATOM 3065 C CA . ALA B 1 52 ? 8.172 27.062 5.875 1 81.25 52 ALA B CA 1
ATOM 3066 C C . ALA B 1 52 ? 8.992 27.609 4.707 1 81.25 52 ALA B C 1
ATOM 3068 O O . ALA B 1 52 ? 10.219 27.656 4.781 1 81.25 52 ALA B O 1
ATOM 3069 N N . ASP B 1 53 ? 8.281 27.984 3.666 1 89.25 53 ASP B N 1
ATOM 3070 C CA . ASP B 1 53 ? 8.961 28.391 2.443 1 89.25 53 ASP B CA 1
ATOM 3071 C C . ASP B 1 53 ? 8.805 29.891 2.215 1 89.25 53 ASP B C 1
ATOM 3073 O O . ASP B 1 53 ? 9 30.391 1.101 1 89.25 53 ASP B O 1
ATOM 3077 N N . GLU B 1 54 ? 8.461 30.641 3.217 1 89.88 54 GLU B N 1
ATOM 3078 C CA . GLU B 1 54 ? 8.125 32.062 3.047 1 89.88 54 GLU B CA 1
ATOM 3079 C C . GLU B 1 54 ? 9.289 32.844 2.434 1 89.88 54 GLU B C 1
ATOM 3081 O O . GLU B 1 54 ? 9.109 33.531 1.438 1 89.88 54 GLU B O 1
ATOM 3086 N N . LYS B 1 55 ? 10.414 32.625 3 1 92.62 55 LYS B N 1
ATOM 3087 C CA . LYS B 1 55 ? 11.578 33.375 2.539 1 92.62 55 LYS B CA 1
ATOM 3088 C C . LYS B 1 55 ? 11.891 33.062 1.08 1 92.62 55 LYS B C 1
ATOM 3090 O O . LYS B 1 55 ? 12.055 33.969 0.263 1 92.62 55 LYS B O 1
ATOM 3095 N N . ASP B 1 56 ? 11.922 31.797 0.79 1 94.12 56 ASP B N 1
ATOM 3096 C CA . ASP B 1 56 ? 12.234 31.391 -0.574 1 94.12 56 ASP B CA 1
ATOM 3097 C C . ASP B 1 56 ? 11.133 31.797 -1.544 1 94.12 56 ASP B C 1
ATOM 3099 O O . ASP B 1 56 ? 11.406 32.281 -2.639 1 94.12 56 ASP B O 1
ATOM 3103 N N . PHE B 1 57 ? 9.938 31.688 -1.194 1 95 57 PHE B N 1
ATOM 3104 C CA . PHE B 1 57 ? 8.797 32.031 -2.037 1 95 57 PHE B CA 1
ATOM 3105 C C . PHE B 1 57 ? 8.805 33.5 -2.383 1 95 57 PHE B C 1
ATOM 3107 O O . PHE B 1 57 ? 8.68 33.875 -3.551 1 95 57 PHE B O 1
ATOM 3114 N N . PHE B 1 58 ? 9.031 34.375 -1.405 1 94.75 58 PHE B N 1
ATOM 3115 C CA . PHE B 1 58 ? 8.922 35.812 -1.602 1 94.75 58 PHE B CA 1
ATOM 3116 C C . PHE B 1 58 ? 10.18 36.375 -2.254 1 94.75 58 PHE B C 1
ATOM 3118 O O . PHE B 1 58 ? 10.219 37.531 -2.67 1 94.75 58 PHE B O 1
ATOM 3125 N N . SER B 1 59 ? 11.164 35.562 -2.326 1 94.94 59 SER B N 1
ATOM 3126 C CA . SER B 1 59 ? 12.336 35.969 -3.102 1 94.94 59 SER B CA 1
ATOM 3127 C C . SER B 1 59 ? 12.031 35.969 -4.598 1 94.94 59 SER B C 1
ATOM 3129 O O . SER B 1 59 ? 12.727 36.625 -5.375 1 94.94 59 SER B O 1
ATOM 3131 N N . ARG B 1 60 ? 10.969 35.312 -4.996 1 92.44 60 ARG B N 1
ATOM 3132 C CA . ARG B 1 60 ? 10.68 35.156 -6.418 1 92.44 60 ARG B CA 1
ATOM 3133 C C . ARG B 1 60 ? 9.273 35.656 -6.754 1 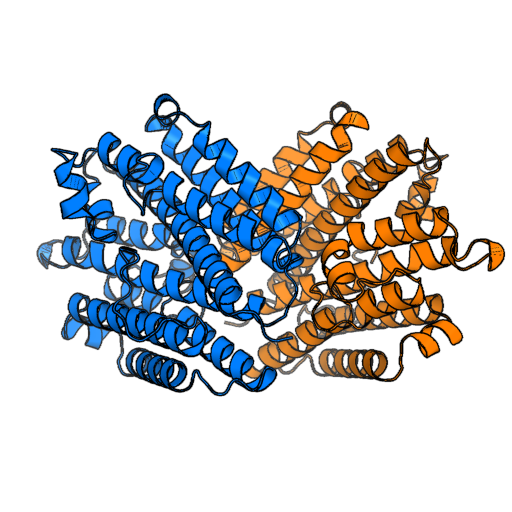92.44 60 ARG B C 1
ATOM 3135 O O . ARG B 1 60 ? 8.961 35.906 -7.91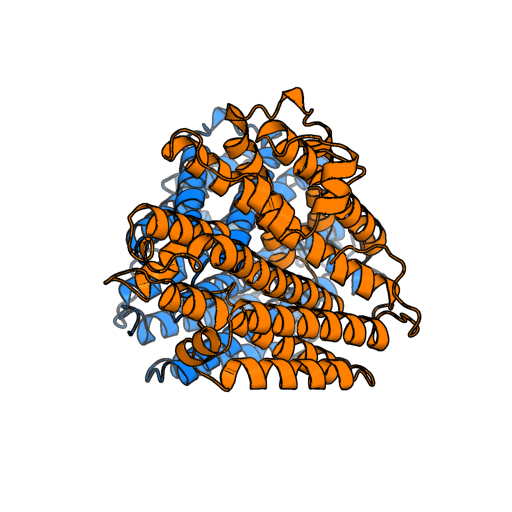8 1 92.44 60 ARG B O 1
ATOM 3142 N N . HIS B 1 61 ? 8.438 35.719 -5.68 1 92.94 61 HIS B N 1
ATOM 3143 C CA . HIS B 1 61 ? 7.047 36.125 -5.895 1 92.94 61 HIS B CA 1
ATOM 3144 C C . HIS B 1 61 ? 6.652 37.25 -4.949 1 92.94 61 HIS B C 1
ATOM 3146 O O . HIS B 1 61 ? 7 37.219 -3.768 1 92.94 61 HIS B O 1
ATOM 3152 N N . ASP B 1 62 ? 5.871 38.188 -5.484 1 91.56 62 ASP B N 1
ATOM 3153 C CA . ASP B 1 62 ? 5.469 39.344 -4.691 1 91.56 62 ASP B CA 1
ATOM 3154 C C . ASP B 1 62 ? 4.266 39 -3.811 1 91.56 62 ASP B C 1
ATOM 3156 O O . ASP B 1 62 ? 4.172 39.469 -2.676 1 91.56 62 ASP B O 1
ATOM 3160 N N . ARG B 1 63 ? 3.307 38.281 -4.422 1 92.06 63 ARG B N 1
ATOM 3161 C CA . ARG B 1 63 ? 2.074 37.938 -3.715 1 92.06 63 ARG B CA 1
ATOM 3162 C C . ARG B 1 63 ? 1.761 36.469 -3.832 1 92.06 63 ARG B C 1
ATOM 3164 O O . ARG B 1 63 ? 2.008 35.844 -4.871 1 92.06 63 ARG B O 1
ATOM 3171 N N . PRO B 1 64 ? 1.231 35.906 -2.775 1 91.38 64 PRO B N 1
ATOM 3172 C CA . PRO B 1 64 ? 0.873 34.469 -2.812 1 91.38 64 PRO B CA 1
ATOM 3173 C C . PRO B 1 64 ? -0.484 34.219 -3.467 1 91.38 64 PRO B C 1
ATOM 3175 O O . PRO B 1 64 ? -1.395 33.688 -2.826 1 91.38 64 PRO B O 1
ATOM 3178 N N . THR B 1 65 ? -0.571 34.594 -4.738 1 89.25 65 THR B N 1
ATOM 3179 C CA . THR B 1 65 ? -1.774 34.281 -5.5 1 89.25 65 THR B CA 1
ATOM 3180 C C . THR B 1 65 ? -1.894 32.781 -5.727 1 89.25 65 THR B C 1
ATOM 3182 O O . THR B 1 65 ? -0.916 32.031 -5.57 1 89.25 65 THR B O 1
ATOM 3185 N N . ALA B 1 66 ? -3.061 32.375 -6.02 1 88.19 66 ALA B N 1
ATOM 3186 C CA . ALA B 1 66 ? -3.281 30.969 -6.316 1 88.19 66 ALA B CA 1
ATOM 3187 C C . ALA B 1 66 ? -2.332 30.484 -7.406 1 88.19 66 ALA B C 1
ATOM 3189 O O . ALA B 1 66 ? -1.702 29.422 -7.266 1 88.19 66 ALA B O 1
ATOM 3190 N N . GLU B 1 67 ? -2.213 31.234 -8.422 1 89.06 67 GLU B N 1
ATOM 3191 C CA . GLU B 1 67 ? -1.373 30.859 -9.555 1 89.06 67 GLU B CA 1
ATOM 3192 C C . GLU B 1 67 ? 0.095 30.766 -9.148 1 89.06 67 GLU B C 1
ATOM 3194 O O . GLU B 1 67 ? 0.798 29.844 -9.547 1 89.06 67 GLU B O 1
ATOM 3199 N N . ALA B 1 68 ? 0.526 31.75 -8.383 1 91.81 68 ALA B N 1
ATOM 3200 C CA . ALA B 1 68 ? 1.923 31.797 -7.961 1 91.81 68 ALA B CA 1
ATOM 3201 C C . ALA B 1 68 ? 2.252 30.609 -7.055 1 91.81 68 ALA B C 1
ATOM 3203 O O . ALA B 1 68 ? 3.297 29.969 -7.207 1 91.81 68 ALA B O 1
ATOM 3204 N N . VAL B 1 69 ? 1.395 30.312 -6.145 1 92.88 69 VAL B N 1
ATOM 3205 C CA . VAL B 1 69 ? 1.608 29.234 -5.184 1 92.88 69 VAL B CA 1
ATOM 3206 C C . VAL B 1 69 ? 1.583 27.891 -5.906 1 92.88 69 VAL B C 1
ATOM 3208 O O . VAL B 1 69 ? 2.438 27.031 -5.664 1 92.88 69 VAL B O 1
ATOM 3211 N N . VAL B 1 70 ? 0.631 27.734 -6.773 1 92.12 70 VAL B N 1
ATOM 3212 C CA . VAL B 1 70 ? 0.513 26.484 -7.52 1 92.12 70 VAL B CA 1
ATOM 3213 C C . VAL B 1 70 ? 1.757 26.281 -8.383 1 92.12 70 VAL B C 1
ATOM 3215 O O . VAL B 1 70 ? 2.334 25.188 -8.398 1 92.12 70 VAL B O 1
ATOM 3218 N N . HIS B 1 71 ? 2.125 27.281 -9.062 1 91.75 71 HIS B N 1
ATOM 3219 C CA . HIS B 1 71 ? 3.322 27.172 -9.891 1 91.75 71 HIS B CA 1
ATOM 3220 C C . HIS B 1 71 ? 4.551 26.859 -9.047 1 91.75 71 HIS B C 1
ATOM 3222 O O . HIS B 1 71 ? 5.371 26.016 -9.422 1 91.75 71 HIS B O 1
ATOM 3228 N N . TYR B 1 72 ? 4.695 27.516 -7.949 1 94.31 72 TYR B N 1
ATOM 3229 C CA . TYR B 1 72 ? 5.824 27.375 -7.031 1 94.31 72 TYR B CA 1
ATOM 3230 C C . TYR B 1 72 ? 5.938 25.938 -6.527 1 94.31 72 TYR B C 1
ATOM 3232 O O . TYR B 1 72 ? 7.035 25.391 -6.457 1 94.31 72 TYR B O 1
ATOM 3240 N N . TYR B 1 73 ? 4.844 25.312 -6.273 1 95.06 73 TYR B N 1
ATOM 3241 C CA . TYR B 1 73 ? 4.875 24 -5.629 1 95.06 73 TYR B CA 1
ATOM 3242 C C . TYR B 1 73 ? 4.746 22.875 -6.652 1 95.06 73 TYR B C 1
ATOM 3244 O O . TYR B 1 73 ? 5.043 21.719 -6.359 1 95.06 73 TYR B O 1
ATOM 3252 N N . MET B 1 74 ? 4.375 23.188 -7.848 1 93.94 74 MET B N 1
ATOM 3253 C CA . MET B 1 74 ? 4.195 22.125 -8.844 1 93.94 74 MET B CA 1
ATOM 3254 C C . MET B 1 74 ? 5.383 22.078 -9.805 1 93.94 74 MET B C 1
ATOM 3256 O O . MET B 1 74 ? 5.91 21 -10.094 1 93.94 74 MET B O 1
ATOM 3260 N N . PHE B 1 75 ? 5.852 23.281 -10.219 1 92.81 75 PHE B N 1
ATOM 3261 C CA . PHE B 1 75 ? 6.68 23.25 -11.422 1 92.81 75 PHE B CA 1
ATOM 3262 C C . PHE B 1 75 ? 7.996 23.969 -11.188 1 92.81 75 PHE B C 1
ATOM 3264 O O . PHE B 1 75 ? 8.906 23.906 -12.023 1 92.81 75 PHE B O 1
ATOM 3271 N N . ASP B 1 76 ? 8.164 24.719 -10.117 1 93.69 76 ASP B N 1
ATOM 3272 C CA . ASP B 1 76 ? 9.391 25.484 -9.891 1 93.69 76 ASP B CA 1
ATOM 3273 C C . ASP B 1 76 ? 10.555 24.547 -9.562 1 93.69 76 ASP B C 1
ATOM 3275 O O . ASP B 1 76 ? 10.656 24.047 -8.445 1 93.69 76 ASP B O 1
ATOM 3279 N N . THR B 1 77 ? 11.469 24.391 -10.398 1 93.31 77 THR B N 1
ATOM 3280 C CA . THR B 1 77 ? 12.578 23.453 -10.25 1 93.31 77 THR B CA 1
ATOM 3281 C C . THR B 1 77 ? 13.609 23.984 -9.258 1 93.31 77 THR B C 1
ATOM 3283 O O . THR B 1 77 ? 14.484 23.25 -8.805 1 93.31 77 THR B O 1
ATOM 3286 N N . GLN B 1 78 ? 13.539 25.234 -8.93 1 94.12 78 GLN B N 1
ATOM 3287 C CA . GLN B 1 78 ? 14.453 25.828 -7.953 1 94.12 78 GLN B CA 1
ATOM 3288 C C . GLN B 1 78 ? 13.977 25.562 -6.527 1 94.12 78 GLN B C 1
ATOM 3290 O O . GLN B 1 78 ? 14.742 25.703 -5.57 1 94.12 78 GLN B O 1
ATOM 3295 N N . ASN B 1 79 ? 12.664 25.359 -6.422 1 94.69 79 ASN B N 1
ATOM 3296 C CA . ASN B 1 79 ? 12.117 24.953 -5.133 1 94.69 79 ASN B CA 1
ATOM 3297 C C . ASN B 1 79 ? 12.273 23.453 -4.898 1 94.69 79 ASN B C 1
ATOM 3299 O O . ASN B 1 79 ? 11.609 22.656 -5.547 1 94.69 79 ASN B O 1
ATOM 3303 N N . THR B 1 80 ? 13.016 23.047 -3.904 1 93.69 80 THR B N 1
ATOM 3304 C CA . THR B 1 80 ? 13.297 21.641 -3.635 1 93.69 80 THR B CA 1
ATOM 3305 C C . THR B 1 80 ? 12.047 20.922 -3.127 1 93.69 80 THR B C 1
ATOM 3307 O O . THR B 1 80 ? 11.984 19.688 -3.135 1 93.69 80 THR B O 1
ATOM 3310 N N . ASN B 1 81 ? 11.109 21.734 -2.76 1 94.25 81 ASN B N 1
ATOM 3311 C CA . ASN B 1 81 ? 9.875 21.156 -2.225 1 94.25 81 ASN B CA 1
ATOM 3312 C C . ASN B 1 81 ? 8.766 21.141 -3.268 1 94.25 81 ASN B C 1
ATOM 3314 O O . ASN B 1 81 ? 7.613 20.844 -2.949 1 94.25 81 ASN B O 1
ATOM 3318 N N . SER B 1 82 ? 9.094 21.594 -4.48 1 95.81 82 SER B N 1
ATOM 3319 C CA . SER B 1 82 ? 8.102 21.469 -5.543 1 95.81 82 SER B CA 1
ATOM 3320 C C . SER B 1 82 ? 7.914 20.016 -5.957 1 95.81 82 SER B C 1
ATOM 3322 O O . SER B 1 82 ? 8.805 19.188 -5.758 1 95.81 82 SER B O 1
ATOM 3324 N N . LEU B 1 83 ? 6.809 19.703 -6.539 1 97.12 83 LEU B N 1
ATOM 3325 C CA . LEU B 1 83 ? 6.492 18.344 -6.98 1 97.12 83 LEU B CA 1
ATOM 3326 C C . LEU B 1 83 ? 7.48 17.875 -8.039 1 97.12 83 LEU B C 1
ATOM 3328 O O . LEU B 1 83 ? 7.949 16.734 -8 1 97.12 83 LEU B O 1
ATOM 3332 N N . VAL B 1 84 ? 7.809 18.703 -8.969 1 96.19 84 VAL B N 1
ATOM 3333 C CA . VAL B 1 84 ? 8.742 18.312 -10.023 1 96.19 84 VAL B CA 1
ATOM 3334 C C . VAL B 1 84 ? 10.109 18.016 -9.414 1 96.19 84 VAL B C 1
ATOM 3336 O O . VAL B 1 84 ? 10.773 17.047 -9.812 1 96.19 84 VAL B O 1
ATOM 3339 N N . SER B 1 85 ? 10.547 18.797 -8.445 1 97.06 85 SER B N 1
ATOM 3340 C CA . SER B 1 85 ? 11.836 18.578 -7.812 1 97.06 85 SER B CA 1
ATOM 3341 C C . SER B 1 85 ? 11.836 17.312 -6.953 1 97.06 85 SER B C 1
ATOM 3343 O O . SER B 1 85 ? 12.781 16.531 -6.996 1 97.06 85 SER B O 1
ATOM 3345 N N . MET B 1 86 ? 10.797 17.125 -6.203 1 97.44 86 MET B N 1
ATOM 3346 C CA . MET B 1 86 ? 10.688 15.953 -5.355 1 97.44 86 MET B CA 1
ATOM 3347 C C . MET B 1 86 ? 10.703 14.672 -6.191 1 97.44 86 MET B C 1
ATOM 3349 O O . MET B 1 86 ? 11.383 13.711 -5.844 1 97.44 86 MET B O 1
ATOM 3353 N N . LEU B 1 87 ? 9.961 14.703 -7.293 1 98.06 87 LEU B N 1
ATOM 3354 C CA . LEU B 1 87 ? 9.898 13.516 -8.141 1 98.06 87 LEU B CA 1
ATOM 3355 C C . LEU B 1 87 ? 11.227 13.289 -8.859 1 98.06 87 LEU B C 1
ATOM 3357 O O . LEU B 1 87 ? 11.609 12.148 -9.109 1 98.06 87 LEU B O 1
ATOM 3361 N N . ARG B 1 88 ? 11.852 14.359 -9.188 1 97.88 88 ARG B N 1
ATOM 3362 C CA . ARG B 1 88 ? 13.188 14.242 -9.766 1 97.88 88 ARG B CA 1
ATOM 3363 C C . ARG B 1 88 ? 14.148 13.57 -8.781 1 97.88 88 ARG B C 1
ATOM 3365 O O . ARG B 1 88 ? 14.891 12.664 -9.156 1 97.88 88 ARG B O 1
ATOM 3372 N N . MET B 1 89 ? 14.141 14.008 -7.59 1 98.5 89 MET B N 1
ATOM 3373 C CA . MET B 1 89 ? 15.023 13.445 -6.57 1 98.5 89 MET B CA 1
ATOM 3374 C C . MET B 1 89 ? 14.664 11.992 -6.285 1 98.5 89 MET B C 1
ATOM 3376 O O . MET B 1 89 ? 15.547 11.148 -6.121 1 98.5 89 MET B O 1
ATOM 3380 N N . ALA B 1 90 ? 13.367 11.695 -6.211 1 98.62 90 ALA B N 1
ATOM 3381 C CA . ALA B 1 90 ? 12.93 10.312 -6.035 1 98.62 90 ALA B CA 1
ATOM 3382 C C . ALA B 1 90 ? 13.43 9.438 -7.18 1 98.62 90 ALA B C 1
ATOM 3384 O O . ALA B 1 90 ? 13.906 8.32 -6.949 1 98.62 90 ALA B O 1
ATOM 3385 N N . ARG B 1 91 ? 13.312 9.938 -8.383 1 98.56 91 ARG B N 1
ATOM 3386 C CA . ARG B 1 91 ? 13.758 9.203 -9.562 1 98.56 91 ARG B CA 1
ATOM 3387 C C . ARG B 1 91 ? 15.266 8.977 -9.516 1 98.56 91 ARG B C 1
ATOM 3389 O O . ARG 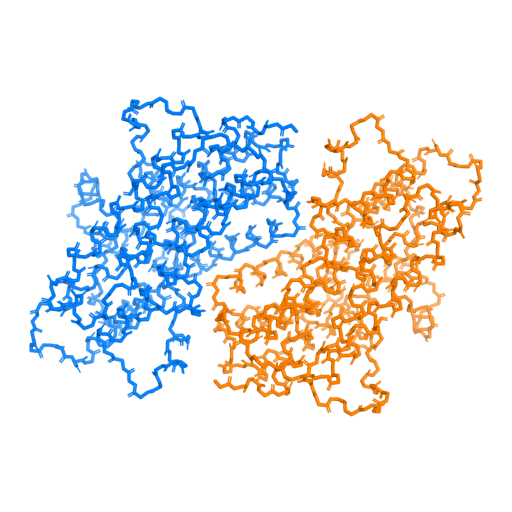B 1 91 ? 15.742 7.895 -9.875 1 98.56 91 ARG B O 1
ATOM 3396 N N . GLU B 1 92 ? 16.016 9.977 -9.117 1 98.38 92 GLU B N 1
ATOM 3397 C CA . GLU B 1 92 ? 17.469 9.828 -9.016 1 98.38 92 GLU B CA 1
ATOM 3398 C C . GLU B 1 92 ? 17.844 8.773 -7.977 1 98.38 92 GLU B C 1
ATOM 3400 O O . GLU B 1 92 ? 18.766 7.98 -8.203 1 98.38 92 GLU B O 1
ATOM 3405 N N . ASN B 1 93 ? 17.203 8.797 -6.883 1 98.31 93 ASN B N 1
ATOM 3406 C CA . ASN B 1 93 ? 17.422 7.746 -5.895 1 98.31 93 ASN B CA 1
ATOM 3407 C C . ASN B 1 93 ? 17.078 6.371 -6.457 1 98.31 93 ASN B C 1
ATOM 3409 O O . ASN B 1 93 ? 17.828 5.414 -6.266 1 98.31 93 ASN B O 1
ATOM 3413 N N . ALA B 1 94 ? 15.914 6.289 -7.164 1 98.44 94 ALA B N 1
ATOM 3414 C CA . ALA B 1 94 ? 15.492 5.023 -7.766 1 98.44 94 ALA B CA 1
ATOM 3415 C C . ALA B 1 94 ? 16.531 4.527 -8.773 1 98.44 94 ALA B C 1
ATOM 3417 O O . ALA B 1 94 ? 16.766 3.322 -8.883 1 98.44 94 ALA B O 1
ATOM 3418 N N . ARG B 1 95 ? 17.094 5.438 -9.492 1 97.69 95 ARG B N 1
ATOM 3419 C CA . ARG B 1 95 ? 18.109 5.078 -10.477 1 97.69 95 ARG B CA 1
ATOM 3420 C C . ARG B 1 95 ? 19.312 4.426 -9.797 1 97.69 95 ARG B C 1
ATOM 3422 O O . ARG B 1 95 ? 19.812 3.404 -10.266 1 97.69 95 ARG B O 1
ATOM 3429 N N . VAL B 1 96 ? 19.75 5.008 -8.742 1 97.06 96 VAL B N 1
ATOM 3430 C CA . VAL B 1 96 ? 20.859 4.465 -7.961 1 97.06 96 VAL B CA 1
ATOM 3431 C C . VAL B 1 96 ? 20.469 3.098 -7.398 1 97.06 96 VAL B C 1
ATOM 3433 O O . VAL B 1 96 ? 21.312 2.205 -7.297 1 97.06 96 VAL B O 1
ATOM 3436 N N . LEU B 1 97 ? 19.203 2.848 -7.152 1 97.31 97 LEU B N 1
ATOM 3437 C CA . LEU B 1 97 ? 18.688 1.675 -6.449 1 97.31 97 LEU B CA 1
ATOM 3438 C C . LEU B 1 97 ? 18.266 0.594 -7.434 1 97.31 97 LEU B C 1
ATOM 3440 O O . LEU B 1 97 ? 17.688 -0.42 -7.035 1 97.31 97 LEU B O 1
ATOM 3444 N N . ARG B 1 98 ? 18.5 0.691 -8.68 1 95.38 98 ARG B N 1
ATOM 3445 C CA . ARG B 1 98 ? 18.062 -0.235 -9.719 1 95.38 98 ARG B CA 1
ATOM 3446 C C . ARG B 1 98 ? 18.391 -1.677 -9.344 1 95.38 98 ARG B C 1
ATOM 3448 O O . ARG B 1 98 ? 17.562 -2.574 -9.539 1 95.38 98 ARG B O 1
ATOM 3455 N N . PRO B 1 99 ? 19.453 -1.97 -8.727 1 92.06 99 PRO B N 1
ATOM 3456 C CA . PRO B 1 99 ? 19.75 -3.357 -8.359 1 92.06 99 PRO B CA 1
ATOM 3457 C C . PRO B 1 99 ? 18.906 -3.842 -7.176 1 92.06 99 PRO B C 1
ATOM 3459 O O . PRO B 1 99 ? 18.797 -5.047 -6.945 1 92.06 99 PRO B O 1
ATOM 3462 N N . TRP B 1 100 ? 18.281 -2.898 -6.461 1 92.62 100 TRP B N 1
ATOM 3463 C CA . TRP B 1 100 ? 17.672 -3.264 -5.188 1 92.62 100 TRP B CA 1
ATOM 3464 C C . TRP B 1 100 ? 16.141 -3.193 -5.27 1 92.62 100 TRP B C 1
ATOM 3466 O O . TRP B 1 100 ? 15.445 -3.879 -4.523 1 92.62 100 TRP B O 1
ATOM 3476 N N . ILE B 1 101 ? 15.641 -2.328 -6.125 1 95.88 101 ILE B N 1
ATOM 3477 C CA . ILE B 1 101 ? 14.188 -2.174 -6.211 1 95.88 101 ILE B CA 1
ATOM 3478 C C . ILE B 1 101 ? 13.656 -2.963 -7.406 1 95.88 101 ILE B C 1
ATOM 3480 O O . ILE B 1 101 ? 14.422 -3.312 -8.312 1 95.88 101 ILE B O 1
ATOM 3484 N N . SER B 1 102 ? 12.398 -3.328 -7.402 1 96.25 102 SER B N 1
ATOM 3485 C CA . SER B 1 102 ? 11.805 -4.09 -8.5 1 96.25 102 SER B CA 1
ATOM 3486 C C . SER B 1 102 ? 11.781 -3.277 -9.789 1 96.25 102 SER B C 1
ATOM 3488 O O . SER B 1 102 ? 11.812 -2.045 -9.75 1 96.25 102 SER B O 1
ATOM 3490 N N . THR B 1 103 ? 11.68 -3.947 -10.859 1 95 103 THR B N 1
ATOM 3491 C CA . THR B 1 103 ? 11.57 -3.307 -12.164 1 95 103 THR B CA 1
ATOM 3492 C C . THR B 1 103 ? 10.32 -2.443 -12.242 1 95 103 THR B C 1
ATOM 3494 O O . THR B 1 103 ? 10.336 -1.366 -12.844 1 95 103 THR B O 1
ATOM 3497 N N . GLU B 1 104 ? 9.266 -2.902 -11.664 1 96.5 104 GLU B N 1
ATOM 3498 C CA . GLU B 1 104 ? 8.008 -2.156 -11.695 1 96.5 104 GLU B CA 1
ATOM 3499 C C . GLU B 1 104 ? 8.125 -0.847 -10.922 1 96.5 104 GLU B C 1
ATOM 3501 O O . GLU B 1 104 ? 7.578 0.176 -11.328 1 96.5 104 GLU B O 1
ATOM 3506 N N . MET B 1 105 ? 8.812 -0.835 -9.781 1 97.94 105 MET B N 1
ATOM 3507 C CA . MET B 1 105 ? 9.031 0.386 -9.016 1 97.94 105 MET B CA 1
ATOM 3508 C C . MET B 1 105 ? 9.789 1.423 -9.836 1 97.94 105 MET B C 1
ATOM 3510 O O . MET B 1 105 ? 9.367 2.58 -9.922 1 97.94 105 MET B O 1
ATOM 3514 N N . TRP B 1 106 ? 10.836 0.97 -10.477 1 97.81 106 TRP B N 1
ATOM 3515 C CA . TRP B 1 106 ? 11.648 1.867 -11.297 1 97.81 106 TRP B CA 1
ATOM 3516 C C . TRP B 1 106 ? 10.836 2.418 -12.461 1 97.81 106 TRP B C 1
ATOM 3518 O O . TRP B 1 106 ? 10.797 3.631 -12.68 1 97.81 106 TRP B O 1
ATOM 3528 N N . THR B 1 107 ? 10.172 1.511 -13.156 1 97.31 107 THR B N 1
ATOM 3529 C CA . THR B 1 107 ? 9.422 1.896 -14.344 1 97.31 107 THR B CA 1
ATOM 3530 C C . THR B 1 107 ? 8.336 2.902 -14 1 97.31 107 THR B C 1
ATOM 3532 O O . THR B 1 107 ? 8.172 3.914 -14.688 1 97.31 107 THR B O 1
ATOM 3535 N N . GLN B 1 108 ? 7.652 2.656 -12.977 1 98.19 108 GLN B N 1
ATOM 3536 C CA . GLN B 1 108 ? 6.539 3.518 -12.594 1 98.19 108 GLN B CA 1
ATOM 3537 C C . GLN B 1 108 ? 7.027 4.914 -12.219 1 98.19 108 GLN B C 1
ATOM 3539 O O . GLN B 1 108 ? 6.457 5.914 -12.648 1 98.19 108 GLN B O 1
ATOM 3544 N N . ILE B 1 109 ? 8.086 5.043 -11.406 1 98.38 109 ILE B N 1
ATOM 3545 C CA . ILE B 1 109 ? 8.617 6.34 -10.992 1 98.38 109 ILE B CA 1
ATOM 3546 C C . ILE B 1 109 ? 9.133 7.098 -12.219 1 98.38 109 ILE B C 1
ATOM 3548 O O . ILE B 1 109 ? 8.93 8.305 -12.336 1 98.38 109 ILE B O 1
ATOM 3552 N N . ASN B 1 110 ? 9.758 6.336 -13.094 1 97.75 110 ASN B N 1
ATOM 3553 C CA . ASN B 1 110 ? 10.305 6.945 -14.297 1 97.75 110 ASN B CA 1
ATOM 3554 C C . ASN B 1 110 ? 9.203 7.516 -15.188 1 97.75 110 ASN B C 1
ATOM 3556 O O . ASN B 1 110 ? 9.305 8.648 -15.656 1 97.75 110 ASN B O 1
ATOM 3560 N N . VAL B 1 111 ? 8.195 6.754 -15.414 1 97.56 111 VAL B N 1
ATOM 3561 C CA . VAL B 1 111 ? 7.07 7.184 -16.234 1 97.56 111 VAL B CA 1
ATOM 3562 C C . VAL B 1 111 ? 6.352 8.352 -15.555 1 97.56 111 VAL B C 1
ATOM 3564 O O . VAL B 1 111 ? 5.984 9.328 -16.219 1 97.56 111 VAL B O 1
ATOM 3567 N N . PHE B 1 112 ? 6.156 8.273 -14.234 1 97.75 112 PHE B N 1
ATOM 3568 C CA . PHE B 1 112 ? 5.504 9.305 -13.438 1 97.75 112 PHE B CA 1
ATOM 3569 C C . PHE B 1 112 ? 6.242 10.633 -13.57 1 97.75 112 PHE B C 1
ATOM 3571 O O . PHE B 1 112 ? 5.633 11.656 -13.906 1 97.75 112 PHE B O 1
ATOM 3578 N N . HIS B 1 113 ? 7.531 10.594 -13.367 1 97.38 113 HIS B N 1
ATOM 3579 C CA . HIS B 1 113 ? 8.367 11.789 -13.477 1 97.38 113 HIS B CA 1
ATOM 3580 C C . HIS B 1 113 ? 8.273 12.398 -14.875 1 97.38 113 HIS B C 1
ATOM 3582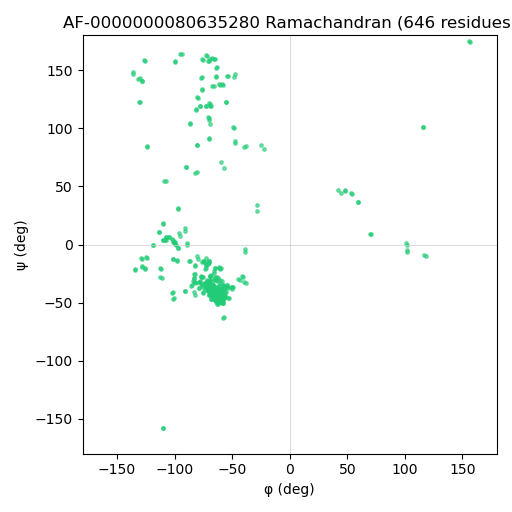 O O . HIS B 1 113 ? 8.062 13.602 -15.016 1 97.38 113 HIS B O 1
ATOM 3588 N N . ASN B 1 114 ? 8.406 11.578 -15.914 1 96.5 114 ASN B N 1
ATOM 3589 C CA . ASN B 1 114 ? 8.406 12.062 -17.297 1 96.5 114 ASN B CA 1
ATOM 3590 C C . ASN B 1 114 ? 7.078 12.719 -17.656 1 96.5 114 ASN B C 1
ATOM 3592 O O . ASN B 1 114 ? 7.055 13.766 -18.312 1 96.5 114 ASN B O 1
ATOM 3596 N N . LYS B 1 115 ? 6.023 12.125 -17.219 1 95.62 115 LYS B N 1
ATOM 3597 C CA . LYS B 1 115 ? 4.707 12.695 -17.5 1 95.62 115 LYS B CA 1
ATOM 3598 C C . LYS B 1 115 ? 4.531 14.047 -16.812 1 95.62 115 LYS B C 1
ATOM 3600 O O . LYS B 1 115 ? 3.951 14.969 -17.391 1 95.62 115 LYS B O 1
ATOM 3605 N N . LEU B 1 116 ? 5.004 14.164 -15.594 1 94.5 116 LEU B N 1
ATOM 3606 C CA . LEU B 1 116 ? 4.891 15.43 -14.875 1 94.5 116 LEU B CA 1
ATOM 3607 C C . LEU B 1 116 ? 5.695 16.531 -15.57 1 94.5 116 LEU B C 1
ATOM 3609 O O . LEU B 1 116 ? 5.215 17.656 -15.727 1 94.5 116 LEU B O 1
ATOM 3613 N N . VAL B 1 117 ? 6.863 16.172 -16.016 1 92.75 117 VAL B N 1
ATOM 3614 C CA . VAL B 1 117 ? 7.742 17.125 -16.672 1 92.75 117 VAL B CA 1
ATOM 3615 C C . VAL B 1 117 ? 7.125 17.562 -18 1 92.75 117 VAL B C 1
ATOM 3617 O O . VAL B 1 117 ? 7.266 18.719 -18.406 1 92.75 117 VAL B O 1
ATOM 3620 N N . GLU B 1 118 ? 6.473 16.641 -18.625 1 91.75 118 GLU B N 1
ATOM 3621 C CA . GLU B 1 118 ? 5.84 16.953 -19.906 1 91.75 118 GLU B CA 1
ATOM 3622 C C . GLU B 1 118 ? 4.652 17.891 -19.719 1 91.75 118 GLU B C 1
ATOM 3624 O O . GLU B 1 118 ? 4.266 18.594 -20.656 1 91.75 118 GLU B O 1
ATOM 3629 N N . MET B 1 119 ? 4.148 17.75 -18.547 1 84.25 119 MET B N 1
ATOM 3630 C CA . MET B 1 119 ? 3.027 18.641 -18.266 1 84.25 119 MET B CA 1
ATOM 3631 C C . MET B 1 119 ? 3.496 20.094 -18.156 1 84.25 119 MET B C 1
ATOM 3633 O O . MET B 1 119 ? 4.574 20.359 -17.625 1 84.25 119 MET B O 1
ATOM 3637 N N . ASN B 1 120 ? 3.297 20.922 -19.094 1 66.88 120 ASN B N 1
ATOM 3638 C CA . ASN B 1 120 ? 3.691 22.328 -19.078 1 66.88 120 ASN B CA 1
ATOM 3639 C C . ASN B 1 120 ? 2.76 23.156 -18.203 1 66.88 120 ASN B C 1
ATOM 3641 O O . ASN B 1 120 ? 1.635 22.75 -17.922 1 66.88 120 ASN B O 1
ATOM 3645 N N . GLY B 1 121 ? 3.43 24.203 -17.5 1 62.31 121 GLY B N 1
ATOM 3646 C CA . GLY B 1 121 ? 2.695 25.141 -16.672 1 62.31 121 GLY B CA 1
ATOM 3647 C C . GLY B 1 121 ? 1.389 25.594 -17.297 1 62.31 121 GLY B C 1
ATOM 3648 O O . GLY B 1 121 ? 0.403 25.812 -16.578 1 62.31 121 GLY B O 1
ATOM 3649 N N . LYS B 1 122 ? 1.341 25.578 -18.578 1 61.06 122 LYS B N 1
ATOM 3650 C CA . LYS B 1 122 ? 0.137 26.078 -19.234 1 61.06 122 LYS B CA 1
ATOM 3651 C C . LYS B 1 122 ? -1.019 25.094 -19.078 1 61.06 122 LYS B C 1
ATOM 3653 O O . LYS B 1 122 ? -2.186 25.5 -19.094 1 61.06 122 LYS B O 1
ATOM 3658 N N . ASP B 1 123 ? -0.77 23.891 -18.812 1 59.59 123 ASP B N 1
ATOM 3659 C CA . ASP B 1 123 ? -1.75 22.812 -18.719 1 59.59 123 ASP B CA 1
ATOM 3660 C C . ASP B 1 123 ? -2.432 22.797 -17.359 1 59.59 123 ASP B C 1
ATOM 3662 O O . ASP B 1 123 ? -3.479 22.172 -17.188 1 59.59 123 ASP B O 1
ATOM 3666 N N . VAL B 1 124 ? -1.793 23.484 -16.422 1 64.19 124 VAL B N 1
ATOM 3667 C CA . VAL B 1 124 ? -2.326 23.406 -15.07 1 64.19 124 VAL B CA 1
ATOM 3668 C C . VAL B 1 124 ? -2.973 24.75 -14.695 1 64.19 124 VAL B C 1
ATOM 3670 O O . VAL B 1 124 ? -2.523 25.422 -13.773 1 64.19 124 VAL B O 1
ATOM 3673 N N . ALA B 1 125 ? -3.865 25.078 -15.594 1 69.81 125 ALA B N 1
ATOM 3674 C CA . ALA B 1 125 ? -4.746 26.172 -15.195 1 69.81 125 ALA B CA 1
ATOM 3675 C C . ALA B 1 125 ? -5.609 25.781 -14 1 69.81 125 ALA B C 1
ATOM 3677 O O . ALA B 1 125 ? -5.918 24.594 -13.82 1 69.81 125 ALA B O 1
ATOM 3678 N N . LEU B 1 126 ? -5.875 26.703 -13.141 1 72.81 126 LEU B N 1
ATOM 3679 C CA . LEU B 1 126 ? -6.582 26.5 -11.883 1 72.81 126 LEU B CA 1
ATOM 3680 C C . LEU B 1 126 ? -7.812 25.625 -12.086 1 72.81 126 LEU B C 1
ATOM 3682 O O . LEU B 1 126 ? -8.086 24.734 -11.273 1 72.81 126 LEU B O 1
ATOM 3686 N N . PRO B 1 127 ? -8.359 25.734 -13.32 1 72.62 127 PRO B N 1
ATOM 3687 C CA . PRO B 1 127 ? -9.539 24.875 -13.484 1 72.62 127 PRO B CA 1
ATOM 3688 C C . PRO B 1 127 ? -9.188 23.391 -13.594 1 72.62 127 PRO B C 1
ATOM 3690 O O . PRO B 1 127 ? -10.039 22.531 -13.336 1 72.62 127 PRO B O 1
ATOM 3693 N N . ASN B 1 128 ? -7.957 23.125 -13.891 1 86.94 128 ASN B N 1
ATOM 3694 C CA . ASN B 1 128 ? -7.57 21.719 -14.07 1 86.94 128 ASN B CA 1
ATOM 3695 C C . ASN B 1 128 ? -6.703 21.234 -12.914 1 86.94 128 ASN B C 1
ATOM 3697 O O . ASN B 1 128 ? -6.223 20.094 -12.938 1 86.94 128 ASN B O 1
ATOM 3701 N N . LEU B 1 129 ? -6.492 22.031 -11.945 1 91.12 129 LEU B N 1
ATOM 3702 C CA . LEU B 1 129 ? -5.578 21.719 -10.852 1 91.12 129 LEU B CA 1
ATOM 3703 C C . LEU B 1 129 ? -6.027 20.469 -10.109 1 91.12 129 LEU B C 1
ATOM 3705 O O . LEU B 1 129 ? -5.211 19.594 -9.797 1 91.12 129 LEU B O 1
ATOM 3709 N N . SER B 1 130 ? -7.297 20.406 -9.914 1 91.94 130 SER B N 1
ATOM 3710 C CA . SER B 1 130 ? -7.836 19.266 -9.18 1 91.94 130 SER B CA 1
ATOM 3711 C C . SER B 1 130 ? -7.57 17.953 -9.922 1 91.94 130 SER B C 1
ATOM 3713 O O . SER B 1 130 ? -7.203 16.953 -9.312 1 91.94 130 SER B O 1
ATOM 3715 N N . LYS B 1 131 ? -7.727 18 -11.195 1 93 131 LYS B N 1
ATOM 3716 C CA . LYS B 1 131 ? -7.488 16.828 -12.016 1 93 131 LYS B CA 1
ATOM 3717 C C . LYS B 1 131 ? -6.02 16.406 -11.969 1 93 131 LYS B C 1
ATOM 3719 O O . LYS B 1 131 ? -5.711 15.219 -11.844 1 93 131 LYS B O 1
ATOM 3724 N N . VAL B 1 132 ? -5.168 17.328 -12.047 1 94.38 132 VAL B N 1
ATOM 3725 C CA . VAL B 1 132 ? -3.732 17.062 -12.023 1 94.38 132 VAL B CA 1
ATOM 3726 C C . VAL B 1 132 ? -3.322 16.562 -10.648 1 94.38 132 VAL B C 1
ATOM 3728 O O . VAL B 1 132 ? -2.549 15.602 -10.531 1 94.38 132 VAL B O 1
ATOM 3731 N N . CYS B 1 133 ? -3.828 17.172 -9.633 1 95.88 133 CYS B N 1
ATOM 3732 C CA . CYS B 1 133 ? -3.516 16.75 -8.273 1 95.88 133 CYS B CA 1
ATOM 3733 C C . CYS B 1 133 ? -4.012 15.328 -8.016 1 95.88 133 CYS B C 1
ATOM 3735 O O . CYS B 1 133 ? -3.33 14.531 -7.367 1 95.88 133 CYS B O 1
ATOM 3737 N N . THR B 1 134 ? -5.148 15.016 -8.531 1 95.12 134 THR B N 1
ATOM 3738 C CA . THR B 1 134 ? -5.684 13.664 -8.406 1 95.12 134 THR B CA 1
ATOM 3739 C C . THR B 1 134 ? -4.777 12.656 -9.102 1 95.12 134 THR B C 1
ATOM 3741 O O . THR B 1 134 ? -4.48 11.594 -8.555 1 95.12 134 THR B O 1
ATOM 3744 N N . TRP B 1 135 ? -4.379 13.016 -10.242 1 96.06 135 TRP B N 1
ATOM 3745 C CA . TRP B 1 135 ? -3.469 12.148 -10.984 1 96.06 135 TRP B CA 1
ATOM 3746 C C . TRP B 1 135 ? -2.174 11.93 -10.211 1 96.06 135 TRP B C 1
ATOM 3748 O O . TRP B 1 135 ? -1.69 10.797 -10.102 1 96.06 135 TRP B O 1
ATOM 3758 N N . ILE B 1 136 ? -1.592 12.953 -9.641 1 97.56 136 ILE B N 1
ATOM 3759 C CA . ILE B 1 136 ? -0.348 12.844 -8.891 1 97.56 136 ILE B CA 1
ATOM 3760 C C . ILE B 1 136 ? -0.56 11.961 -7.664 1 97.56 136 ILE B C 1
ATOM 3762 O O . ILE B 1 136 ? 0.257 11.078 -7.379 1 97.56 136 ILE B O 1
ATOM 3766 N N . LYS B 1 137 ? -1.642 12.18 -6.945 1 97.56 137 LYS B N 1
ATOM 3767 C CA . LYS B 1 137 ? -1.962 11.352 -5.785 1 97.56 137 LYS B CA 1
ATOM 3768 C C . LYS B 1 137 ? -2.064 9.883 -6.168 1 97.56 137 LYS B C 1
ATOM 3770 O O . LYS B 1 137 ? -1.49 9.016 -5.5 1 97.56 137 LYS B O 1
ATOM 3775 N N . GLU B 1 138 ? -2.727 9.609 -7.223 1 97.62 138 GLU B N 1
ATOM 3776 C CA . GLU B 1 138 ? -2.932 8.234 -7.66 1 97.62 138 GLU B CA 1
ATOM 3777 C C . GLU B 1 138 ? -1.618 7.594 -8.102 1 97.62 138 GLU B C 1
ATOM 3779 O O . GLU B 1 138 ? -1.397 6.402 -7.879 1 97.62 138 GLU B O 1
ATOM 3784 N N . GLU B 1 139 ? -0.775 8.383 -8.766 1 98.44 139 GLU B N 1
ATOM 3785 C CA . GLU B 1 139 ? 0.54 7.859 -9.125 1 98.44 139 GLU B CA 1
ATOM 3786 C C . GLU B 1 139 ? 1.359 7.516 -7.887 1 98.44 139 GLU B C 1
ATOM 3788 O O . GLU B 1 139 ? 2.061 6.5 -7.863 1 98.44 139 GLU B O 1
ATOM 3793 N N . CYS B 1 140 ? 1.283 8.367 -6.895 1 98.75 140 CYS B N 1
ATOM 3794 C CA . CYS B 1 140 ? 1.973 8.07 -5.645 1 98.75 140 CYS B CA 1
ATOM 3795 C C . CYS B 1 140 ? 1.396 6.824 -4.984 1 98.75 140 CYS B C 1
ATOM 3797 O O . CYS B 1 140 ? 2.141 5.996 -4.457 1 98.75 140 CYS B O 1
ATOM 3799 N N . GLN B 1 141 ? 0.09 6.715 -5.031 1 98.69 141 GLN B N 1
ATOM 3800 C CA . GLN B 1 141 ? -0.583 5.551 -4.465 1 98.69 141 GLN B CA 1
ATOM 3801 C C . GLN B 1 141 ? -0.253 4.285 -5.254 1 98.69 141 GLN B C 1
ATOM 3803 O O . GLN B 1 141 ? -0.087 3.213 -4.672 1 98.69 141 GLN B O 1
ATOM 3808 N N . THR B 1 142 ? -0.172 4.395 -6.547 1 98.75 142 THR B N 1
ATOM 3809 C CA . THR B 1 142 ? 0.291 3.289 -7.375 1 98.75 142 THR B CA 1
ATOM 3810 C C . THR B 1 142 ? 1.685 2.836 -6.949 1 98.75 142 THR B C 1
ATOM 3812 O O . THR B 1 142 ? 1.935 1.64 -6.793 1 98.75 142 THR B O 1
ATOM 3815 N N . HIS B 1 143 ? 2.572 3.777 -6.746 1 98.81 143 HIS B N 1
ATOM 3816 C CA . HIS B 1 143 ? 3.912 3.459 -6.266 1 98.81 143 HIS B CA 1
ATOM 3817 C C . HIS B 1 143 ? 3.857 2.68 -4.953 1 98.81 143 HIS B C 1
ATOM 3819 O O . HIS B 1 143 ? 4.586 1.699 -4.781 1 98.81 143 HIS B O 1
ATOM 3825 N N . THR B 1 144 ? 3.025 3.135 -4.109 1 98.62 144 THR B N 1
ATOM 3826 C CA . THR B 1 144 ? 2.863 2.457 -2.828 1 98.62 144 THR B CA 1
ATOM 3827 C C . THR B 1 144 ? 2.393 1.02 -3.031 1 98.62 144 THR B C 1
ATOM 3829 O O . THR B 1 144 ? 2.91 0.096 -2.4 1 98.62 144 THR B O 1
ATOM 3832 N N . GLY B 1 145 ? 1.429 0.846 -3.9 1 98.44 145 GLY B N 1
ATOM 3833 C CA . GLY B 1 145 ? 0.934 -0.49 -4.191 1 98.44 145 GLY B CA 1
ATOM 3834 C C . GLY B 1 145 ? 1.984 -1.395 -4.809 1 98.44 145 GLY B C 1
ATOM 3835 O O . GLY B 1 145 ? 2.104 -2.562 -4.43 1 98.44 145 GLY B O 1
ATOM 3836 N N . ILE B 1 146 ? 2.766 -0.872 -5.742 1 98.5 146 ILE B N 1
ATOM 3837 C CA . ILE B 1 146 ? 3.85 -1.625 -6.363 1 98.5 146 ILE B CA 1
ATOM 3838 C C . ILE B 1 146 ? 4.871 -2.025 -5.305 1 98.5 146 ILE B C 1
ATOM 3840 O O . ILE B 1 146 ? 5.309 -3.178 -5.258 1 98.5 146 ILE B O 1
ATOM 3844 N N . THR B 1 147 ? 5.223 -1.047 -4.492 1 98.5 147 THR B N 1
ATOM 3845 C CA . THR B 1 147 ? 6.203 -1.289 -3.439 1 98.5 147 THR B CA 1
ATOM 3846 C C . THR B 1 147 ? 5.73 -2.4 -2.506 1 98.5 147 THR B C 1
ATOM 3848 O O . THR B 1 147 ? 6.488 -3.324 -2.201 1 98.5 147 THR B O 1
ATOM 3851 N N . GLU B 1 148 ? 4.504 -2.342 -2.135 1 97.62 148 GLU B N 1
ATOM 3852 C CA . GLU B 1 148 ? 3.93 -3.336 -1.229 1 97.62 148 GLU B CA 1
ATOM 3853 C C . GLU B 1 148 ? 3.947 -4.727 -1.855 1 97.62 148 GLU B C 1
ATOM 3855 O O . GLU B 1 148 ? 4.188 -5.719 -1.166 1 97.62 148 GLU B O 1
ATOM 3860 N N . GLY B 1 149 ? 3.828 -4.828 -3.109 1 96.81 149 GLY B N 1
ATOM 3861 C CA . GLY B 1 149 ? 3.623 -6.121 -3.738 1 96.81 149 GLY B CA 1
ATOM 3862 C C . GLY B 1 149 ? 4.887 -6.691 -4.355 1 96.81 149 GLY B C 1
ATOM 3863 O O . GLY B 1 149 ? 4.938 -7.879 -4.691 1 96.81 149 GLY B O 1
ATOM 3864 N N . THR B 1 150 ? 5.938 -5.863 -4.477 1 97.31 150 THR B N 1
ATOM 3865 C CA . THR B 1 150 ? 7.047 -6.367 -5.277 1 97.31 150 THR B CA 1
ATOM 3866 C C . THR B 1 150 ? 8.383 -6.113 -4.574 1 97.31 150 THR B C 1
ATOM 3868 O O . THR B 1 150 ? 9.391 -6.727 -4.918 1 97.31 150 THR B O 1
ATOM 3871 N N . PHE B 1 151 ? 8.461 -5.164 -3.658 1 97.69 151 PHE B N 1
ATOM 3872 C CA . PHE B 1 151 ? 9.719 -4.781 -3.035 1 97.69 151 PHE B CA 1
ATOM 3873 C C . PHE B 1 151 ? 10.195 -5.859 -2.064 1 97.69 151 PHE B C 1
ATOM 3875 O O . PHE B 1 151 ? 9.484 -6.195 -1.113 1 97.69 151 PHE B O 1
ATOM 3882 N N . TYR B 1 152 ? 11.328 -6.426 -2.289 1 97 152 TYR B N 1
ATOM 3883 C CA . TYR B 1 152 ? 11.898 -7.516 -1.503 1 97 152 TYR B CA 1
ATOM 3884 C C . TYR B 1 152 ? 12.055 -7.113 -0.042 1 97 152 TYR B C 1
ATOM 3886 O O . TYR B 1 152 ? 12.484 -5.996 0.257 1 97 152 TYR B O 1
ATOM 3894 N N . ARG B 1 153 ? 11.719 -7.996 0.898 1 96.44 153 ARG B N 1
ATOM 3895 C CA . ARG B 1 153 ? 11.648 -7.676 2.32 1 96.44 153 ARG B CA 1
ATOM 3896 C C . ARG B 1 153 ? 12.984 -7.918 3.004 1 96.44 153 ARG B C 1
ATOM 3898 O O . ARG B 1 153 ? 13.078 -8.727 3.932 1 96.44 153 ARG B O 1
ATOM 3905 N N . ASP B 1 154 ? 13.93 -7.184 2.672 1 94.81 154 ASP B N 1
ATOM 3906 C CA . ASP B 1 154 ? 15.211 -7.133 3.373 1 94.81 154 ASP B CA 1
ATOM 3907 C C . ASP B 1 154 ? 15.375 -5.809 4.117 1 94.81 154 ASP B C 1
ATOM 3909 O O . ASP B 1 154 ? 14.391 -5.168 4.48 1 94.81 154 ASP B O 1
ATOM 3913 N N . GLN B 1 155 ? 16.594 -5.355 4.453 1 94.44 155 GLN B N 1
ATOM 3914 C CA . GLN B 1 155 ? 16.844 -4.125 5.203 1 94.44 155 GLN B CA 1
ATOM 3915 C C . GLN B 1 155 ? 16.219 -2.924 4.5 1 94.44 155 GLN B C 1
ATOM 3917 O O . GLN B 1 155 ? 15.719 -2.002 5.156 1 94.44 155 GLN B O 1
ATOM 3922 N N . GLY B 1 156 ? 16.281 -2.99 3.182 1 96.19 156 GLY B N 1
ATOM 3923 C CA . GLY B 1 156 ? 15.734 -1.882 2.406 1 96.19 156 GLY B CA 1
ATOM 3924 C C . GLY B 1 156 ? 14.281 -1.596 2.705 1 96.19 156 GLY B C 1
ATOM 3925 O O . GLY B 1 156 ? 13.859 -0.436 2.734 1 96.19 156 GLY B O 1
ATOM 3926 N N . TRP B 1 157 ? 13.523 -2.633 2.938 1 97.06 157 TRP B N 1
ATOM 3927 C CA . TRP B 1 157 ? 12.102 -2.498 3.262 1 97.06 157 TRP B CA 1
ATOM 3928 C C . TRP B 1 157 ? 11.906 -1.65 4.516 1 97.06 157 TRP B C 1
ATOM 3930 O O . TRP B 1 157 ? 11.039 -0.776 4.551 1 97.06 157 TRP B O 1
ATOM 3940 N N . TYR B 1 158 ? 12.695 -1.867 5.52 1 97.12 158 TYR B N 1
ATOM 3941 C CA . TYR B 1 158 ? 12.578 -1.143 6.781 1 97.12 158 TYR B CA 1
ATOM 3942 C C . TYR B 1 158 ? 12.914 0.332 6.598 1 97.12 158 TYR B C 1
ATOM 3944 O O . TYR B 1 158 ? 12.211 1.206 7.102 1 97.12 158 TYR B O 1
ATOM 3952 N N . PHE B 1 159 ? 13.945 0.595 5.844 1 97.44 159 PHE B N 1
ATOM 3953 C CA . PHE B 1 159 ? 14.336 1.982 5.617 1 97.44 159 PHE B CA 1
ATOM 3954 C C . PHE B 1 159 ? 13.273 2.719 4.809 1 97.44 159 PHE B C 1
ATOM 3956 O O . PHE B 1 159 ? 13.023 3.904 5.035 1 97.44 159 PHE B O 1
ATOM 3963 N N . TYR B 1 160 ? 12.672 2.025 3.867 1 98.62 160 TYR B N 1
ATOM 3964 C CA . TYR B 1 160 ? 11.578 2.627 3.111 1 98.62 160 TYR B CA 1
ATOM 3965 C C . TYR B 1 160 ? 10.43 3.018 4.031 1 98.62 160 TYR B C 1
ATOM 3967 O O . TYR B 1 160 ? 9.945 4.152 3.982 1 98.62 160 TYR B O 1
ATOM 3975 N N . GLN B 1 161 ? 10.062 2.092 4.84 1 98.69 161 GLN B N 1
ATOM 3976 C CA . GLN B 1 161 ? 8.938 2.328 5.734 1 98.69 161 GLN B CA 1
ATOM 3977 C C . GLN B 1 161 ? 9.258 3.426 6.746 1 98.69 161 GLN B C 1
ATOM 3979 O O . GLN B 1 161 ? 8.398 4.258 7.062 1 98.69 161 GLN B O 1
ATOM 3984 N N . LEU B 1 162 ? 10.477 3.428 7.242 1 98.5 162 LEU B N 1
ATOM 3985 C CA . LEU B 1 162 ? 10.891 4.473 8.172 1 98.5 162 LEU B CA 1
ATOM 3986 C C . LEU B 1 162 ? 10.766 5.852 7.535 1 98.5 162 LEU B C 1
ATOM 3988 O O . LEU B 1 162 ? 10.211 6.773 8.141 1 98.5 162 LEU B O 1
ATOM 3992 N N . GLY B 1 163 ? 11.273 5.969 6.309 1 98.62 163 GLY B N 1
ATOM 3993 C CA . GLY B 1 163 ? 11.141 7.238 5.605 1 98.62 163 GLY B CA 1
ATOM 3994 C C . GLY B 1 163 ? 9.703 7.68 5.434 1 98.62 163 GLY B C 1
ATOM 3995 O O . GLY B 1 163 ? 9.367 8.836 5.691 1 98.62 163 GLY B O 1
ATOM 3996 N N . LYS B 1 164 ? 8.883 6.766 5.062 1 98.69 164 LYS B N 1
ATOM 3997 C CA . LYS B 1 164 ? 7.469 7.039 4.816 1 98.69 164 LYS B CA 1
ATOM 3998 C C . LYS B 1 164 ? 6.773 7.527 6.082 1 98.69 164 LYS B C 1
ATOM 4000 O O . LYS B 1 164 ? 6.141 8.586 6.086 1 98.69 164 LYS B O 1
ATOM 4005 N N . TYR B 1 165 ? 6.945 6.816 7.188 1 98.75 165 TYR B N 1
ATOM 4006 C CA . TYR B 1 165 ? 6.195 7.125 8.398 1 98.75 165 TYR B CA 1
ATOM 4007 C C . TYR B 1 165 ? 6.723 8.391 9.062 1 98.75 165 TYR B C 1
ATOM 4009 O O . TYR B 1 165 ? 5.961 9.156 9.656 1 98.75 165 TYR B O 1
ATOM 4017 N N . ILE B 1 166 ? 8 8.648 8.977 1 98.69 166 ILE B N 1
ATOM 4018 C CA . ILE B 1 166 ? 8.562 9.883 9.516 1 98.69 166 ILE B CA 1
ATOM 4019 C C . ILE B 1 166 ? 8.008 11.086 8.75 1 98.69 166 ILE B C 1
ATOM 4021 O O . ILE B 1 166 ? 7.578 12.07 9.359 1 98.69 166 ILE B O 1
ATOM 4025 N N . GLU B 1 167 ? 8.008 10.922 7.434 1 98.31 167 GLU B N 1
ATOM 4026 C CA . GLU B 1 167 ? 7.48 12.008 6.605 1 98.31 167 GLU B CA 1
ATOM 4027 C C . GLU B 1 167 ? 5.996 12.234 6.887 1 98.31 167 GLU B C 1
ATOM 4029 O O . GLU B 1 167 ? 5.547 13.375 6.996 1 98.31 167 GLU B O 1
ATOM 4034 N N . ARG B 1 168 ? 5.262 11.203 7.035 1 98.38 168 ARG B N 1
ATOM 4035 C CA . ARG B 1 168 ? 3.824 11.281 7.273 1 98.38 168 ARG B CA 1
ATOM 4036 C C . ARG B 1 168 ? 3.525 11.961 8.602 1 98.38 168 ARG B C 1
ATOM 4038 O O . ARG B 1 168 ? 2.658 12.836 8.68 1 98.38 168 ARG B O 1
ATOM 4045 N N . ALA B 1 169 ? 4.254 11.57 9.648 1 98.38 169 ALA B N 1
ATOM 4046 C CA . ALA B 1 169 ? 4.086 12.203 10.953 1 98.38 169 ALA B CA 1
ATOM 4047 C C . ALA B 1 169 ? 4.41 13.688 10.891 1 98.38 169 ALA B C 1
ATOM 4049 O O . ALA B 1 169 ? 3.66 14.516 11.414 1 98.38 169 ALA B O 1
ATOM 4050 N N . ASP B 1 170 ? 5.516 14.008 10.266 1 96.69 170 ASP B N 1
ATOM 4051 C CA . ASP B 1 170 ? 5.953 15.391 10.133 1 96.69 170 ASP B CA 1
ATOM 4052 C C . ASP B 1 170 ? 4.91 16.234 9.398 1 96.69 170 ASP B C 1
ATOM 4054 O O . ASP B 1 170 ? 4.566 17.328 9.844 1 96.69 170 ASP B O 1
ATOM 4058 N N . GLN B 1 171 ? 4.387 15.711 8.336 1 94.69 171 GLN B N 1
ATOM 4059 C CA . GLN B 1 171 ? 3.396 16.438 7.543 1 94.69 171 GLN B CA 1
ATOM 4060 C C . GLN B 1 171 ? 2.109 16.656 8.336 1 94.69 171 GLN B C 1
ATOM 4062 O O . GLN B 1 171 ? 1.479 17.703 8.227 1 94.69 171 GLN B O 1
ATOM 4067 N N . THR B 1 172 ? 1.712 15.672 9.086 1 96 172 THR B N 1
ATOM 4068 C CA . THR B 1 172 ? 0.506 15.805 9.898 1 96 172 THR B CA 1
ATOM 4069 C C . THR B 1 172 ? 0.666 16.922 10.922 1 96 172 THR B C 1
ATOM 4071 O O . THR B 1 172 ? -0.25 17.719 11.133 1 96 172 THR B O 1
ATOM 4074 N N . THR B 1 173 ? 1.85 17.047 11.562 1 94.94 173 THR B N 1
ATOM 4075 C CA . THR B 1 173 ? 2.1 18.094 12.539 1 94.94 173 THR B CA 1
ATOM 4076 C C . THR B 1 173 ? 2.053 19.469 11.875 1 94.94 173 THR B C 1
ATOM 4078 O O . THR B 1 173 ? 1.491 20.422 12.43 1 94.94 173 THR B O 1
ATOM 4081 N N . ARG B 1 174 ? 2.58 19.562 10.703 1 90.62 174 ARG B N 1
ATOM 4082 C CA . ARG B 1 174 ? 2.625 20.828 9.984 1 90.62 174 ARG B CA 1
ATOM 4083 C C . ARG B 1 174 ? 1.234 21.25 9.523 1 90.62 174 ARG B C 1
ATOM 4085 O O . ARG B 1 174 ? 0.889 22.422 9.555 1 90.62 174 ARG B O 1
ATOM 4092 N N . LEU B 1 175 ? 0.489 20.281 9.078 1 89.75 175 LEU B N 1
ATOM 4093 C CA . LEU B 1 175 ? -0.877 20.562 8.641 1 89.75 175 LEU B CA 1
ATOM 4094 C C . LEU B 1 175 ? -1.72 21.094 9.805 1 89.75 175 LEU B C 1
ATOM 4096 O O . LEU B 1 175 ? -2.5 22.031 9.625 1 89.75 175 LEU B O 1
ATOM 4100 N N . LEU B 1 176 ? -1.583 20.516 10.914 1 89.06 176 LEU B N 1
ATOM 4101 C CA . LEU B 1 176 ? -2.326 20.922 12.102 1 89.06 176 LEU B CA 1
ATOM 4102 C C . LEU B 1 176 ? -1.887 22.297 12.57 1 89.06 176 LEU B C 1
ATOM 4104 O O . LEU B 1 176 ? -2.711 23.094 13.031 1 89.06 176 LEU B O 1
ATOM 4108 N N . ASP B 1 177 ? -0.659 22.625 12.477 1 83.75 177 ASP B N 1
ATOM 4109 C CA . ASP B 1 177 ? -0.071 23.859 12.961 1 83.75 177 ASP B CA 1
ATOM 4110 C C . ASP B 1 177 ? -0.556 25.062 12.141 1 83.75 177 ASP B C 1
ATOM 4112 O O . ASP B 1 177 ? -0.739 26.156 12.672 1 83.75 177 ASP B O 1
ATOM 4116 N N . ILE B 1 178 ? -0.723 24.969 10.875 1 73.12 178 ILE B N 1
ATOM 4117 C CA . ILE B 1 178 ? -1.116 26.078 10.008 1 73.12 178 ILE B CA 1
ATOM 4118 C C . ILE B 1 178 ? -2.473 26.609 10.453 1 73.12 178 ILE B C 1
ATOM 4120 O O . ILE B 1 178 ? -2.674 27.828 10.508 1 73.12 178 ILE B O 1
ATOM 4124 N N . LYS B 1 179 ? -3.354 25.812 10.766 1 67.25 179 LYS B N 1
ATOM 4125 C CA . LYS B 1 179 ? -4.711 26.281 11.039 1 67.25 179 LYS B CA 1
ATOM 4126 C C . LYS B 1 179 ? -4.84 26.797 12.477 1 67.25 179 LYS B C 1
ATOM 4128 O O . LYS B 1 179 ? -5.637 27.688 12.75 1 67.25 179 LYS B O 1
ATOM 4133 N N . TYR B 1 180 ? -4.078 26.266 13.273 1 60.88 180 TYR B N 1
ATOM 4134 C CA . TYR B 1 180 ? -4.16 26.75 14.648 1 60.88 180 TYR B CA 1
ATOM 4135 C C . TYR B 1 180 ? -3.793 28.234 14.727 1 60.88 180 TYR B C 1
ATOM 4137 O O . TYR B 1 180 ? -4.438 29 15.438 1 60.88 180 TYR B O 1
ATOM 4145 N N . HIS B 1 181 ? -2.877 28.562 14.078 1 57.16 181 HIS B N 1
ATOM 4146 C CA . HIS B 1 181 ? -2.443 29.953 14.094 1 57.16 181 HIS B CA 1
ATOM 4147 C C . HIS B 1 181 ? -3.445 30.844 13.383 1 57.16 181 HIS B C 1
ATOM 4149 O O . HIS B 1 181 ? -3.574 32.031 13.711 1 57.16 181 HIS B O 1
ATOM 4155 N N . THR B 1 182 ? -4.078 30.25 12.398 1 55.44 182 THR B N 1
ATOM 4156 C CA . THR B 1 182 ? -5.055 31.062 11.672 1 55.44 182 THR B CA 1
ATOM 4157 C C . THR B 1 182 ? -6.398 31.047 12.398 1 55.44 182 THR B C 1
ATOM 4159 O O . THR B 1 182 ? -7.141 32.031 12.336 1 55.44 182 THR B O 1
ATOM 4162 N N . LEU B 1 183 ? -6.691 29.984 13.039 1 52.41 183 LEU B N 1
ATOM 4163 C CA . LEU B 1 183 ? -8.055 29.828 13.539 1 52.41 183 LEU B CA 1
ATOM 4164 C C . LEU B 1 183 ? -8.125 30.141 15.023 1 52.41 183 LEU B C 1
ATOM 4166 O O . LEU B 1 183 ? -9.148 30.641 15.516 1 52.41 183 LEU B O 1
ATOM 4170 N N . LEU B 1 184 ? -7.203 29.609 15.836 1 51.16 184 LEU B N 1
ATOM 4171 C CA . LEU B 1 184 ? -7.434 29.719 17.266 1 51.16 184 LEU B CA 1
ATOM 4172 C C . LEU B 1 184 ? -7.254 31.141 17.75 1 51.16 184 LEU B C 1
ATOM 4174 O O . LEU B 1 184 ? -7.5 31.453 18.922 1 51.16 184 LEU B O 1
ATOM 4178 N N . PRO B 1 185 ? -6.652 31.984 16.953 1 46.38 185 PRO B N 1
ATOM 4179 C CA . PRO B 1 185 ? -6.469 33.25 17.703 1 46.38 185 PRO B CA 1
ATOM 4180 C C . PRO B 1 185 ? -7.785 33.812 18.203 1 46.38 185 PRO B C 1
ATOM 4182 O O . PRO B 1 185 ? -7.82 34.438 19.266 1 46.38 185 PRO B O 1
ATOM 4185 N N . SER B 1 186 ? -8.758 34.188 17.375 1 45.31 186 SER B N 1
ATOM 4186 C CA . SER B 1 186 ? -9.852 35 17.906 1 45.31 186 SER B CA 1
ATOM 4187 C C . SER B 1 186 ? -10.953 34.125 18.5 1 45.31 186 SER B C 1
ATOM 4189 O O . SER B 1 186 ? -11.539 33.312 17.797 1 45.31 186 SER B O 1
ATOM 4191 N N . PRO B 1 187 ? -11.008 34.062 19.859 1 45.78 187 PRO B N 1
ATOM 4192 C CA . PRO B 1 187 ? -12.086 33.375 20.578 1 45.78 187 PRO B CA 1
ATOM 4193 C C . PRO B 1 187 ? -13.453 33.594 19.938 1 45.78 187 PRO B C 1
ATOM 4195 O O . PRO B 1 187 ? -14.359 32.781 20.109 1 45.78 187 PRO B O 1
ATOM 4198 N N . VAL B 1 188 ? -13.594 34.719 19.375 1 46.59 188 VAL B N 1
ATOM 4199 C CA . VAL B 1 188 ? -14.922 35.094 18.906 1 46.59 188 VAL B CA 1
ATOM 4200 C C . VAL B 1 188 ? -15.328 34.219 17.719 1 46.59 188 VAL B C 1
ATOM 4202 O O . VAL B 1 188 ? -16.516 33.938 17.547 1 46.59 188 VAL B O 1
ATOM 4205 N N . ALA B 1 189 ? -14.414 33.781 16.953 1 51.09 189 ALA B N 1
ATOM 4206 C CA . ALA B 1 189 ? -14.766 33.156 15.68 1 51.09 189 ALA B CA 1
ATOM 4207 C C . ALA B 1 189 ? -14.758 31.625 15.812 1 51.09 189 ALA B C 1
ATOM 4209 O O . ALA B 1 189 ? -15.125 30.922 14.875 1 51.09 189 ALA B O 1
ATOM 4210 N N . VAL B 1 190 ? -14.445 31.203 16.984 1 52.72 190 VAL B N 1
ATOM 4211 C CA . VAL B 1 190 ? -14.477 29.781 17.344 1 52.72 190 VAL B CA 1
ATOM 4212 C C . VAL B 1 190 ? -15.922 29.281 17.375 1 52.72 190 VAL B C 1
ATOM 4214 O O . VAL B 1 190 ? -16.781 29.875 18.047 1 52.72 190 VAL B O 1
ATOM 4217 N N . GLY B 1 191 ? -16.156 28.359 16.547 1 54.38 191 GLY B N 1
ATOM 4218 C CA . GLY B 1 191 ? -17.5 27.812 16.453 1 54.38 191 GLY B CA 1
ATOM 4219 C C . GLY B 1 191 ? -18.281 28.344 15.266 1 54.38 191 GLY B C 1
ATOM 4220 O O . GLY B 1 191 ? -19.406 27.891 15 1 54.38 191 GLY B O 1
ATOM 4221 N N . SER B 1 192 ? -17.594 29.312 14.594 1 61.84 192 SER B N 1
ATOM 4222 C CA . SER B 1 192 ? -18.281 29.844 13.422 1 61.84 192 SER B CA 1
ATOM 4223 C C . SER B 1 192 ? -18.219 28.875 12.25 1 61.84 192 SER B C 1
ATOM 4225 O O . SER B 1 192 ? -17.469 27.906 12.281 1 61.84 192 SER B O 1
ATOM 4227 N N . THR B 1 193 ? -19.094 29.016 11.328 1 61.53 193 THR B N 1
ATOM 4228 C CA . THR B 1 193 ? -19.125 28.25 10.086 1 61.53 193 THR B CA 1
ATOM 4229 C C . THR B 1 193 ? -17.781 28.266 9.391 1 61.53 193 THR B C 1
ATOM 4231 O O . THR B 1 193 ? -17.359 27.266 8.812 1 61.53 193 THR B O 1
ATOM 4234 N N . LEU B 1 194 ? -17.156 29.375 9.492 1 59.88 194 LEU B N 1
ATOM 4235 C CA . LEU B 1 194 ? -15.852 29.516 8.875 1 59.88 194 LEU B CA 1
ATOM 4236 C C . LEU B 1 194 ? -14.812 28.641 9.578 1 59.88 194 LEU B C 1
ATOM 4238 O O . LEU B 1 194 ? -13.969 28.031 8.922 1 59.88 194 LEU B O 1
ATOM 4242 N N . ASP B 1 195 ? -14.992 28.562 10.875 1 66.81 195 ASP B N 1
ATOM 4243 C CA . ASP B 1 195 ? -14.078 27.75 11.672 1 66.81 195 ASP B CA 1
ATOM 4244 C C . ASP B 1 195 ? -14.227 26.266 11.344 1 66.81 195 ASP B C 1
ATOM 4246 O O . ASP B 1 195 ? -13.234 25.578 11.102 1 66.81 195 ASP B O 1
ATOM 4250 N N . MET B 1 196 ? -15.414 25.875 11.062 1 73.31 196 MET B N 1
ATOM 4251 C CA . MET B 1 196 ? -15.688 24.469 10.758 1 73.31 196 MET B CA 1
ATOM 4252 C C . MET B 1 196 ? -15.172 24.109 9.367 1 73.31 196 MET B C 1
ATOM 4254 O O . MET B 1 196 ? -14.656 23 9.164 1 73.31 196 MET B O 1
ATOM 4258 N N . SER B 1 197 ? -15.242 25.016 8.57 1 77.44 197 SER B N 1
ATOM 4259 C CA . SER B 1 197 ? -14.781 24.797 7.203 1 77.44 197 SER B CA 1
ATOM 4260 C C . SER B 1 197 ? -13.266 24.609 7.148 1 77.44 197 SER B C 1
ATOM 4262 O O . SER B 1 197 ? -12.758 23.797 6.379 1 77.44 197 SER B O 1
ATOM 4264 N N . GLN B 1 198 ? -12.594 25.312 7.965 1 79.12 198 GLN B N 1
ATOM 4265 C CA . GLN B 1 198 ? -11.133 25.25 7.984 1 79.12 198 GLN B CA 1
ATOM 4266 C C . GLN B 1 198 ? -10.648 23.906 8.547 1 79.12 198 GLN B C 1
ATOM 4268 O O . GLN B 1 198 ? -9.727 23.297 8 1 79.12 198 GLN B O 1
ATOM 4273 N N . TRP B 1 199 ? -11.32 23.438 9.547 1 85.06 199 TRP B N 1
ATOM 4274 C CA . TRP B 1 199 ? -10.938 22.156 10.141 1 85.06 199 TRP B CA 1
ATOM 4275 C C . TRP B 1 199 ? -11.297 21 9.219 1 85.06 199 TRP B C 1
ATOM 4277 O O . TRP B 1 199 ? -10.586 20 9.172 1 85.06 199 TRP B O 1
ATOM 4287 N N . THR B 1 200 ? -12.352 21.203 8.484 1 86.88 200 THR B N 1
ATOM 4288 C CA . THR B 1 200 ? -12.703 20.219 7.465 1 86.88 200 THR B CA 1
ATOM 4289 C C . THR B 1 200 ? -11.609 20.125 6.406 1 86.88 200 THR B C 1
ATOM 4291 O O . THR B 1 200 ? -11.234 19.031 5.988 1 86.88 200 THR B O 1
ATOM 4294 N N . THR B 1 201 ? -11.07 21.25 6.047 1 86.19 201 THR B N 1
ATOM 4295 C CA . THR B 1 201 ? -9.992 21.312 5.059 1 86.19 201 THR B CA 1
ATOM 4296 C C . THR B 1 201 ? -8.75 20.594 5.578 1 86.19 201 THR B C 1
ATOM 4298 O O . THR B 1 201 ? -8.078 19.875 4.832 1 86.19 201 THR B O 1
ATOM 4301 N N . VAL B 1 202 ? -8.461 20.75 6.859 1 89.5 202 VAL B N 1
ATOM 4302 C CA . VAL B 1 202 ? -7.309 20.109 7.477 1 89.5 202 VAL B CA 1
ATOM 4303 C C . VAL B 1 202 ? -7.488 18.594 7.434 1 89.5 202 VAL B C 1
ATOM 4305 O O . VAL B 1 202 ? -6.59 17.859 7.008 1 89.5 202 VAL B O 1
ATOM 4308 N N . LEU B 1 203 ? -8.641 18.172 7.801 1 93.19 203 LEU B N 1
ATOM 4309 C CA . LEU B 1 203 ? -8.922 16.734 7.844 1 93.19 203 LEU B CA 1
ATOM 4310 C C . LEU B 1 203 ? -8.922 16.141 6.438 1 93.19 203 LEU B C 1
ATOM 4312 O O . LEU B 1 203 ? -8.391 15.055 6.223 1 93.19 203 LEU B O 1
ATOM 4316 N N . ARG B 1 204 ? -9.445 16.859 5.5 1 91.88 204 ARG B N 1
ATOM 4317 C CA . ARG B 1 204 ? -9.469 16.391 4.121 1 91.88 204 ARG B CA 1
ATOM 4318 C C . ARG B 1 204 ? -8.062 16.344 3.527 1 91.88 204 ARG B C 1
ATOM 4320 O O . ARG B 1 204 ? -7.734 15.43 2.77 1 91.88 204 ARG B O 1
ATOM 4327 N N . SER B 1 205 ? -7.258 17.312 3.879 1 92.06 205 SER B N 1
ATOM 4328 C CA . SER B 1 205 ? -5.883 17.359 3.395 1 92.06 205 SER B CA 1
ATOM 4329 C C . SER B 1 205 ? -5.07 16.188 3.916 1 92.06 205 SER B C 1
ATOM 4331 O O . SER B 1 205 ? -4.078 15.781 3.303 1 92.06 205 SER B O 1
ATOM 4333 N N . ALA B 1 206 ? -5.52 15.578 4.988 1 93.88 206 ALA B N 1
ATOM 4334 C CA . ALA B 1 206 ? -4.84 14.422 5.562 1 93.88 206 ALA B CA 1
ATOM 4335 C C . ALA B 1 206 ? -5.586 13.133 5.246 1 93.88 206 ALA B C 1
ATOM 4337 O O . ALA B 1 206 ? -5.285 12.078 5.809 1 93.88 206 ALA B O 1
ATOM 4338 N N . ALA B 1 207 ? -6.59 13.203 4.453 1 93.94 207 ALA B N 1
ATOM 4339 C CA . ALA B 1 207 ? -7.438 12.062 4.133 1 93.94 207 ALA B CA 1
ATOM 4340 C C . ALA B 1 207 ? -8.086 11.492 5.391 1 93.94 207 ALA B C 1
ATOM 4342 O O . ALA B 1 207 ? -8.242 10.273 5.523 1 93.94 207 ALA B O 1
ATOM 4343 N N . GLY B 1 208 ? -8.453 12.344 6.324 1 96.06 208 GLY B N 1
ATOM 4344 C CA . GLY B 1 208 ? -8.898 11.852 7.621 1 96.06 208 GLY B CA 1
ATOM 4345 C C . GLY B 1 208 ? -10.336 12.234 7.941 1 96.06 208 GLY B C 1
ATOM 4346 O O . GLY B 1 208 ? -10.867 11.852 8.984 1 96.06 208 GLY B O 1
ATOM 4347 N N . TYR B 1 209 ? -11 12.977 7.004 1 94.12 209 TYR B N 1
ATOM 4348 C CA . TYR B 1 209 ? -12.312 13.516 7.316 1 94.12 209 TYR B CA 1
ATOM 4349 C C . TYR B 1 209 ? -13.312 12.398 7.605 1 94.12 209 TYR B C 1
ATOM 4351 O O . TYR B 1 209 ? -14 12.422 8.625 1 94.12 209 TYR B O 1
ATOM 4359 N N . HIS B 1 210 ? -13.352 11.453 6.762 1 94.75 210 HIS B N 1
ATOM 4360 C CA . HIS B 1 210 ? -14.312 10.367 6.926 1 94.75 210 HIS B CA 1
ATOM 4361 C C . HIS B 1 210 ? -14.047 9.586 8.211 1 94.75 210 HIS B C 1
ATOM 4363 O O . HIS B 1 210 ? -14.977 9.289 8.961 1 94.75 210 HIS B O 1
ATOM 4369 N N . ALA B 1 211 ? -12.859 9.242 8.477 1 95.88 211 ALA B N 1
ATOM 4370 C CA . ALA B 1 211 ? -12.5 8.531 9.695 1 95.88 211 ALA B CA 1
ATOM 4371 C C . ALA B 1 211 ? -12.82 9.359 10.938 1 95.88 211 ALA B C 1
ATOM 4373 O O . ALA B 1 211 ? -13.312 8.828 11.938 1 95.88 211 ALA B O 1
ATOM 4374 N N . PHE B 1 212 ? -12.555 10.648 10.867 1 96.69 212 PHE B N 1
ATOM 4375 C CA . PHE B 1 212 ? -12.859 11.539 11.977 1 96.69 212 PHE B CA 1
ATOM 4376 C C . PHE B 1 212 ? -14.352 11.523 12.297 1 96.69 212 PHE B C 1
ATOM 4378 O O . PHE B 1 212 ? -14.742 11.414 13.461 1 96.69 212 PHE B O 1
ATOM 4385 N N . ARG B 1 213 ? -15.094 11.609 11.25 1 94.81 213 ARG B N 1
ATOM 4386 C CA . ARG B 1 213 ? -16.547 11.656 11.43 1 94.81 213 ARG B CA 1
ATOM 4387 C C . ARG B 1 213 ? -17.078 10.352 12.008 1 94.81 213 ARG B C 1
ATOM 4389 O O . ARG B 1 213 ? -18.062 10.344 12.734 1 94.81 213 ARG B O 1
ATOM 4396 N N . ARG B 1 214 ? -16.453 9.297 11.711 1 92.19 214 ARG B N 1
ATOM 4397 C CA . ARG B 1 214 ? -16.828 8.008 12.281 1 92.19 214 ARG B CA 1
ATOM 4398 C C . ARG B 1 214 ? -16.562 7.969 13.781 1 92.19 214 ARG B C 1
ATOM 4400 O O . ARG B 1 214 ? -17.344 7.418 14.547 1 92.19 214 ARG B O 1
ATOM 4407 N N . VAL B 1 215 ? -15.461 8.539 14.156 1 94.38 215 VAL B N 1
ATOM 4408 C CA . VAL B 1 215 ? -15.039 8.531 15.547 1 94.38 215 VAL B CA 1
ATOM 4409 C C . VAL B 1 215 ? -15.812 9.594 16.328 1 94.38 215 VAL B C 1
ATOM 4411 O O . VAL B 1 215 ? -16.188 9.375 17.484 1 94.38 215 VAL B O 1
ATOM 4414 N N . TYR B 1 216 ? -16.062 10.742 15.664 1 93.88 216 TYR B N 1
ATOM 4415 C CA . TYR B 1 216 ? -16.781 11.859 16.266 1 93.88 216 TYR B CA 1
ATOM 4416 C C . TYR B 1 216 ? -17.984 12.25 15.438 1 93.88 216 TYR B C 1
ATOM 4418 O O . TYR B 1 216 ? -17.984 13.281 14.758 1 93.88 216 TYR B O 1
ATOM 4426 N N . PRO B 1 217 ? -19.094 11.547 15.641 1 90.19 217 PRO B N 1
ATOM 4427 C CA . PRO B 1 217 ? -20.266 11.812 14.805 1 90.19 217 PRO B CA 1
ATOM 4428 C C . PRO B 1 217 ? -21.016 13.086 15.211 1 90.19 217 PRO B C 1
ATOM 4430 O O . PRO B 1 217 ? -21.734 13.664 14.406 1 90.19 217 PRO B O 1
ATOM 4433 N N . ARG B 1 218 ? -21 13.586 16.453 1 86.56 218 ARG B N 1
ATOM 4434 C CA . ARG B 1 218 ? -21.859 14.641 17 1 86.56 218 ARG B CA 1
ATOM 4435 C C . ARG B 1 218 ? -21.234 16.016 16.766 1 86.56 218 ARG B C 1
ATOM 4437 O O . ARG B 1 218 ? -21.875 17.047 17.016 1 86.56 218 ARG B O 1
ATOM 4444 N N . GLY B 1 219 ? -20.062 16.062 16.141 1 84.12 219 GLY B N 1
ATOM 4445 C CA . GLY B 1 219 ? -19.547 17.391 15.906 1 84.12 219 GLY B CA 1
ATOM 4446 C C . GLY B 1 219 ? -18.047 17.438 15.734 1 84.12 219 GLY B C 1
ATOM 4447 O O . GLY B 1 219 ? -17.375 16.391 15.797 1 84.12 219 GLY B O 1
ATOM 4448 N N . MET B 1 220 ? -17.625 18.688 15.391 1 88.81 220 MET B N 1
ATOM 4449 C CA . MET B 1 220 ? -16.203 18.953 15.133 1 88.81 220 MET B CA 1
ATOM 4450 C C . MET B 1 220 ? -15.734 20.172 15.922 1 88.81 220 MET B C 1
ATOM 4452 O O . MET B 1 220 ? -16.422 21.203 15.953 1 88.81 220 MET B O 1
ATOM 4456 N N . SER B 1 221 ? -14.734 20.016 16.734 1 87.12 221 SER B N 1
ATOM 4457 C CA . SER B 1 221 ? -14.062 21.109 17.438 1 87.12 221 SER B CA 1
ATOM 4458 C C . SER B 1 221 ? -12.555 21.078 17.188 1 87.12 221 SER B C 1
ATOM 4460 O O . SER B 1 221 ? -12.008 20.031 16.828 1 87.12 221 SER B O 1
ATOM 4462 N N . PRO B 1 222 ? -11.906 22.172 17.375 1 85.69 222 PRO B N 1
ATOM 4463 C CA . PRO B 1 222 ? -10.445 22.172 17.266 1 85.69 222 PRO B CA 1
ATOM 4464 C C . PRO B 1 222 ? -9.781 21.125 18.156 1 85.69 222 PRO B C 1
ATOM 4466 O O . PRO B 1 222 ? -8.805 20.484 17.75 1 85.69 222 PRO B O 1
ATOM 4469 N N . THR B 1 223 ? -10.359 20.984 19.297 1 90.12 223 THR B N 1
ATOM 4470 C CA . THR B 1 223 ? -9.797 20.062 20.281 1 90.12 223 THR B CA 1
ATOM 4471 C C . THR B 1 223 ? -9.906 18.625 19.781 1 90.12 223 THR B C 1
ATOM 4473 O O . THR B 1 223 ? -8.938 17.859 19.828 1 90.12 223 THR B O 1
ATOM 4476 N N . THR B 1 224 ? -11.039 18.281 19.266 1 93.38 224 THR B N 1
ATOM 4477 C CA . THR B 1 224 ? -11.242 16.906 18.812 1 93.38 224 THR B CA 1
ATOM 4478 C C . THR B 1 224 ? -10.445 16.625 17.547 1 93.38 224 THR B C 1
ATOM 4480 O O . THR B 1 224 ? -9.938 15.516 17.359 1 93.38 224 THR B O 1
ATOM 4483 N N . VAL B 1 225 ? -10.305 17.594 16.656 1 93.75 225 VAL B N 1
ATOM 4484 C CA . VAL B 1 225 ? -9.531 17.438 15.438 1 93.75 225 VAL B CA 1
ATOM 4485 C C . VAL B 1 225 ? -8.055 17.234 15.789 1 93.75 225 VAL B C 1
ATOM 4487 O O . VAL B 1 225 ? -7.41 16.312 15.297 1 93.75 225 VAL B O 1
ATOM 4490 N N . ALA B 1 226 ? -7.59 18.125 16.688 1 93.81 226 ALA B N 1
ATOM 4491 C CA . ALA B 1 226 ? -6.191 18.031 17.094 1 93.81 226 ALA B CA 1
ATOM 4492 C C . ALA B 1 226 ? -5.91 16.688 17.766 1 93.81 226 ALA B C 1
ATOM 4494 O O . ALA B 1 226 ? -4.91 16.031 17.453 1 93.81 226 ALA B O 1
ATOM 4495 N N . GLY B 1 227 ? -6.762 16.297 18.641 1 95.75 227 GLY B N 1
ATOM 4496 C CA . GLY B 1 227 ? -6.605 15.016 19.312 1 95.75 227 GLY B CA 1
ATOM 4497 C C . GLY B 1 227 ? -6.637 13.836 18.359 1 95.75 227 GLY B C 1
ATOM 4498 O O . GLY B 1 227 ? -5.859 12.891 18.516 1 95.75 227 GLY B O 1
ATOM 4499 N N . PHE B 1 228 ? -7.562 13.883 17.375 1 96.94 228 PHE B N 1
ATOM 4500 C CA . PHE B 1 228 ? -7.691 12.82 16.391 1 96.94 228 PHE B CA 1
ATOM 4501 C C . PHE B 1 228 ? -6.418 12.695 15.555 1 96.94 228 PHE B C 1
ATOM 4503 O O . PHE B 1 228 ? -5.887 11.594 15.391 1 96.94 228 PHE B O 1
ATOM 4510 N N . MET B 1 229 ? -5.879 13.797 15.125 1 96.88 229 MET B N 1
ATOM 4511 C CA . MET B 1 229 ? -4.723 13.812 14.227 1 96.88 229 MET B CA 1
ATOM 4512 C C . MET B 1 229 ? -3.443 13.469 14.984 1 96.88 229 MET B C 1
ATOM 4514 O O . MET B 1 229 ? -2.527 12.867 14.422 1 96.88 229 MET B O 1
ATOM 4518 N N . MET B 1 230 ? -3.438 13.789 16.266 1 97.19 230 MET B N 1
ATOM 4519 C CA . MET B 1 230 ? -2.215 13.578 17.031 1 97.19 230 MET B CA 1
ATOM 4520 C C . MET B 1 230 ? -2.203 12.195 17.672 1 97.19 230 MET B C 1
ATOM 4522 O O . MET B 1 230 ? -1.188 11.5 17.625 1 97.19 230 MET B O 1
ATOM 4526 N N . PHE B 1 231 ? -3.367 11.789 18.172 1 97.69 231 PHE B N 1
ATOM 4527 C CA . PHE B 1 231 ? -3.281 10.734 19.172 1 97.69 231 PHE B CA 1
ATOM 4528 C C . PHE B 1 231 ? -4.133 9.531 18.766 1 97.69 231 PHE B C 1
ATOM 4530 O O . PHE B 1 231 ? -4.07 8.477 19.406 1 97.69 231 PHE B O 1
ATOM 4537 N N . ASN B 1 232 ? -4.973 9.672 17.766 1 97.06 232 ASN B N 1
ATOM 4538 C CA . ASN B 1 232 ? -5.844 8.555 17.406 1 97.06 232 ASN B CA 1
ATOM 4539 C C . ASN B 1 232 ? -5.039 7.324 17 1 97.06 232 ASN B C 1
ATOM 4541 O O . ASN B 1 232 ? -4.094 7.426 16.219 1 97.06 232 ASN B O 1
ATOM 4545 N N . GLU B 1 233 ? -5.371 6.188 17.406 1 94.81 233 GLU B N 1
ATOM 4546 C CA . GLU B 1 233 ? -4.582 4.977 17.203 1 94.81 233 GLU B CA 1
ATOM 4547 C C . GLU B 1 233 ? -5.082 4.191 15.984 1 94.81 233 GLU B C 1
ATOM 4549 O O . GLU B 1 233 ? -4.5 3.164 15.625 1 94.81 233 GLU B O 1
ATOM 4554 N N . GLY B 1 234 ? -6.094 4.668 15.398 1 96.12 234 GLY B N 1
ATOM 4555 C CA . GLY B 1 234 ? -6.637 3.975 14.242 1 96.12 234 GLY B CA 1
ATOM 4556 C C . GLY B 1 234 ? -6.465 4.746 12.945 1 96.12 234 GLY B C 1
ATOM 4557 O O . GLY B 1 234 ? -6.566 4.176 11.859 1 96.12 234 GLY B O 1
ATOM 4558 N N . PHE B 1 235 ? -6.262 6.031 13.086 1 97.88 235 PHE B N 1
ATOM 4559 C CA . PHE B 1 235 ? -6.074 6.863 11.906 1 97.88 235 PHE B CA 1
ATOM 4560 C C . PHE B 1 235 ? -4.664 6.707 11.352 1 97.88 235 PHE B C 1
ATOM 4562 O O . PHE B 1 235 ? -3.688 7.059 12.023 1 97.88 235 PHE B O 1
ATOM 4569 N N . PRO B 1 236 ? -4.531 6.234 10.094 1 97.5 236 PRO B N 1
ATOM 4570 C CA . PRO B 1 236 ? -3.215 5.848 9.578 1 97.5 236 PRO B CA 1
ATOM 4571 C C . PRO B 1 236 ? -2.23 7.012 9.539 1 97.5 236 PRO B C 1
ATOM 4573 O O . PRO B 1 236 ? -1.016 6.797 9.508 1 97.5 236 PRO B O 1
ATOM 4576 N N . ARG B 1 237 ? -2.691 8.219 9.562 1 97.94 237 ARG B N 1
ATOM 4577 C CA . ARG B 1 237 ? -1.812 9.375 9.398 1 97.94 237 ARG B CA 1
ATOM 4578 C C . ARG B 1 237 ? -1.678 10.148 10.703 1 97.94 237 ARG B C 1
ATOM 4580 O O . ARG B 1 237 ? -1.065 11.219 10.734 1 97.94 237 ARG B O 1
ATOM 4587 N N . SER B 1 238 ? -2.293 9.656 11.812 1 98.25 238 SER B N 1
ATOM 4588 C CA . SER B 1 238 ? -2.07 10.305 13.102 1 98.25 238 SER B CA 1
ATOM 4589 C C . SER B 1 238 ? -0.607 10.203 13.523 1 98.25 238 SER B C 1
ATOM 4591 O O . SER B 1 238 ? 0.087 9.258 13.156 1 98.25 238 SER B O 1
ATOM 4593 N N . VAL B 1 239 ? -0.186 11.133 14.273 1 98.44 239 VAL B N 1
ATOM 4594 C CA . VAL B 1 239 ? 1.216 11.188 14.68 1 98.44 239 VAL B CA 1
ATOM 4595 C C . VAL B 1 239 ? 1.562 9.961 15.523 1 98.44 239 VAL B C 1
ATOM 4597 O O . VAL B 1 239 ? 2.572 9.297 15.273 1 98.44 239 VAL B O 1
ATOM 4600 N N . VAL B 1 240 ? 0.723 9.625 16.438 1 98.19 240 VAL B N 1
ATOM 4601 C CA . VAL B 1 240 ? 1.007 8.508 17.328 1 98.19 240 VAL B CA 1
ATOM 4602 C C . VAL B 1 240 ? 1.079 7.211 16.531 1 98.19 240 VAL B C 1
ATOM 4604 O O . VAL B 1 240 ? 1.947 6.371 16.766 1 98.19 240 VAL B O 1
ATOM 4607 N N . MET B 1 241 ? 0.191 7.012 15.57 1 97.75 241 MET B N 1
ATOM 4608 C CA . MET B 1 241 ? 0.215 5.812 14.734 1 97.75 241 MET B CA 1
ATOM 4609 C C . MET B 1 241 ? 1.532 5.703 13.977 1 97.75 241 MET B C 1
ATOM 4611 O O . MET B 1 241 ? 2.125 4.625 13.906 1 97.75 241 MET B O 1
ATOM 4615 N N . CYS B 1 242 ? 1.968 6.781 13.414 1 98.62 242 CYS B N 1
ATOM 4616 C CA . CYS B 1 242 ? 3.211 6.797 12.648 1 98.62 242 CYS B CA 1
ATOM 4617 C C . CYS B 1 242 ? 4.406 6.52 13.547 1 98.62 242 CYS B C 1
ATOM 4619 O O . CYS B 1 242 ? 5.285 5.727 13.203 1 98.62 242 CYS B O 1
ATOM 4621 N N . VAL B 1 243 ? 4.418 7.117 14.727 1 98.62 243 VAL B N 1
ATOM 4622 C CA . VAL B 1 243 ? 5.555 6.965 15.633 1 98.62 243 VAL B CA 1
ATOM 4623 C C . VAL B 1 243 ? 5.605 5.531 16.156 1 98.62 243 VAL B C 1
ATOM 4625 O O . VAL B 1 243 ? 6.688 4.965 16.328 1 98.62 243 VAL B O 1
ATOM 4628 N N . ARG B 1 244 ? 4.508 4.957 16.391 1 98 244 ARG B N 1
ATOM 4629 C CA . ARG B 1 244 ? 4.473 3.555 16.797 1 98 244 ARG B CA 1
ATOM 4630 C C . ARG B 1 244 ? 5.027 2.648 15.703 1 98 244 ARG B C 1
ATOM 4632 O O . ARG B 1 244 ? 5.723 1.672 16 1 98 244 ARG B O 1
ATOM 4639 N N . GLN B 1 245 ? 4.656 2.939 14.516 1 98.12 245 GLN B N 1
ATOM 4640 C CA . GLN B 1 245 ? 5.223 2.18 13.406 1 98.12 245 GLN B CA 1
ATOM 4641 C C . GLN B 1 245 ? 6.742 2.332 13.352 1 98.12 245 GLN B C 1
ATOM 4643 O O . GLN B 1 245 ? 7.461 1.352 13.148 1 98.12 245 GLN B O 1
ATOM 4648 N N . ILE B 1 246 ? 7.207 3.555 13.516 1 98.56 246 ILE B N 1
ATOM 4649 C CA . ILE B 1 246 ? 8.641 3.83 13.508 1 98.56 246 ILE B CA 1
ATOM 4650 C C . ILE B 1 246 ? 9.336 3.002 14.586 1 98.56 246 ILE B C 1
ATOM 4652 O O . ILE B 1 246 ? 10.359 2.371 14.328 1 98.56 246 ILE B O 1
ATOM 4656 N N . ASP B 1 247 ? 8.75 2.965 15.75 1 98.06 247 ASP B N 1
ATOM 4657 C CA . ASP B 1 247 ? 9.281 2.197 16.875 1 98.06 247 ASP B CA 1
ATOM 4658 C C . ASP B 1 247 ? 9.391 0.715 16.516 1 98.06 247 ASP B C 1
ATOM 4660 O O . ASP B 1 247 ? 10.445 0.1 16.719 1 98.06 247 ASP B O 1
ATOM 4664 N N . GLY B 1 248 ? 8.312 0.181 15.992 1 97.06 248 GLY B N 1
ATOM 4665 C CA . GLY B 1 248 ? 8.312 -1.223 15.609 1 97.06 248 GLY B CA 1
ATOM 4666 C C . GLY B 1 248 ? 9.312 -1.543 14.516 1 97.06 248 GLY B C 1
ATOM 4667 O O . GLY B 1 248 ? 9.969 -2.584 14.562 1 97.06 248 GLY B O 1
ATOM 4668 N N . LEU B 1 249 ? 9.43 -0.713 13.57 1 97.69 249 LEU B N 1
ATOM 4669 C CA . LEU B 1 249 ? 10.336 -0.907 12.445 1 97.69 249 LEU B CA 1
ATOM 4670 C C . LEU B 1 249 ? 11.789 -0.902 12.906 1 97.69 249 LEU B C 1
ATOM 4672 O O . LEU B 1 249 ? 12.578 -1.761 12.508 1 97.69 249 LEU B O 1
ATOM 4676 N N . LEU B 1 250 ? 12.172 0.069 13.758 1 96.62 250 LEU B N 1
ATOM 4677 C CA . LEU B 1 250 ? 13.539 0.152 14.258 1 96.62 250 LEU B CA 1
ATOM 4678 C C . LEU B 1 250 ? 13.875 -1.067 15.109 1 96.62 250 LEU B C 1
ATOM 4680 O O . LEU B 1 250 ? 14.984 -1.604 15.016 1 96.62 250 LEU B O 1
ATOM 4684 N N . THR B 1 251 ? 12.93 -1.51 15.898 1 95.56 251 THR B N 1
ATOM 4685 C CA . THR B 1 251 ? 13.125 -2.676 16.75 1 95.56 251 THR B CA 1
ATOM 4686 C C . THR B 1 251 ? 13.391 -3.922 15.914 1 95.56 251 THR B C 1
ATOM 4688 O O . THR B 1 251 ? 14.336 -4.668 16.172 1 95.56 251 THR B O 1
ATOM 4691 N N . ARG B 1 252 ? 12.586 -4.102 14.914 1 94.5 252 ARG B N 1
ATOM 4692 C CA . ARG B 1 252 ? 12.734 -5.273 14.055 1 94.5 252 ARG B CA 1
ATOM 4693 C C . ARG B 1 252 ? 14.008 -5.18 13.219 1 94.5 252 ARG B C 1
ATOM 4695 O O . ARG B 1 252 ? 14.703 -6.18 13.016 1 94.5 252 ARG B O 1
ATOM 4702 N N . LEU B 1 253 ? 14.305 -3.992 12.719 1 93.69 253 LEU B N 1
ATOM 4703 C CA . LEU B 1 253 ? 15.516 -3.775 11.938 1 93.69 253 LEU B CA 1
ATOM 4704 C C . LEU B 1 253 ? 16.75 -4.137 12.758 1 93.69 253 LEU B C 1
ATOM 4706 O O . LEU B 1 253 ? 17.641 -4.848 12.266 1 93.69 253 LEU B O 1
ATOM 4710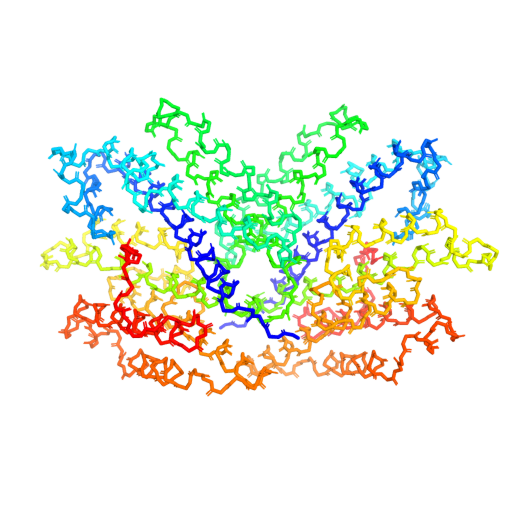 N N . LYS B 1 254 ? 16.828 -3.713 13.938 1 90.94 254 LYS B N 1
ATOM 4711 C CA . LYS B 1 254 ? 17.969 -3.967 14.805 1 90.94 254 LYS B CA 1
ATOM 4712 C C . LYS B 1 254 ? 18.062 -5.441 15.188 1 90.94 254 LYS B C 1
ATOM 4714 O O . LYS B 1 254 ? 19.141 -6.035 15.148 1 90.94 254 LYS B O 1
ATOM 4719 N N . SER B 1 255 ? 16.953 -6.02 15.586 1 89.75 255 SER B N 1
ATOM 4720 C CA . SER B 1 255 ? 16.938 -7.402 16.047 1 89.75 255 SER B CA 1
ATOM 4721 C C . SER B 1 255 ? 17.266 -8.367 14.906 1 89.75 255 SER B C 1
ATOM 4723 O O . SER B 1 255 ? 18.062 -9.281 15.07 1 89.75 255 SER B O 1
ATOM 4725 N N . ARG B 1 256 ? 16.703 -8.172 13.781 1 88.44 256 ARG B N 1
ATOM 4726 C CA . ARG B 1 256 ? 16.844 -9.094 12.664 1 88.44 256 ARG B CA 1
ATOM 4727 C C . ARG B 1 256 ? 18.234 -9 12.031 1 88.44 256 ARG B C 1
ATOM 4729 O O . ARG B 1 256 ? 18.781 -10 11.578 1 88.44 256 ARG B O 1
ATOM 4736 N N . TYR B 1 257 ? 18.75 -7.812 12.023 1 86.5 257 TYR B N 1
ATOM 4737 C CA . TYR B 1 257 ? 20 -7.652 11.297 1 86.5 257 TYR B CA 1
ATOM 4738 C C . TYR B 1 257 ? 21.156 -7.328 12.242 1 86.5 257 TYR B C 1
ATOM 4740 O O . TYR B 1 257 ? 22.234 -6.945 11.805 1 86.5 257 TYR B O 1
ATOM 4748 N N . THR B 1 258 ? 20.938 -7.445 13.531 1 77.75 258 THR B N 1
ATOM 4749 C CA . THR B 1 258 ? 21.922 -7.324 14.594 1 77.75 258 THR B CA 1
ATOM 4750 C C . THR B 1 258 ? 22.766 -6.066 14.398 1 77.75 258 THR B C 1
ATOM 4752 O O . THR B 1 258 ? 24 -6.125 14.445 1 77.75 258 THR B O 1
ATOM 4755 N N . LEU B 1 259 ? 21.984 -5.066 14.133 1 79.12 259 LEU B N 1
ATOM 4756 C CA . LEU B 1 259 ? 22.703 -3.814 13.922 1 79.12 259 LEU B CA 1
ATOM 4757 C C . LEU B 1 259 ? 23.172 -3.236 15.25 1 79.12 259 LEU B C 1
ATOM 4759 O O . LEU B 1 259 ? 22.453 -3.252 16.25 1 79.12 259 LEU B O 1
ATOM 4763 N N . ARG B 1 260 ? 24.406 -2.842 15.258 1 77.75 260 ARG B N 1
ATOM 4764 C CA . ARG B 1 260 ? 25.031 -2.346 16.484 1 77.75 260 ARG B CA 1
ATOM 4765 C C . ARG B 1 260 ? 24.594 -0.913 16.766 1 77.75 260 ARG B C 1
ATOM 4767 O O . ARG B 1 260 ? 24.531 -0.503 17.922 1 77.75 260 ARG B O 1
ATOM 4774 N N . ASN B 1 261 ? 24.359 -0.26 15.727 1 81.81 261 ASN B N 1
ATOM 4775 C CA . ASN B 1 261 ? 23.969 1.139 15.883 1 81.81 261 ASN B CA 1
ATOM 4776 C C . ASN B 1 261 ? 22.453 1.305 15.883 1 81.81 261 ASN B C 1
ATOM 4778 O O . ASN B 1 261 ? 21.719 0.319 15.82 1 81.81 261 ASN B O 1
ATOM 4782 N N . GLY B 1 262 ? 22 2.426 16.328 1 88.06 262 GLY B N 1
ATOM 4783 C CA . GLY B 1 262 ? 20.578 2.73 16.219 1 88.06 262 GLY B CA 1
ATOM 4784 C C . GLY B 1 262 ? 19.906 2.922 17.578 1 88.06 262 GLY B C 1
ATOM 4785 O O . GLY B 1 262 ? 18.75 3.33 17.656 1 88.06 262 GLY B O 1
ATOM 4786 N N . SER B 1 263 ? 20.625 2.602 18.594 1 92.25 263 SER B N 1
ATOM 4787 C CA . SER B 1 263 ? 20.062 2.732 19.922 1 92.25 263 SER B CA 1
ATOM 4788 C C . SER B 1 263 ? 19.656 4.172 20.219 1 92.25 263 SER B C 1
ATOM 4790 O O . SER B 1 263 ? 18.641 4.418 20.875 1 92.25 263 SER B O 1
ATOM 4792 N N . ASP B 1 264 ? 20.453 5.082 19.766 1 94.56 264 ASP B N 1
ATOM 4793 C CA . ASP B 1 264 ? 20.125 6.488 19.984 1 94.56 264 ASP B CA 1
ATOM 4794 C C . ASP B 1 264 ? 18.812 6.855 19.281 1 94.56 264 ASP B C 1
ATOM 4796 O O . ASP B 1 264 ? 18 7.59 19.828 1 94.56 264 ASP B O 1
ATOM 4800 N N . ALA B 1 265 ? 18.672 6.379 18.047 1 95.88 265 ALA B N 1
ATOM 4801 C CA . ALA B 1 265 ? 17.422 6.609 17.328 1 95.88 265 ALA B CA 1
ATOM 4802 C C . ALA B 1 265 ? 16.234 6.004 18.078 1 95.88 265 ALA B C 1
ATOM 4804 O O . ALA B 1 265 ? 15.195 6.641 18.219 1 95.88 265 ALA B O 1
ATOM 4805 N N . MET B 1 266 ? 16.422 4.82 18.609 1 97 266 MET B N 1
ATOM 4806 C CA . MET B 1 266 ? 15.375 4.129 19.344 1 97 266 MET B CA 1
ATOM 4807 C C . MET B 1 266 ? 15.023 4.887 20.625 1 97 266 MET B C 1
ATOM 4809 O O . MET B 1 266 ? 13.852 4.965 21 1 97 266 MET B O 1
ATOM 4813 N N . GLU B 1 267 ? 15.992 5.398 21.25 1 97.25 267 GLU B N 1
ATOM 4814 C CA . GLU B 1 267 ? 15.766 6.176 22.453 1 97.25 267 GLU B CA 1
ATOM 4815 C C . GLU B 1 267 ? 14.953 7.438 22.156 1 97.25 267 GLU B C 1
ATOM 4817 O O . GLU B 1 267 ? 14.055 7.797 22.922 1 97.25 267 GLU B O 1
ATOM 4822 N N . LYS B 1 268 ? 15.289 8.086 21.094 1 97.94 268 LYS B N 1
ATOM 4823 C CA . LYS B 1 268 ? 14.555 9.281 20.703 1 97.94 268 LYS B CA 1
ATOM 4824 C C . LYS B 1 268 ? 13.102 8.953 20.375 1 97.94 268 LYS B C 1
ATOM 4826 O O . LYS B 1 268 ? 12.203 9.75 20.641 1 97.94 268 LYS B O 1
ATOM 4831 N N . VAL B 1 269 ? 12.898 7.836 19.719 1 98.56 269 VAL B N 1
ATOM 4832 C CA . VAL B 1 269 ? 11.539 7.41 19.406 1 98.56 269 VAL B CA 1
ATOM 4833 C C . VAL B 1 269 ? 10.766 7.133 20.688 1 98.56 269 VAL B C 1
ATOM 4835 O O . VAL B 1 269 ? 9.602 7.516 20.828 1 98.56 269 VAL B O 1
ATOM 4838 N N . ASP B 1 270 ? 11.422 6.488 21.625 1 97.81 270 ASP B N 1
ATOM 4839 C CA . ASP B 1 270 ? 10.805 6.195 22.922 1 97.81 270 ASP B CA 1
ATOM 4840 C C . ASP B 1 270 ? 10.422 7.48 23.656 1 97.81 270 ASP B C 1
ATOM 4842 O O . ASP B 1 270 ? 9.352 7.566 24.25 1 97.81 270 ASP B O 1
ATOM 4846 N N . GLU B 1 271 ? 11.305 8.414 23.594 1 97.88 271 GLU B N 1
ATOM 4847 C CA . GLU B 1 271 ? 11.039 9.711 24.219 1 97.88 271 GLU B CA 1
ATOM 4848 C C . GLU B 1 271 ? 9.844 10.391 23.562 1 97.88 271 GLU B C 1
ATOM 4850 O O . GLU B 1 271 ? 8.984 10.938 24.266 1 97.88 271 GLU B O 1
ATOM 4855 N N . LEU B 1 272 ? 9.82 10.375 22.266 1 98.25 272 LEU B N 1
ATOM 4856 C CA . LEU B 1 272 ? 8.711 10.992 21.547 1 98.25 272 LEU B CA 1
ATOM 4857 C C . LEU B 1 272 ? 7.398 10.281 21.859 1 98.25 272 LEU B C 1
ATOM 4859 O O . LEU B 1 272 ? 6.375 10.938 22.094 1 98.25 272 LEU B O 1
ATOM 4863 N N . LEU B 1 273 ? 7.402 8.984 21.844 1 97.5 273 LEU B N 1
ATOM 4864 C CA . LEU B 1 273 ? 6.203 8.211 22.141 1 97.5 273 LEU B CA 1
ATOM 4865 C C . LEU B 1 273 ? 5.723 8.492 23.562 1 97.5 273 LEU B C 1
ATOM 4867 O O . LEU B 1 273 ? 4.52 8.633 23.797 1 97.5 273 LEU B O 1
ATOM 4871 N N . GLY B 1 274 ? 6.652 8.539 24.469 1 96.69 274 GLY B N 1
ATOM 4872 C CA . GLY B 1 274 ? 6.312 8.898 25.844 1 96.69 274 GLY B CA 1
ATOM 4873 C C . GLY B 1 274 ? 5.645 10.258 25.953 1 96.69 274 GLY B C 1
ATOM 4874 O O . GLY B 1 274 ? 4.66 10.406 26.672 1 96.69 274 GLY B O 1
ATOM 4875 N N . ALA B 1 275 ? 6.156 11.211 25.219 1 95.44 275 ALA B N 1
ATOM 4876 C CA . ALA B 1 275 ? 5.598 12.562 25.219 1 95.44 275 ALA B CA 1
ATOM 4877 C C . ALA B 1 275 ? 4.188 12.562 24.625 1 95.44 275 ALA B C 1
ATOM 4879 O O . ALA B 1 275 ? 3.299 13.25 25.141 1 95.44 275 ALA B O 1
ATOM 4880 N N . LEU B 1 276 ? 3.967 11.805 23.594 1 96.62 276 LEU B N 1
ATOM 4881 C CA . LEU B 1 276 ? 2.682 11.758 22.906 1 96.62 276 LEU B CA 1
ATOM 4882 C C . LEU B 1 276 ? 1.622 11.094 23.781 1 96.62 276 LEU B C 1
ATOM 4884 O O . LEU B 1 276 ? 0.435 11.406 23.672 1 96.62 276 LEU B O 1
ATOM 4888 N N . LEU B 1 277 ? 2.051 10.227 24.672 1 93.62 277 LEU B N 1
ATOM 4889 C CA . LEU B 1 277 ? 1.116 9.445 25.469 1 93.62 277 LEU B CA 1
ATOM 4890 C C . LEU B 1 277 ? 0.98 10.047 26.875 1 93.62 277 LEU B C 1
ATOM 4892 O O . LEU B 1 277 ? 0.171 9.578 27.672 1 93.62 277 LEU B O 1
ATOM 4896 N N . ALA B 1 278 ? 1.613 11.117 27.156 1 91.62 278 ALA B N 1
ATOM 4897 C CA . ALA B 1 278 ? 1.765 11.641 28.516 1 91.62 278 ALA B CA 1
ATOM 4898 C C . ALA B 1 278 ? 0.567 12.5 28.906 1 91.62 278 ALA B C 1
ATOM 4900 O O . ALA B 1 278 ? 0.231 12.602 30.094 1 91.62 278 ALA B O 1
ATOM 4901 N N . ARG B 1 279 ? 0.015 13.227 27.953 1 91.31 279 ARG B N 1
ATOM 4902 C CA . ARG B 1 279 ? -1.028 14.188 28.281 1 91.31 279 ARG B CA 1
ATOM 4903 C C . ARG B 1 279 ? -2.178 14.133 27.281 1 91.31 279 ARG B C 1
ATOM 4905 O O . ARG B 1 279 ? -1.962 13.859 26.109 1 91.31 279 ARG B O 1
ATOM 4912 N N . PRO B 1 280 ? -3.334 14.398 27.844 1 95.06 280 PRO B N 1
ATOM 4913 C CA . PRO B 1 280 ? -4.465 14.5 26.922 1 95.06 280 PRO B CA 1
ATOM 4914 C C . PRO B 1 280 ? -4.422 15.766 26.078 1 95.06 280 PRO B C 1
ATOM 4916 O O . PRO B 1 280 ? -3.707 16.719 26.406 1 95.06 280 PRO B O 1
ATOM 4919 N N . ILE B 1 281 ? -5.145 15.789 25.031 1 94.44 281 ILE B N 1
ATOM 4920 C CA . ILE B 1 281 ? -5.086 16.859 24.047 1 94.44 281 ILE B CA 1
ATOM 4921 C C . ILE B 1 281 ? -5.496 18.188 24.688 1 94.44 281 ILE B C 1
ATOM 4923 O O . ILE B 1 281 ? -4.969 19.234 24.344 1 94.44 281 ILE B O 1
ATOM 4927 N N . GLU B 1 282 ? -6.461 18.156 25.609 1 93.12 282 GLU B N 1
ATOM 4928 C CA . GLU B 1 282 ? -6.922 19.359 26.281 1 93.12 282 GLU B CA 1
ATOM 4929 C C . GLU B 1 282 ? -5.773 20.062 27 1 93.12 282 GLU B C 1
ATOM 4931 O O . GLU B 1 282 ? -5.652 21.297 26.938 1 93.12 282 GLU B O 1
ATOM 4936 N N . GLU B 1 283 ? -4.961 19.312 27.562 1 95 283 GLU B N 1
ATOM 4937 C CA . GLU B 1 283 ? -3.807 19.859 28.266 1 95 283 GLU B CA 1
ATOM 4938 C C . GLU B 1 283 ? -2.766 20.391 27.281 1 95 283 GLU B C 1
ATOM 4940 O O . GLU B 1 283 ? -2.137 21.422 27.547 1 95 283 GLU B O 1
ATOM 4945 N N . VAL B 1 284 ? -2.576 19.719 26.188 1 93.56 284 VAL B N 1
ATOM 4946 C CA . VAL B 1 284 ? -1.641 20.156 25.156 1 93.56 284 VAL B CA 1
ATOM 4947 C C . VAL B 1 284 ? -2.061 21.516 24.625 1 93.56 284 VAL B C 1
ATOM 4949 O O . VAL B 1 284 ? -1.227 22.422 24.469 1 93.56 284 VAL B O 1
ATOM 4952 N N . ILE B 1 285 ? -3.328 21.672 24.438 1 88.69 285 ILE B N 1
ATOM 4953 C CA . ILE B 1 285 ? -3.854 22.906 23.891 1 88.69 285 ILE B CA 1
ATOM 4954 C C . ILE B 1 285 ? -3.693 24.031 24.922 1 88.69 285 ILE B C 1
ATOM 4956 O O . ILE B 1 285 ? -3.32 25.156 24.578 1 88.69 285 ILE B O 1
ATOM 4960 N N . GLN B 1 286 ? -3.973 23.703 26.141 1 88.94 286 GLN B N 1
ATOM 4961 C CA . GLN B 1 286 ? -3.857 24.688 27.203 1 88.94 286 GLN B CA 1
ATOM 4962 C C . GLN B 1 286 ? -2.426 25.203 27.328 1 88.94 286 GLN B C 1
ATOM 4964 O O . GLN B 1 286 ? -2.207 26.391 27.594 1 88.94 286 GLN B O 1
ATOM 4969 N N . LEU B 1 287 ? -1.48 24.344 27.062 1 88.06 287 LEU B N 1
ATOM 4970 C CA . LEU B 1 287 ? -0.073 24.688 27.219 1 88.06 287 LEU B CA 1
ATOM 4971 C C . LEU B 1 287 ? 0.461 25.328 25.938 1 88.06 287 LEU B C 1
ATOM 4973 O O . LEU B 1 287 ? 1.521 25.969 25.953 1 88.06 287 LEU B O 1
ATOM 4977 N N . GLY B 1 288 ? -0.264 25.219 24.844 1 88.56 288 GLY B N 1
ATOM 4978 C CA . GLY B 1 288 ? 0.131 25.766 23.562 1 88.56 288 GLY B CA 1
ATOM 4979 C C . GLY B 1 288 ? 0.366 24.719 22.5 1 88.56 288 GLY B C 1
ATOM 4980 O O . GLY B 1 288 ? 1.439 24.109 22.453 1 88.56 288 GLY B O 1
ATOM 4981 N N . LEU B 1 289 ? -0.564 24.531 21.641 1 89.12 289 LEU B N 1
ATOM 4982 C CA . LEU B 1 289 ? -0.505 23.5 20.609 1 89.12 289 LEU B CA 1
ATOM 4983 C C . LEU B 1 289 ? 0.651 23.75 19.656 1 89.12 289 LEU B C 1
ATOM 4985 O O . LEU B 1 289 ? 1.352 22.828 19.25 1 89.12 289 LEU B O 1
ATOM 4989 N N . HIS B 1 290 ? 0.873 25 19.328 1 87.25 290 HIS B N 1
ATOM 4990 C CA . HIS B 1 290 ? 1.944 25.359 18.406 1 87.25 290 HIS B CA 1
ATOM 4991 C C . HIS B 1 290 ? 3.305 24.938 18.938 1 87.25 290 HIS B C 1
ATOM 4993 O O . HIS B 1 290 ? 4.082 24.297 18.234 1 87.25 290 HIS B O 1
ATOM 4999 N N . GLU B 1 291 ? 3.555 25.266 20.172 1 90.88 291 GLU B N 1
ATOM 5000 C CA . GLU B 1 291 ? 4.828 24.922 20.797 1 90.88 291 GLU B CA 1
ATOM 5001 C C . GLU B 1 291 ? 4.996 23.406 20.906 1 90.88 291 GLU B C 1
ATOM 5003 O O . GLU B 1 291 ? 6.098 22.891 20.719 1 90.88 291 GLU B O 1
ATOM 5008 N N . TYR B 1 292 ? 3.885 22.812 21.203 1 93.75 292 TYR B N 1
ATOM 5009 C CA . TYR B 1 292 ? 3.906 21.359 21.297 1 93.75 292 TYR B CA 1
ATOM 5010 C C . TYR B 1 292 ? 4.258 20.734 19.969 1 93.75 292 TYR B C 1
ATOM 5012 O O . TYR B 1 292 ? 5.105 19.844 19.891 1 93.75 292 TYR B O 1
ATOM 5020 N N . LEU B 1 293 ? 3.648 21.203 18.906 1 93.75 293 LEU B N 1
ATOM 5021 C CA . LEU B 1 293 ? 3.889 20.688 17.562 1 93.75 293 LEU B CA 1
ATOM 5022 C C . LEU B 1 293 ? 5.324 20.953 17.125 1 93.75 293 LEU B C 1
ATOM 5024 O O . LEU B 1 293 ? 5.961 20.109 16.5 1 93.75 293 LEU B O 1
ATOM 5028 N N . ASP B 1 294 ? 5.832 22.062 17.469 1 91.62 294 ASP B N 1
ATOM 5029 C CA . ASP B 1 294 ? 7.227 22.391 17.188 1 91.62 294 ASP B CA 1
ATOM 5030 C C . ASP B 1 294 ? 8.164 21.391 17.859 1 91.62 294 ASP B C 1
ATOM 5032 O O . ASP B 1 294 ? 9.172 20.984 17.266 1 91.62 294 ASP B O 1
ATOM 5036 N N . GLY B 1 295 ? 7.836 21.109 19.047 1 95.25 295 GLY B N 1
ATOM 5037 C CA . GLY B 1 295 ? 8.625 20.125 19.781 1 95.25 295 GLY B CA 1
ATOM 5038 C C . GLY B 1 295 ? 8.594 18.75 19.141 1 95.25 295 GLY B C 1
ATOM 5039 O O . GLY B 1 295 ? 9.625 18.094 19.031 1 95.25 295 GLY B O 1
ATOM 5040 N N . VAL B 1 296 ? 7.398 18.328 18.719 1 97.06 296 VAL B N 1
ATOM 5041 C CA . VAL B 1 296 ? 7.25 17.031 18.062 1 97.06 296 VAL B CA 1
ATOM 5042 C C . VAL B 1 296 ? 8.047 17.016 16.75 1 97.06 296 VAL B C 1
ATOM 5044 O O . VAL B 1 296 ? 8.742 16.047 16.453 1 97.06 296 VAL B O 1
ATOM 5047 N N . GLN B 1 297 ? 7.977 18.078 16 1 95 297 GLN B N 1
ATOM 5048 C CA . GLN B 1 297 ? 8.727 18.188 14.758 1 95 297 GLN B CA 1
ATOM 5049 C C . GLN B 1 297 ? 10.227 18.094 15.016 1 95 297 GLN B C 1
ATOM 5051 O O . GLN B 1 297 ? 10.953 17.422 14.281 1 95 297 GLN B O 1
ATOM 5056 N N . ALA B 1 298 ? 10.648 18.75 16.016 1 96.69 298 ALA B N 1
ATOM 5057 C CA . ALA B 1 298 ? 12.062 18.719 16.375 1 96.69 298 ALA B CA 1
ATOM 5058 C C . ALA B 1 298 ? 12.508 17.312 16.734 1 96.69 298 ALA B C 1
ATOM 5060 O O . ALA B 1 298 ? 13.609 16.891 16.391 1 96.69 298 ALA B O 1
ATOM 5061 N N . GLN B 1 299 ? 11.695 16.641 17.453 1 97.88 299 GLN B N 1
ATOM 5062 C CA . GLN B 1 299 ? 12.008 15.273 17.828 1 97.88 299 GLN B CA 1
ATOM 5063 C C . GLN B 1 299 ? 12.062 14.367 16.609 1 97.88 299 GLN B C 1
ATOM 5065 O O . GLN B 1 299 ? 12.93 13.492 16.516 1 97.88 299 GLN B O 1
ATOM 5070 N N . LEU B 1 300 ? 11.13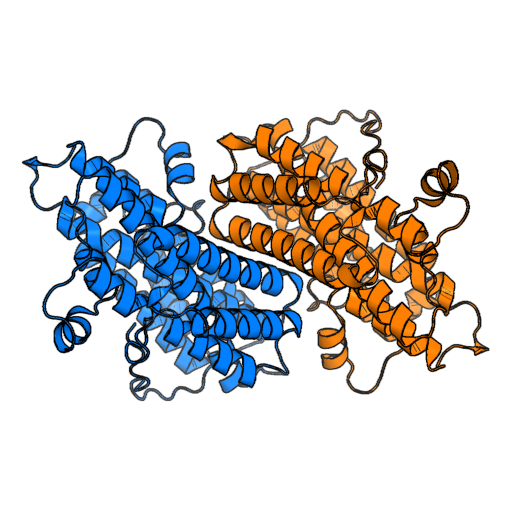3 14.547 15.695 1 98.06 300 LEU B N 1
ATOM 5071 C CA . LEU B 1 300 ? 11.141 13.773 14.461 1 98.06 300 LEU B CA 1
ATOM 5072 C C . LEU B 1 300 ? 12.414 14.039 13.656 1 98.06 300 LEU B C 1
ATOM 5074 O O . LEU B 1 300 ? 13.008 13.117 13.094 1 98.06 300 LEU B O 1
ATOM 5078 N N . CYS B 1 301 ? 12.797 15.289 13.625 1 96.75 301 CYS B N 1
ATOM 5079 C CA . CYS B 1 301 ? 14.055 15.648 12.977 1 96.75 301 CYS B CA 1
ATOM 5080 C C . CYS B 1 301 ? 15.234 14.969 13.664 1 96.75 301 CYS B C 1
ATOM 5082 O O . CYS B 1 301 ? 16.172 14.508 13 1 96.75 301 CYS B O 1
ATOM 5084 N N . GLY B 1 302 ? 15.211 14.969 14.945 1 97.31 302 GLY B N 1
ATOM 5085 C CA . GLY B 1 302 ? 16.234 14.289 15.711 1 97.31 302 GLY B CA 1
ATOM 5086 C C . GLY B 1 302 ? 16.328 12.805 15.406 1 97.31 302 GLY B C 1
ATOM 5087 O O . GLY B 1 302 ? 17.422 12.25 15.289 1 97.31 302 GLY B O 1
ATOM 5088 N N . ILE B 1 303 ? 15.195 12.164 15.297 1 97.94 303 ILE B N 1
ATOM 5089 C CA . ILE B 1 303 ? 15.141 10.75 14.945 1 97.94 303 ILE B CA 1
ATOM 5090 C C . ILE B 1 303 ? 15.781 10.531 13.578 1 97.94 303 ILE B C 1
ATOM 5092 O O . ILE B 1 303 ? 16.578 9.609 13.391 1 97.94 303 ILE B O 1
ATOM 5096 N N . THR B 1 304 ? 15.453 11.391 12.625 1 97.5 304 THR B N 1
ATOM 5097 C CA . THR B 1 304 ? 16.016 11.312 11.281 1 97.5 304 THR B CA 1
ATOM 5098 C C . THR B 1 304 ? 17.531 11.445 11.328 1 97.5 304 THR B C 1
ATOM 5100 O O . THR B 1 304 ? 18.25 10.695 10.656 1 97.5 304 THR B O 1
ATOM 5103 N N . THR B 1 305 ? 17.984 12.352 12.125 1 96.5 305 THR B N 1
ATOM 5104 C CA . THR B 1 305 ? 19.422 12.578 12.266 1 96.5 305 THR B CA 1
ATOM 5105 C C . THR B 1 305 ? 20.109 11.352 12.836 1 96.5 305 THR B C 1
ATOM 5107 O O . THR B 1 305 ? 21.156 10.922 12.336 1 96.5 305 THR B O 1
ATOM 5110 N N . GLU B 1 306 ? 19.516 10.781 13.875 1 95.81 306 GLU B N 1
ATOM 5111 C CA . GLU B 1 306 ? 20.125 9.609 14.508 1 95.81 306 GLU B CA 1
ATOM 5112 C C . GLU B 1 306 ? 20.094 8.406 13.578 1 95.81 306 GLU B C 1
ATOM 5114 O O . GLU B 1 306 ? 21.016 7.582 13.594 1 95.81 306 GLU B O 1
ATOM 5119 N N . ILE B 1 307 ? 19.062 8.266 12.766 1 95.69 307 ILE B N 1
ATOM 5120 C CA . ILE B 1 307 ? 19.016 7.203 11.773 1 95.69 307 ILE B CA 1
ATOM 5121 C C . ILE B 1 307 ? 20.125 7.402 10.742 1 95.69 307 ILE B C 1
ATOM 5123 O O . ILE B 1 307 ? 20.812 6.445 10.375 1 95.69 307 ILE B O 1
ATOM 5127 N N . GLY B 1 308 ? 20.297 8.625 10.312 1 94.88 308 GLY B N 1
ATOM 5128 C CA . GLY B 1 308 ? 21.375 8.938 9.383 1 94.88 308 GLY B CA 1
ATOM 5129 C C . GLY B 1 308 ? 22.75 8.617 9.938 1 94.88 308 GLY B C 1
ATOM 5130 O O . GLY B 1 308 ? 23.594 8.023 9.242 1 94.88 308 GLY B O 1
ATOM 5131 N N . ARG B 1 309 ? 23 8.914 11.172 1 92.31 309 ARG B N 1
ATOM 5132 C CA . ARG B 1 309 ? 24.266 8.648 11.828 1 92.31 309 ARG B CA 1
ATOM 5133 C C . ARG B 1 309 ? 24.5 7.148 11.992 1 92.31 309 ARG B C 1
ATOM 5135 O O . ARG B 1 309 ? 25.609 6.66 11.781 1 92.31 309 ARG B O 1
ATOM 5142 N N . ALA B 1 310 ? 23.469 6.523 12.289 1 91.62 310 ALA B N 1
ATOM 5143 C CA . ALA B 1 310 ? 23.594 5.102 12.617 1 91.62 310 ALA B CA 1
ATOM 5144 C C . ALA B 1 310 ? 23.734 4.262 11.352 1 91.62 310 ALA B C 1
ATOM 5146 O O . ALA B 1 310 ? 24.484 3.283 11.336 1 91.62 310 ALA B O 1
ATOM 5147 N N . PHE B 1 311 ? 23.078 4.738 10.273 1 91.56 311 PHE B N 1
ATOM 5148 C CA . PHE B 1 311 ? 22.922 3.75 9.211 1 91.56 311 PHE B CA 1
ATOM 5149 C C . PHE B 1 311 ? 23.406 4.312 7.879 1 91.56 311 PHE B C 1
ATOM 5151 O O . PHE B 1 311 ? 23.625 3.559 6.926 1 91.56 311 PHE B O 1
ATOM 5158 N N . PHE B 1 312 ? 23.5 5.621 7.777 1 91.25 312 PHE B N 1
ATOM 5159 C CA . PHE B 1 312 ? 23.812 6.191 6.473 1 91.25 312 PHE B CA 1
ATOM 5160 C C . PHE B 1 312 ? 25.234 6.723 6.438 1 91.25 312 PHE B C 1
ATOM 5162 O O . PHE B 1 312 ? 25.703 7.219 5.406 1 91.25 312 PHE B O 1
ATOM 5169 N N . GLY B 1 313 ? 26.031 6.543 7.406 1 80.56 313 GLY B N 1
ATOM 5170 C CA . GLY B 1 313 ? 27.406 7.004 7.453 1 80.56 313 GLY B CA 1
ATOM 5171 C C . GLY B 1 313 ? 27.531 8.516 7.574 1 80.56 313 GLY B C 1
ATOM 5172 O O . GLY B 1 313 ? 28.547 9.094 7.184 1 80.56 313 GLY B O 1
ATOM 5173 N N . GLN B 1 314 ? 26.453 9.156 7.805 1 69.75 314 GLN B N 1
ATOM 5174 C CA . GLN B 1 314 ? 26.469 10.609 7.895 1 69.75 314 GLN B CA 1
ATOM 5175 C C . GLN B 1 314 ? 27.188 11.078 9.156 1 69.75 314 GLN B C 1
ATOM 5177 O O . GLN B 1 314 ? 27.047 10.484 10.219 1 69.75 314 GLN B O 1
ATOM 5182 N N . ASP B 1 315 ? 28.531 11.25 8.836 1 58.91 315 ASP B N 1
ATOM 5183 C CA . ASP B 1 315 ? 29.297 11.844 9.938 1 58.91 315 ASP B CA 1
ATOM 5184 C C . ASP B 1 315 ? 28.562 13.062 10.508 1 58.91 315 ASP B C 1
ATOM 5186 O O . ASP B 1 315 ? 27.75 13.68 9.828 1 58.91 315 ASP B O 1
ATOM 5190 N N . THR B 1 316 ? 28.672 13.32 11.859 1 45.62 316 THR B N 1
ATOM 5191 C CA . THR B 1 316 ? 28.047 14.406 12.609 1 45.62 316 THR B CA 1
ATOM 5192 C C . THR B 1 316 ? 28.047 15.695 11.805 1 45.62 316 THR B C 1
ATOM 5194 O O . THR B 1 316 ? 27.812 16.781 12.344 1 45.62 316 THR B O 1
ATOM 5197 N N . VAL B 1 317 ? 28.719 15.742 10.578 1 40.44 317 VAL B N 1
ATOM 5198 C CA . VAL B 1 317 ? 28.672 17.094 10.031 1 40.44 317 VAL B CA 1
ATOM 5199 C C . VAL B 1 317 ? 27.234 17.453 9.648 1 40.44 317 VAL B C 1
ATOM 5201 O O . VAL B 1 317 ? 26.5 16.625 9.133 1 40.44 317 VAL B O 1
ATOM 5204 N N . PRO B 1 318 ? 26.812 18.609 9.961 1 36.72 318 PRO B N 1
ATOM 5205 C CA . PRO B 1 318 ? 25.469 19.141 9.688 1 36.72 318 PRO B CA 1
ATOM 5206 C C . PRO B 1 318 ? 25.047 18.922 8.234 1 36.72 318 PRO B C 1
ATOM 5208 O O . PRO B 1 318 ? 25.875 18.984 7.328 1 36.72 318 PRO B O 1
ATOM 5211 N N . MET B 1 319 ? 24.297 18.016 7.875 1 35.78 319 MET B N 1
ATOM 5212 C CA . MET B 1 319 ? 23.672 17.672 6.598 1 35.78 319 MET B CA 1
ATOM 5213 C C . MET B 1 319 ? 23.531 18.906 5.715 1 35.78 319 MET B C 1
ATOM 5215 O O . MET B 1 319 ? 22.812 19.844 6.066 1 35.78 319 MET B O 1
ATOM 5219 N N . THR B 1 320 ? 24.547 19.234 4.98 1 30.58 320 THR B N 1
ATOM 5220 C CA . THR B 1 320 ? 24.422 20.266 3.957 1 30.58 320 THR B CA 1
ATOM 5221 C C . THR B 1 320 ? 23.344 19.875 2.941 1 30.58 320 THR B C 1
ATOM 5223 O O . THR B 1 320 ? 23.203 20.547 1.91 1 30.58 320 THR B O 1
ATOM 5226 N N . GLN B 1 321 ? 23.094 18.547 2.629 1 33.28 321 GLN B N 1
ATOM 5227 C CA . GLN B 1 321 ? 22.016 18.594 1.65 1 33.28 321 GLN B CA 1
ATOM 5228 C C . GLN B 1 321 ? 20.891 19.531 2.107 1 33.28 321 GLN B C 1
ATOM 5230 O O . GLN B 1 321 ? 20.375 19.391 3.221 1 33.28 321 GLN B O 1
ATOM 5235 N N . SER B 1 322 ? 20.953 20.797 1.786 1 32.88 322 SER B N 1
ATOM 5236 C CA . SER B 1 322 ? 19.938 21.812 2.01 1 32.88 322 SER B CA 1
ATOM 5237 C C . SER B 1 322 ? 18.531 21.203 2.031 1 32.88 322 SER B C 1
ATOM 5239 O O . SER B 1 322 ? 17.859 21.141 0.998 1 32.88 322 SER B O 1
ATOM 5241 N N . GLN B 1 323 ? 18.406 20.094 2.477 1 33.16 323 GLN B N 1
ATOM 5242 C CA . GLN B 1 323 ? 17.141 19.359 2.621 1 33.16 323 GLN B CA 1
ATOM 5243 C C . GLN B 1 323 ? 16.156 20.141 3.475 1 33.16 323 GLN B C 1
ATOM 5245 O O . GLN B 1 323 ? 16.359 20.297 4.68 1 33.16 323 GLN B O 1
ATOM 5250 N N . SER B 1 324 ? 15.719 21.188 3.09 1 34.19 324 SER B N 1
ATOM 5251 C CA . SER B 1 324 ? 14.656 21.891 3.805 1 34.19 324 SER B CA 1
ATOM 5252 C C . SER B 1 324 ? 13.609 20.906 4.336 1 34.19 324 SER B C 1
ATOM 5254 O O . SER B 1 324 ? 13.023 20.141 3.568 1 34.19 324 SER B O 1
ATOM 5256 N N . GLN B 1 325 ? 13.898 20.312 5.523 1 29.84 325 GLN B N 1
ATOM 5257 C CA . GLN B 1 325 ? 12.773 19.75 6.254 1 29.84 325 GLN B CA 1
ATOM 5258 C C . GLN B 1 325 ? 11.531 20.641 6.125 1 29.84 325 GLN B C 1
ATOM 5260 O O . GLN B 1 325 ? 11.641 21.859 6.055 1 29.84 325 GLN B O 1
#

Nearest PDB structures (foldseek):
  6zmq-assembly1_A  TM=2.076E-01  e=4.717E+00  Thermus thermophilus HB27

InterPro domains:
  IPR007296 Rv2567-like, DUF403 [PF04168] (3-312)
  IPR051680 ATP-dependent Glutamate--Cysteine Ligase Type 2 [PTHR34595] (3-312)

Radius of gyration: 25.33 Å; Cα contacts (8 Å, |Δi|>4): 885; chains: 2; bounding box: 53×76×61 Å